Protein AF-A0A136MQI7-F1 (afdb_monomer_lite)

Secondary structure (DSSP, 8-state):
--SHHHHHHHHHHHTT--------------------EEEESSTTS-EEEEEETTEEEEEEE--SS-S--EEEEEEEEE--SEEEEEEEEES-----STT-EEEEEEEEEETTEEEEEEEEEESS--TT-----S-STT-SS-SEEEEE---TTEEEEEEHHHHPPTT--SEEEEEEEEESS-TT-EEEEEESS------SS--TTS--S-TTT---EEEEGGGEEEEE-S--HHHHHHHHHHHHTS-HHHHTS----EEEEE--GGG--SS-HHHHHHHHHHH--TTTTTTS--EEEEEEGGGTEEEEE-SSHHHHHHHHHHHHHTEEESSSEEEEESSSEEEE--SSS--EEEEEEETT-TT-SS-TTT--HHHHHHHHHHHHHTT--EEEEEEEETTEEEE-

Sequence (404 aa):
MNYINKYQAFILHLCLLFLFDCANSCADVVAHQFKYATYPQNPANIAKDKQVDDKLHLFAGMGDQDDWGYGIAGAFLTVSNQIIIDVTTQGAFKTVDNNSFAGFMVDFKTPSGYLKRVAYDLKGLSDKRTDFIPSWGKGVQPDHVVQTDAETGRSLTIDLSREAPIGWNGQIWLSAMVENSGKGSSLEIRLSDITFQPATDTPADIAPFSSEGIKWKQIPIHKMNIIASNMTSPQRMALDHLSMAIPATLAASSTPQATLIIARFDHLSELTDSQRSEIHSLLSDPTGWKEQQGYVIRHYPDRKQIIATSLGDKGLVNAIAHLQRSLILLPEVAIALEKDVTVEKPETEERGIYINIGYGLSSGPITPDNWNEQEWESFIDQLVLARVTFWSFFSVDRNRAYLS

pLDDT: mean 75.56, std 21.52, range [22.02, 97.38]

Foldseek 3Di:
DPPVVVVVCVVVVLVPDDDDDDYDDDDDDDDDDWPKDWDWQFPQWDWDWDCDPNKTKTKTDDGADWLFTKTKIKTKAQADQKWKKQKAKDDAFDQPDQQFFFFKKKFFDALVFGDFIETAGEPPNHPRRQDQPPCPRVSGPHPYYHYDPDDHRDIDMDRNVVVHDPRRPRMIMMMGMGGSTGGPIMMMMMTDDGPPDPCPPPRCVVPPPPPVPFDWDWAFPLLEDEAEPPADDLLVLLVVLLVVVAPPVSNPDHNRPAYEYQDALVGPPPDDPVRNVVLCVLQVPPPPNQPAQKWKWAQDVVRRYIYIYGNDNSVSLQSSLQQSVQFDPDVGTTRIDRDRMDIDTDPDRAAEEEEEEEEPPPTGPDHPVPDDPVNVVVVVSVCSSVSHPYYWYWYDDVVDTDGD

Radius of gyration: 24.99 Å; chains: 1; bounding box: 58×63×67 Å

Structure (mmCIF, N/CA/C/O backbone):
data_AF-A0A136MQI7-F1
#
_entry.id   AF-A0A136MQI7-F1
#
loop_
_atom_site.group_PDB
_atom_site.id
_atom_site.type_symbol
_atom_site.label_atom_id
_atom_site.label_alt_id
_atom_site.label_comp_id
_atom_site.label_asym_id
_atom_site.label_entity_id
_atom_site.label_seq_id
_atom_site.pdbx_PDB_ins_code
_atom_site.Cartn_x
_atom_site.Cartn_y
_atom_site.Cartn_z
_atom_site.occupancy
_atom_site.B_iso_or_equiv
_atom_site.auth_seq_id
_atom_site.auth_comp_id
_atom_site.auth_asym_id
_atom_site.auth_atom_id
_atom_site.pdbx_PDB_model_num
ATOM 1 N N . MET A 1 1 ? 29.372 35.299 -0.372 1.00 35.97 1 MET A N 1
ATOM 2 C CA . MET A 1 1 ? 29.209 34.786 1.009 1.00 35.97 1 MET A CA 1
ATOM 3 C C . MET A 1 1 ? 27.899 35.275 1.656 1.00 35.97 1 MET A C 1
ATOM 5 O O . MET A 1 1 ? 27.893 35.603 2.828 1.00 35.97 1 MET A O 1
ATOM 9 N N . ASN A 1 2 ? 26.781 35.325 0.911 1.00 32.62 2 ASN A N 1
ATOM 10 C CA . ASN A 1 2 ? 25.488 35.818 1.430 1.00 32.62 2 ASN A CA 1
ATOM 11 C C . ASN A 1 2 ? 24.257 35.094 0.836 1.00 32.62 2 ASN A C 1
ATOM 13 O O . ASN A 1 2 ? 23.144 35.597 0.907 1.00 32.62 2 ASN A O 1
ATOM 17 N N . TYR A 1 3 ? 24.452 33.907 0.250 1.00 27.39 3 TYR A N 1
ATOM 18 C CA . TYR A 1 3 ? 23.365 33.084 -0.309 1.00 27.39 3 TYR A CA 1
ATOM 19 C C . TYR A 1 3 ? 22.968 31.901 0.595 1.00 27.39 3 TYR A C 1
ATOM 21 O O . TYR A 1 3 ? 21.897 31.339 0.418 1.00 27.39 3 TYR A O 1
ATOM 29 N N . ILE A 1 4 ? 23.777 31.570 1.609 1.00 34.47 4 ILE A N 1
ATOM 30 C CA . ILE A 1 4 ? 23.544 30.432 2.521 1.00 34.47 4 ILE A CA 1
ATOM 31 C C . ILE A 1 4 ? 22.516 30.779 3.618 1.00 34.47 4 ILE A C 1
ATOM 33 O O . ILE A 1 4 ? 21.720 29.932 4.010 1.00 34.47 4 ILE A O 1
ATOM 37 N N . ASN A 1 5 ? 22.428 32.052 4.024 1.00 36.94 5 ASN A N 1
ATOM 38 C CA . ASN A 1 5 ? 21.497 32.487 5.072 1.00 36.94 5 ASN A CA 1
ATOM 39 C C . ASN A 1 5 ? 20.025 32.544 4.636 1.00 36.94 5 ASN A C 1
ATOM 41 O O . ASN A 1 5 ? 19.159 32.544 5.500 1.00 36.94 5 ASN A O 1
ATOM 45 N N . LYS A 1 6 ? 19.707 32.564 3.333 1.00 37.28 6 LYS A N 1
ATOM 46 C CA . LYS A 1 6 ? 18.305 32.528 2.872 1.00 37.28 6 LYS A CA 1
ATOM 47 C C . LYS A 1 6 ? 17.720 31.115 2.837 1.00 37.28 6 LYS A C 1
ATOM 49 O O . LYS A 1 6 ? 16.536 30.971 3.097 1.00 37.28 6 LYS A O 1
ATOM 54 N N . TYR A 1 7 ? 18.532 30.088 2.580 1.00 44.84 7 TYR A N 1
ATOM 55 C CA . TYR A 1 7 ? 18.056 28.703 2.449 1.00 44.84 7 TYR A CA 1
ATOM 56 C C . TYR A 1 7 ? 18.005 27.952 3.781 1.00 44.84 7 TYR A C 1
ATOM 58 O O . TYR A 1 7 ? 17.049 27.226 4.027 1.00 44.84 7 TYR A O 1
ATOM 66 N N . GLN A 1 8 ? 18.956 28.195 4.691 1.00 41.84 8 GLN A N 1
ATOM 67 C CA . GLN A 1 8 ? 18.803 27.740 6.078 1.00 41.84 8 GLN A CA 1
ATOM 68 C C . GLN A 1 8 ? 17.654 28.468 6.773 1.00 41.84 8 GLN A C 1
ATOM 70 O O . GLN A 1 8 ? 16.933 27.842 7.539 1.00 41.84 8 GLN A O 1
ATOM 75 N N . ALA A 1 9 ? 17.429 29.750 6.453 1.00 40.41 9 ALA A N 1
ATOM 76 C CA . ALA A 1 9 ? 16.220 30.438 6.874 1.00 40.41 9 ALA A CA 1
ATOM 77 C C . ALA A 1 9 ? 14.982 29.801 6.243 1.00 40.41 9 ALA A C 1
ATOM 79 O O . ALA A 1 9 ? 14.076 29.535 6.993 1.00 40.41 9 ALA A O 1
ATOM 80 N N . PHE A 1 10 ? 14.943 29.465 4.950 1.00 44.34 10 PHE A N 1
ATOM 81 C CA . PHE A 1 10 ? 13.785 28.811 4.317 1.00 44.34 10 PHE A CA 1
ATOM 82 C C . PHE A 1 10 ? 13.433 27.456 4.956 1.00 44.34 10 PHE A C 1
ATOM 84 O O . PHE A 1 10 ? 12.275 27.227 5.277 1.00 44.34 10 PHE A O 1
ATOM 91 N N . ILE A 1 11 ? 14.426 26.611 5.259 1.00 45.66 11 ILE A N 1
ATOM 92 C CA . ILE A 1 11 ? 14.214 25.326 5.953 1.00 45.66 11 ILE A CA 1
ATOM 93 C C . ILE A 1 11 ? 13.828 25.536 7.432 1.00 45.66 11 ILE A C 1
ATOM 95 O O . ILE A 1 11 ? 12.961 24.834 7.941 1.00 45.66 11 ILE A O 1
ATOM 99 N N . LEU A 1 12 ? 14.391 26.538 8.126 1.00 37.66 12 LEU A N 1
ATOM 100 C CA . LEU A 1 12 ? 13.923 26.921 9.469 1.00 37.66 12 LEU A CA 1
ATOM 101 C C . LEU A 1 12 ? 12.568 27.654 9.460 1.00 37.66 12 LEU A C 1
ATOM 103 O O . LEU A 1 12 ? 11.881 27.643 10.474 1.00 37.66 12 LEU A O 1
ATOM 107 N N . HIS A 1 13 ? 12.182 28.288 8.354 1.00 36.66 13 HIS A N 1
ATOM 108 C CA . HIS A 1 13 ? 10.947 29.058 8.183 1.00 36.66 13 HIS A CA 1
ATOM 109 C C . HIS A 1 13 ? 9.785 28.139 7.802 1.00 36.66 13 HIS A C 1
ATOM 111 O O . HIS A 1 13 ? 8.694 28.334 8.323 1.00 36.66 13 HIS A O 1
ATOM 117 N N . LEU A 1 14 ? 10.055 27.068 7.048 1.00 37.50 14 LEU A N 1
ATOM 118 C CA . LEU A 1 14 ? 9.171 25.908 6.879 1.00 37.50 14 LEU A CA 1
ATOM 119 C C . LEU A 1 14 ? 8.868 25.211 8.218 1.00 37.50 14 LEU A C 1
ATOM 121 O O . LEU A 1 14 ? 7.777 24.693 8.416 1.00 37.50 14 LEU A O 1
ATOM 125 N N . CYS A 1 15 ? 9.784 25.270 9.191 1.00 35.69 15 CYS A N 1
ATOM 126 C CA . CYS A 1 15 ? 9.515 24.814 10.560 1.00 35.69 15 CYS A CA 1
ATOM 127 C C . CYS A 1 15 ? 8.745 25.836 11.427 1.00 35.69 15 CYS A C 1
ATOM 129 O O . CYS A 1 15 ? 8.363 25.497 12.547 1.00 35.69 15 CYS A O 1
ATOM 131 N N . LEU A 1 16 ? 8.542 27.081 10.970 1.00 28.78 16 LEU A N 1
ATOM 132 C CA . LEU A 1 16 ? 8.049 28.197 11.798 1.00 28.78 16 LEU A CA 1
ATOM 133 C C . LEU A 1 16 ? 6.815 28.937 11.260 1.00 28.78 16 LEU A C 1
ATOM 135 O O . LEU A 1 16 ? 6.234 29.714 12.017 1.00 28.78 16 LEU A O 1
ATOM 139 N N . LEU A 1 17 ? 6.367 28.705 10.026 1.00 28.58 17 LEU A N 1
ATOM 140 C CA . LEU A 1 17 ? 5.167 29.348 9.487 1.00 28.58 17 LEU A CA 1
ATOM 141 C C . LEU A 1 17 ? 3.977 28.393 9.398 1.00 28.58 17 LEU A C 1
ATOM 143 O O . LEU A 1 17 ? 3.671 27.797 8.379 1.00 28.58 17 LEU A O 1
ATOM 147 N N . PHE A 1 18 ? 3.247 28.356 10.509 1.00 37.38 18 PHE A N 1
ATOM 148 C CA . PHE A 1 18 ? 1.791 28.305 10.482 1.00 37.38 18 PHE A CA 1
ATOM 149 C C . PHE A 1 18 ? 1.248 29.589 9.847 1.00 37.38 18 PHE A C 1
ATOM 151 O O . PHE A 1 18 ? 1.650 30.654 10.316 1.00 37.38 18 PHE A O 1
ATOM 158 N N . LEU A 1 19 ? 0.323 29.485 8.871 1.00 28.48 19 LEU A N 1
ATOM 159 C CA . LEU A 1 19 ? -0.936 30.260 8.718 1.00 28.48 19 LEU A CA 1
ATOM 160 C C . LEU A 1 19 ? -1.425 30.408 7.241 1.00 28.48 19 LEU A C 1
ATOM 162 O O . LEU A 1 19 ? -0.763 31.051 6.438 1.00 28.48 19 LEU A O 1
ATOM 166 N N . PHE A 1 20 ? -2.676 29.966 7.006 1.00 27.17 20 PHE A N 1
ATOM 167 C CA . PHE A 1 20 ? -3.702 30.398 6.017 1.00 27.17 20 PHE A CA 1
ATOM 168 C C . PHE A 1 20 ? -3.794 29.869 4.551 1.00 27.17 20 PHE A C 1
ATOM 170 O O . PHE A 1 20 ? -3.036 30.254 3.673 1.00 27.17 20 PHE A O 1
ATOM 177 N N . ASP A 1 21 ? -4.924 29.159 4.341 1.00 24.95 21 ASP A N 1
ATOM 178 C CA . ASP A 1 21 ? -5.981 29.211 3.292 1.00 24.95 21 ASP A CA 1
ATOM 179 C C . ASP A 1 21 ? -5.879 28.537 1.893 1.00 24.95 21 ASP A C 1
ATOM 181 O O . ASP A 1 21 ? -5.436 29.110 0.905 1.00 24.95 21 ASP A O 1
ATOM 185 N N . CYS A 1 22 ? -6.487 27.338 1.838 1.00 25.78 22 CYS A N 1
ATOM 186 C CA . CYS A 1 22 ? -7.604 26.850 0.999 1.00 25.78 22 CYS A CA 1
ATOM 187 C C . CYS A 1 22 ? -7.680 27.004 -0.547 1.00 25.78 22 CYS A C 1
ATOM 189 O O . CYS A 1 22 ? -7.998 28.060 -1.087 1.00 25.78 22 CYS A O 1
ATOM 191 N N . ALA A 1 23 ? -7.748 25.809 -1.168 1.00 27.41 23 ALA A N 1
ATOM 192 C CA . ALA A 1 23 ? -8.850 25.264 -1.998 1.00 27.41 23 ALA A CA 1
ATOM 193 C C . ALA A 1 23 ? -8.804 25.367 -3.545 1.00 27.41 23 ALA A C 1
ATOM 195 O O . ALA A 1 23 ? -8.979 26.440 -4.114 1.00 27.41 23 ALA A O 1
ATOM 196 N N . ASN A 1 24 ? -8.755 24.199 -4.225 1.00 25.39 24 ASN A N 1
ATOM 197 C CA . ASN A 1 24 ? -9.854 23.587 -5.024 1.00 25.39 24 ASN A CA 1
ATOM 198 C C . ASN A 1 24 ? -9.386 22.663 -6.182 1.00 25.39 24 ASN A C 1
ATOM 200 O O . ASN A 1 24 ? -8.676 23.099 -7.082 1.00 25.39 24 ASN A O 1
ATOM 204 N N . SER A 1 25 ? -9.957 21.445 -6.238 1.00 24.81 25 SER A N 1
ATOM 205 C CA . SER A 1 25 ? -10.841 20.912 -7.315 1.00 24.81 25 SER A CA 1
ATOM 206 C C . SER A 1 25 ? -10.591 19.453 -7.788 1.00 24.81 25 SER A C 1
ATOM 208 O O . SER A 1 25 ? -9.520 19.138 -8.283 1.00 24.81 25 SER A O 1
ATOM 210 N N . CYS A 1 26 ? -11.655 18.628 -7.637 1.00 22.02 26 CYS A N 1
ATOM 211 C CA . CYS A 1 26 ? -12.323 17.673 -8.572 1.00 22.02 26 CYS A CA 1
ATOM 212 C C . CYS A 1 26 ? -11.522 16.584 -9.339 1.00 22.02 26 CYS A C 1
ATOM 214 O O . CYS A 1 26 ? -10.407 16.827 -9.763 1.00 22.02 26 CYS A O 1
ATOM 216 N N . ALA A 1 27 ? -12.047 15.410 -9.732 1.00 23.88 27 ALA A N 1
ATOM 217 C CA . ALA A 1 27 ? -13.245 14.600 -9.443 1.00 23.88 27 ALA A CA 1
ATOM 218 C C . ALA A 1 27 ? -13.093 13.204 -10.127 1.00 23.88 27 ALA A C 1
ATOM 220 O O . ALA A 1 27 ? -12.405 13.096 -11.138 1.00 23.88 27 ALA A O 1
ATOM 221 N N . ASP A 1 28 ? -13.768 12.192 -9.560 1.00 22.64 28 ASP A N 1
ATOM 222 C CA . ASP A 1 28 ? -14.352 10.939 -10.101 1.00 22.64 28 ASP A CA 1
ATOM 223 C C . ASP A 1 28 ? -13.641 10.027 -11.128 1.00 22.64 28 ASP A C 1
ATOM 225 O O . ASP A 1 28 ? -13.536 10.370 -12.300 1.00 22.64 28 ASP A O 1
ATOM 229 N N . VAL A 1 29 ? -13.427 8.753 -10.730 1.00 23.73 29 VAL A N 1
ATOM 230 C CA . VAL A 1 29 ? -13.786 7.537 -11.509 1.00 23.73 29 VAL A CA 1
ATOM 231 C C . VAL A 1 29 ? -14.152 6.391 -10.544 1.00 23.73 29 VAL A C 1
ATOM 233 O O . VAL A 1 29 ? -13.339 5.960 -9.730 1.00 23.73 29 VAL A O 1
ATOM 236 N N . VAL A 1 30 ? -15.373 5.858 -10.664 1.00 24.92 30 VAL A N 1
ATOM 237 C CA . VAL A 1 30 ? -15.804 4.589 -10.051 1.00 24.92 30 VAL A CA 1
ATOM 238 C C . VAL A 1 30 ? -15.342 3.442 -10.953 1.00 24.92 30 VAL A C 1
ATOM 240 O O . VAL A 1 30 ? -15.856 3.286 -12.058 1.00 24.92 30 VAL A O 1
ATOM 243 N N . ALA A 1 31 ? -14.398 2.624 -10.489 1.00 24.52 31 ALA A N 1
ATOM 244 C CA . ALA A 1 31 ? -14.016 1.372 -11.139 1.00 24.52 31 ALA A CA 1
ATOM 245 C C . ALA A 1 31 ? -13.904 0.258 -10.092 1.00 24.52 31 ALA A C 1
ATOM 247 O O . ALA A 1 31 ? -13.504 0.492 -8.952 1.00 24.52 31 ALA A O 1
ATOM 248 N N . HIS A 1 32 ? -14.325 -0.946 -10.473 1.00 25.97 32 HIS A N 1
ATOM 249 C CA . HIS A 1 32 ? -14.276 -2.145 -9.642 1.00 25.97 32 HIS A CA 1
ATOM 250 C C . HIS A 1 32 ? -12.872 -2.325 -9.039 1.00 25.97 32 HIS A C 1
ATOM 252 O O . HIS A 1 32 ? -11.874 -2.198 -9.744 1.00 25.97 32 HIS A O 1
ATOM 258 N N . GLN A 1 33 ? -12.801 -2.552 -7.723 1.00 28.22 33 GLN A N 1
ATOM 259 C CA . GLN A 1 33 ? -11.549 -2.565 -6.963 1.00 28.22 33 GLN A CA 1
ATOM 260 C C . GLN A 1 33 ? -10.652 -3.736 -7.371 1.00 28.22 33 GLN A C 1
ATOM 262 O O . GLN A 1 33 ? -10.756 -4.845 -6.854 1.00 28.22 33 GLN A O 1
ATOM 267 N N . PHE A 1 34 ? -9.705 -3.445 -8.245 1.00 35.66 34 PHE A N 1
ATOM 268 C CA . PHE A 1 34 ? -8.470 -4.194 -8.382 1.00 35.66 34 PHE A CA 1
ATOM 269 C C . PHE A 1 34 ? -7.376 -3.417 -7.634 1.00 35.66 34 PHE A C 1
ATOM 271 O O . PHE A 1 34 ? -7.281 -2.193 -7.748 1.00 35.66 34 PHE A O 1
ATOM 278 N N . LYS A 1 35 ? -6.547 -4.102 -6.838 1.00 34.59 35 LYS A N 1
ATOM 279 C CA . LYS A 1 35 ? -5.347 -3.490 -6.246 1.00 34.59 35 LYS A CA 1
ATOM 280 C C . LYS A 1 35 ? -4.254 -3.427 -7.311 1.00 34.59 35 LYS A C 1
ATOM 282 O O . LYS A 1 35 ? -3.411 -4.316 -7.377 1.00 34.59 35 LYS A O 1
ATOM 287 N N . TYR A 1 36 ? -4.291 -2.401 -8.150 1.00 42.62 36 TYR A N 1
ATOM 288 C CA . TYR A 1 36 ? -3.206 -2.104 -9.079 1.00 42.62 36 TYR A CA 1
ATOM 289 C C . TYR A 1 36 ? -2.119 -1.313 -8.355 1.00 42.62 36 TYR A C 1
ATOM 291 O O . TYR A 1 36 ? -2.403 -0.342 -7.656 1.00 42.62 36 TYR A O 1
ATOM 299 N N . ALA A 1 37 ? -0.870 -1.733 -8.514 1.00 41.84 37 ALA A N 1
ATOM 300 C CA . ALA A 1 37 ? 0.284 -0.951 -8.109 1.00 41.84 37 ALA A CA 1
ATOM 301 C C . ALA A 1 37 ? 1.081 -0.640 -9.378 1.00 41.84 37 ALA A C 1
ATOM 303 O O . ALA A 1 37 ? 1.693 -1.522 -9.978 1.00 41.84 37 ALA A O 1
ATOM 304 N N . THR A 1 38 ? 1.003 0.605 -9.836 1.00 39.88 38 THR A N 1
ATOM 305 C CA . THR A 1 38 ? 1.806 1.125 -10.945 1.00 39.88 38 THR A CA 1
ATOM 306 C C . THR A 1 38 ? 2.972 1.899 -10.355 1.00 39.88 38 THR A C 1
ATOM 308 O O . THR A 1 38 ? 2.754 2.853 -9.609 1.00 39.88 38 THR A O 1
ATOM 311 N N . TYR A 1 39 ? 4.200 1.494 -10.669 1.00 41.53 39 TYR A N 1
ATOM 312 C CA . TYR A 1 39 ? 5.400 2.161 -10.166 1.00 41.53 39 TYR A CA 1
ATOM 313 C C . TYR A 1 39 ? 6.393 2.368 -11.308 1.00 41.53 39 TYR A C 1
ATOM 315 O O . TYR A 1 39 ? 7.004 1.408 -11.782 1.00 41.53 39 TYR A O 1
ATOM 323 N N . PRO A 1 40 ? 6.556 3.611 -11.769 1.00 42.97 40 PRO A N 1
ATOM 324 C CA . PRO A 1 40 ? 7.770 4.009 -12.447 1.00 42.97 40 PRO A CA 1
ATOM 325 C C . PRO A 1 40 ? 8.684 4.849 -11.539 1.00 42.97 40 PRO A C 1
ATOM 327 O O . PRO A 1 40 ? 8.240 5.795 -10.896 1.00 42.97 40 PRO A O 1
ATOM 330 N N . GLN A 1 41 ? 9.990 4.549 -11.536 1.00 45.22 41 GLN A N 1
ATOM 331 C CA . GLN A 1 41 ? 11.024 5.402 -10.915 1.00 45.22 41 GLN A CA 1
ATOM 332 C C . GLN A 1 41 ? 11.256 6.715 -11.701 1.00 45.22 41 GLN A C 1
ATOM 334 O O . GLN A 1 41 ? 11.799 7.677 -11.161 1.00 45.22 41 GLN A O 1
ATOM 339 N N . ASN A 1 42 ? 10.835 6.763 -12.972 1.00 43.28 42 ASN A N 1
ATOM 340 C CA . ASN A 1 42 ? 10.957 7.904 -13.881 1.00 43.28 42 ASN A CA 1
ATOM 341 C C . ASN A 1 42 ? 9.599 8.154 -14.573 1.00 43.28 42 ASN A C 1
ATOM 343 O O . ASN A 1 42 ? 9.054 7.199 -15.117 1.00 43.28 42 ASN A O 1
ATOM 347 N N . PRO A 1 43 ? 9.050 9.382 -14.629 1.00 40.25 43 PRO A N 1
ATOM 348 C CA . PRO A 1 43 ? 7.781 9.687 -15.310 1.00 40.25 43 PRO A CA 1
ATOM 349 C C . PRO A 1 43 ? 7.722 9.305 -16.803 1.00 40.25 43 PRO A C 1
ATOM 351 O O . PRO A 1 43 ? 6.639 9.311 -17.384 1.00 40.25 43 PRO A O 1
ATOM 354 N N . ALA A 1 44 ? 8.849 8.950 -17.433 1.00 34.62 44 ALA A N 1
ATOM 355 C CA . ALA A 1 44 ? 8.888 8.364 -18.774 1.00 34.62 44 ALA A CA 1
ATOM 356 C C . ALA A 1 44 ? 8.508 6.867 -18.824 1.00 34.62 44 ALA A C 1
ATOM 358 O O . ALA A 1 44 ? 8.145 6.372 -19.891 1.00 34.62 44 ALA A O 1
ATOM 359 N N . ASN A 1 45 ? 8.574 6.141 -17.704 1.00 42.78 45 ASN A N 1
ATOM 360 C CA . ASN A 1 45 ? 8.217 4.726 -17.639 1.00 42.78 45 ASN A CA 1
ATOM 361 C C . ASN A 1 45 ? 6.695 4.607 -17.525 1.00 42.78 45 ASN A C 1
ATOM 363 O O . ASN A 1 45 ? 6.059 5.197 -16.652 1.00 42.78 45 ASN A O 1
ATOM 367 N N . ILE A 1 46 ? 6.096 3.848 -18.436 1.00 49.38 46 ILE A N 1
ATOM 368 C CA . ILE A 1 46 ? 4.644 3.726 -18.538 1.00 49.38 46 ILE A CA 1
ATOM 369 C C . ILE A 1 46 ? 4.248 2.384 -17.931 1.00 49.38 46 ILE A C 1
ATOM 371 O O . ILE A 1 46 ? 4.682 1.333 -18.402 1.00 49.38 46 ILE A O 1
ATOM 375 N N . ALA A 1 47 ? 3.400 2.435 -16.908 1.00 41.56 47 ALA A N 1
ATOM 376 C CA . ALA A 1 47 ? 2.634 1.297 -16.432 1.00 41.56 47 ALA A CA 1
ATOM 377 C C . ALA A 1 47 ? 1.159 1.589 -16.713 1.00 41.56 47 ALA A C 1
ATOM 379 O O . ALA A 1 47 ? 0.638 2.617 -16.280 1.00 41.56 47 ALA A O 1
ATOM 380 N N . LYS A 1 48 ? 0.509 0.736 -17.505 1.00 57.47 48 LYS A N 1
ATOM 381 C CA . LYS A 1 48 ? -0.928 0.838 -17.781 1.00 57.47 48 LYS A CA 1
ATOM 382 C C . LYS A 1 48 ? -1.558 -0.521 -17.570 1.00 57.47 48 LYS A C 1
ATOM 384 O O . LYS A 1 48 ? -1.116 -1.507 -18.157 1.00 57.47 48 LYS A O 1
ATOM 389 N N . ASP A 1 49 ? -2.613 -0.536 -16.784 1.00 52.06 49 ASP A N 1
ATOM 390 C CA . ASP A 1 49 ? -3.596 -1.596 -16.757 1.00 52.06 49 ASP A CA 1
ATOM 391 C C . ASP A 1 49 ? -4.859 -1.101 -17.470 1.00 52.06 49 ASP A C 1
ATOM 393 O O . ASP A 1 49 ? -5.285 0.049 -17.337 1.00 52.06 49 ASP A O 1
ATOM 397 N N . LYS A 1 50 ? -5.427 -1.945 -18.327 1.00 56.44 50 LYS A N 1
ATOM 398 C CA . LYS A 1 50 ? -6.733 -1.679 -18.927 1.00 56.44 50 LYS A CA 1
ATOM 399 C C . LYS A 1 50 ? -7.441 -3.003 -19.132 1.00 56.44 50 LYS A C 1
ATOM 401 O O . LYS A 1 50 ? -6.906 -3.895 -19.784 1.00 56.44 50 LYS A O 1
ATOM 406 N N . GLN A 1 51 ? -8.655 -3.117 -18.612 1.00 53.94 51 GLN A N 1
ATOM 407 C CA . GLN A 1 51 ? -9.561 -4.164 -19.057 1.00 53.94 51 GLN A CA 1
ATOM 408 C C . GLN A 1 51 ? -10.160 -3.718 -20.395 1.00 53.94 51 GLN A C 1
ATOM 410 O O . GLN A 1 51 ? -10.821 -2.679 -20.477 1.00 53.94 51 GLN A O 1
ATOM 415 N N . VAL A 1 52 ? -9.869 -4.459 -21.461 1.00 57.91 52 VAL A N 1
ATOM 416 C CA . VAL A 1 52 ? -10.448 -4.251 -22.795 1.00 57.91 52 VAL A CA 1
ATOM 417 C C . VAL A 1 52 ? -10.992 -5.596 -23.242 1.00 57.91 52 VAL A C 1
ATOM 419 O O . VAL A 1 52 ? -10.251 -6.572 -23.241 1.00 57.91 52 VAL A O 1
ATOM 422 N N . ASP A 1 53 ? -12.277 -5.658 -23.587 1.00 61.78 53 ASP A N 1
ATOM 423 C CA . ASP A 1 53 ? -12.915 -6.859 -24.146 1.00 61.78 53 ASP A CA 1
ATOM 424 C C . ASP A 1 53 ? -12.704 -8.137 -23.300 1.00 61.78 53 ASP A C 1
ATOM 426 O O . ASP A 1 53 ? -12.292 -9.170 -23.823 1.00 61.78 53 ASP A O 1
ATOM 430 N N . ASP A 1 54 ? -12.935 -8.058 -21.981 1.00 67.38 54 ASP A N 1
ATOM 431 C CA . ASP A 1 54 ? -12.741 -9.160 -21.015 1.00 67.38 54 ASP A CA 1
ATOM 432 C C . ASP A 1 54 ? -11.311 -9.719 -20.927 1.00 67.38 54 ASP A C 1
ATOM 434 O O . ASP A 1 54 ? -11.086 -10.804 -20.394 1.00 67.38 54 ASP A O 1
ATOM 438 N N . LYS A 1 55 ? -10.315 -8.961 -21.389 1.00 77.75 55 LYS A N 1
ATOM 439 C CA . LYS A 1 55 ? -8.900 -9.312 -21.249 1.00 77.75 55 LYS A CA 1
ATOM 440 C C . LYS A 1 55 ? -8.216 -8.392 -20.257 1.00 77.75 55 LYS A C 1
ATOM 442 O O . LYS A 1 55 ? -8.462 -7.185 -20.231 1.00 77.75 55 LYS A O 1
ATOM 447 N N . LEU A 1 56 ? -7.320 -8.963 -19.454 1.00 84.50 56 LEU A N 1
ATOM 448 C CA . LEU A 1 56 ? -6.382 -8.187 -18.650 1.00 84.50 56 LEU A CA 1
ATOM 449 C C . LEU A 1 56 ? -5.192 -7.793 -19.525 1.00 84.50 56 LEU A C 1
ATOM 451 O O . LEU A 1 56 ? -4.551 -8.668 -20.105 1.00 84.50 56 LEU A O 1
ATOM 455 N N . HIS A 1 57 ? -4.887 -6.498 -19.576 1.00 89.75 57 HIS A N 1
ATOM 456 C CA . HIS A 1 57 ? -3.686 -5.965 -20.212 1.00 89.75 57 HIS A CA 1
ATOM 457 C C . HIS A 1 57 ? -2.757 -5.414 -19.136 1.00 89.75 57 HIS A C 1
ATOM 459 O O . HIS A 1 57 ? -3.168 -4.537 -18.378 1.00 89.75 57 HIS A O 1
ATOM 465 N N . LEU A 1 58 ? -1.514 -5.893 -19.097 1.00 89.12 58 LEU A N 1
ATOM 466 C CA . LEU A 1 58 ? -0.452 -5.318 -18.273 1.00 89.12 58 LEU A CA 1
ATOM 467 C C . LEU A 1 58 ? 0.644 -4.787 -19.194 1.00 89.12 58 LEU A C 1
ATOM 469 O O . LEU A 1 58 ? 1.244 -5.547 -19.954 1.00 89.12 58 LEU A O 1
ATOM 473 N N . PHE A 1 59 ? 0.894 -3.484 -19.126 1.00 91.38 59 PHE A N 1
ATOM 474 C CA . PHE A 1 59 ? 1.923 -2.807 -19.906 1.00 91.38 59 PHE A CA 1
ATOM 475 C C . PHE A 1 59 ? 3.038 -2.295 -18.993 1.00 91.38 59 PHE A C 1
ATOM 477 O O . PHE A 1 59 ? 2.754 -1.653 -17.984 1.00 91.38 59 PHE A O 1
ATOM 484 N N . ALA A 1 60 ? 4.288 -2.512 -19.391 1.00 91.44 60 ALA A N 1
ATOM 485 C CA . ALA A 1 60 ? 5.494 -2.010 -18.746 1.00 91.44 60 ALA A CA 1
ATOM 486 C C . ALA A 1 60 ? 6.486 -1.492 -19.800 1.00 91.44 60 ALA A C 1
ATOM 488 O O . ALA A 1 60 ? 6.664 -2.117 -20.842 1.00 91.44 60 ALA A O 1
ATOM 489 N N . GLY A 1 61 ? 7.182 -0.381 -19.544 1.00 92.38 61 GLY A N 1
ATOM 490 C CA . GLY A 1 61 ? 8.223 0.105 -20.457 1.00 92.38 61 GLY A CA 1
ATOM 491 C C . GLY A 1 61 ? 9.235 1.057 -19.823 1.00 92.38 61 GLY A C 1
ATOM 492 O O . GLY A 1 61 ? 8.952 1.668 -18.796 1.00 92.38 61 GLY A O 1
ATOM 493 N N . MET A 1 62 ? 10.394 1.183 -20.479 1.00 89.00 62 MET A N 1
ATOM 494 C CA . MET A 1 62 ? 11.560 1.990 -20.066 1.00 89.00 62 MET A CA 1
ATOM 495 C C . MET A 1 62 ? 11.474 3.478 -20.446 1.00 89.00 62 MET A C 1
ATOM 497 O O . MET A 1 62 ? 12.374 4.257 -20.134 1.00 89.00 62 MET A O 1
ATOM 501 N N . GLY A 1 63 ? 10.437 3.877 -21.187 1.00 86.62 63 GLY A N 1
ATOM 502 C CA . GLY A 1 63 ? 10.319 5.241 -21.701 1.00 86.62 63 GLY A CA 1
ATOM 503 C C . GLY A 1 63 ? 11.437 5.639 -22.671 1.00 86.62 63 GLY A C 1
ATOM 504 O O . GLY A 1 63 ? 12.206 4.807 -23.145 1.00 86.62 63 GLY A O 1
ATOM 505 N N . ASP A 1 64 ? 11.532 6.937 -22.967 1.00 84.44 64 ASP A N 1
ATOM 506 C CA . ASP A 1 64 ? 12.417 7.477 -24.011 1.00 84.44 64 ASP A CA 1
ATOM 507 C C . ASP A 1 64 ? 13.643 8.232 -23.469 1.00 84.44 64 ASP A C 1
ATOM 509 O O . ASP A 1 64 ? 14.295 8.962 -24.215 1.00 84.44 64 ASP A O 1
ATOM 513 N N . GLN A 1 65 ? 13.970 8.128 -22.183 1.00 69.31 65 GLN A N 1
ATOM 514 C CA . GLN A 1 65 ? 15.024 8.958 -21.579 1.00 69.31 65 GLN A CA 1
ATOM 515 C C . GLN A 1 65 ? 16.357 8.205 -21.509 1.00 69.31 65 GLN A C 1
ATOM 517 O O . GLN A 1 65 ? 17.282 8.566 -22.235 1.00 69.31 65 GLN A O 1
ATOM 522 N N . ASP A 1 66 ? 16.414 7.116 -20.741 1.00 79.75 66 ASP A N 1
ATOM 523 C CA . ASP A 1 66 ? 17.650 6.405 -20.411 1.00 79.75 66 ASP A CA 1
ATOM 524 C C . ASP A 1 66 ? 17.503 4.885 -20.552 1.00 79.75 66 ASP A C 1
ATOM 526 O O . ASP A 1 66 ? 16.406 4.343 -20.672 1.00 79.75 66 ASP A O 1
ATOM 530 N N . ASP A 1 67 ? 18.636 4.184 -20.522 1.00 85.50 67 ASP A N 1
ATOM 531 C CA . ASP A 1 67 ? 18.675 2.719 -20.460 1.00 85.50 67 ASP A CA 1
ATOM 532 C C . ASP A 1 67 ? 18.465 2.167 -19.036 1.00 85.50 67 ASP A C 1
ATOM 534 O O . ASP A 1 67 ? 18.446 0.951 -18.864 1.00 85.50 67 ASP A O 1
ATOM 538 N N . TRP A 1 68 ? 18.314 3.046 -18.037 1.00 82.50 68 TRP A N 1
ATOM 539 C CA . TRP A 1 68 ? 18.213 2.726 -16.610 1.00 82.50 68 TRP A CA 1
ATOM 540 C C . TRP A 1 68 ? 16.829 3.051 -16.045 1.00 82.50 68 TRP A C 1
ATOM 542 O O . TRP A 1 68 ? 16.210 4.048 -16.417 1.00 82.50 68 TRP A O 1
ATOM 552 N N . GLY A 1 69 ? 16.376 2.234 -15.097 1.00 85.81 69 GLY A N 1
ATOM 553 C CA . GLY A 1 69 ? 15.082 2.351 -14.431 1.00 85.81 69 GLY A CA 1
ATOM 554 C C . GLY A 1 69 ? 14.205 1.131 -14.684 1.00 85.81 69 GLY A C 1
ATOM 555 O O . GLY A 1 69 ? 14.651 0.136 -15.249 1.00 85.81 69 GLY A O 1
ATOM 556 N N . TYR A 1 70 ? 12.944 1.207 -14.265 1.00 87.25 70 TYR A N 1
ATOM 557 C CA . TYR A 1 70 ? 11.986 0.123 -14.456 1.00 87.25 70 TYR A CA 1
ATOM 558 C C . TYR A 1 70 ? 10.556 0.626 -14.653 1.00 87.25 70 TYR A C 1
ATOM 560 O O . TYR A 1 70 ? 10.158 1.665 -14.114 1.00 87.25 70 TYR A O 1
ATOM 568 N N . GLY A 1 71 ? 9.774 -0.142 -15.403 1.00 87.69 71 GLY A N 1
ATOM 569 C CA . GLY A 1 71 ? 8.323 -0.048 -15.478 1.00 87.69 71 GLY A CA 1
ATOM 570 C C . GLY A 1 71 ? 7.711 -1.376 -15.052 1.00 87.69 71 GLY A C 1
ATOM 571 O O . GLY A 1 71 ? 8.185 -2.435 -15.467 1.00 87.69 71 GLY A O 1
ATOM 572 N N . ILE A 1 72 ? 6.685 -1.329 -14.200 1.00 87.69 72 ILE A N 1
ATOM 573 C CA . ILE A 1 72 ? 6.021 -2.529 -13.678 1.00 87.69 72 ILE A CA 1
ATOM 574 C C . ILE A 1 72 ? 4.520 -2.296 -13.601 1.00 87.69 72 ILE A C 1
ATOM 576 O O . ILE A 1 72 ? 4.071 -1.285 -13.058 1.00 87.69 72 ILE A O 1
ATOM 580 N N . ALA A 1 73 ? 3.760 -3.272 -14.087 1.00 84.19 73 ALA A N 1
ATOM 581 C CA . ALA A 1 73 ? 2.320 -3.366 -13.899 1.00 84.19 73 ALA A CA 1
ATOM 582 C C . ALA A 1 73 ? 1.976 -4.748 -13.342 1.00 84.19 73 ALA A C 1
ATOM 584 O O . ALA A 1 73 ? 2.453 -5.756 -13.862 1.00 84.19 73 ALA A O 1
ATOM 585 N N . GLY A 1 74 ? 1.158 -4.808 -12.291 1.00 85.94 74 GLY A N 1
ATOM 586 C CA . GLY A 1 74 ? 0.795 -6.066 -11.643 1.00 85.94 74 GLY A CA 1
ATOM 587 C C . GLY A 1 74 ? -0.693 -6.206 -11.352 1.00 85.94 74 GLY A C 1
ATOM 588 O O . GLY A 1 74 ? -1.385 -5.212 -11.142 1.00 85.94 74 GLY A O 1
ATOM 589 N N . ALA A 1 75 ? -1.165 -7.452 -11.314 1.00 84.38 75 ALA A N 1
ATOM 590 C CA . ALA A 1 75 ? -2.531 -7.813 -10.962 1.00 84.38 75 ALA A CA 1
ATOM 591 C C . ALA A 1 75 ? -2.571 -9.068 -10.081 1.00 84.38 75 ALA A C 1
ATOM 593 O O . ALA A 1 75 ? -1.821 -10.024 -10.288 1.00 84.38 75 ALA A O 1
ATOM 594 N N . PHE A 1 76 ? -3.498 -9.076 -9.124 1.00 84.88 76 PHE A N 1
ATOM 595 C CA . PHE A 1 76 ? -3.852 -10.265 -8.355 1.00 84.88 76 PHE A CA 1
ATOM 596 C C . PHE A 1 76 ? -4.937 -11.056 -9.080 1.00 84.88 76 PHE A C 1
ATOM 598 O O . PHE A 1 76 ? -5.961 -10.482 -9.450 1.00 84.88 76 PHE A O 1
ATOM 605 N N . LEU A 1 77 ? -4.724 -12.357 -9.268 1.00 85.44 77 LEU A N 1
ATOM 606 C CA . LEU A 1 77 ? -5.578 -13.210 -10.089 1.00 85.44 77 LEU A CA 1
ATOM 607 C C . LEU A 1 77 ? -5.875 -14.532 -9.386 1.00 85.44 77 LEU A C 1
ATOM 609 O O . LEU A 1 77 ? -4.981 -15.136 -8.799 1.00 85.44 77 LEU A O 1
ATOM 613 N N . THR A 1 78 ? -7.105 -15.019 -9.538 1.00 86.75 78 THR A N 1
ATOM 614 C CA . THR A 1 78 ? -7.431 -16.440 -9.367 1.00 86.75 78 THR A CA 1
ATOM 615 C C . THR A 1 78 ? -7.399 -17.084 -10.745 1.00 86.75 78 THR A C 1
ATOM 617 O O . THR A 1 78 ? -8.060 -16.609 -11.667 1.00 86.75 78 THR A O 1
ATOM 620 N N . VAL A 1 79 ? -6.611 -18.141 -10.904 1.00 88.69 79 VAL A N 1
ATOM 621 C CA . VAL A 1 79 ? -6.343 -18.775 -12.196 1.00 88.69 79 VAL A CA 1
ATOM 622 C C . VAL A 1 79 ? -6.464 -20.290 -12.095 1.00 88.69 79 VAL A C 1
ATOM 624 O O . VAL A 1 79 ? -6.416 -20.878 -11.015 1.00 88.69 79 VAL A O 1
ATOM 627 N N . SER A 1 80 ? -6.630 -20.932 -13.250 1.00 89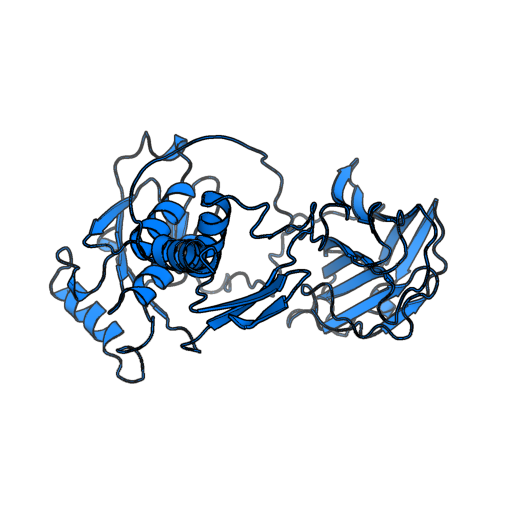.94 80 SER A N 1
ATOM 628 C CA . SER A 1 80 ? -6.502 -22.383 -13.353 1.00 89.94 80 SER A CA 1
ATOM 629 C C . SER A 1 80 ? -5.026 -22.807 -13.277 1.00 89.94 80 SER A C 1
ATOM 631 O O . SER A 1 80 ? -4.129 -21.975 -13.148 1.00 89.94 80 SER A O 1
ATOM 633 N N . ASN A 1 81 ? -4.745 -24.103 -13.429 1.00 93.50 81 ASN A N 1
ATOM 634 C CA . ASN A 1 81 ? -3.373 -24.617 -13.518 1.00 93.50 81 ASN A CA 1
ATOM 635 C C . ASN A 1 81 ? -2.581 -24.058 -14.708 1.00 93.50 81 ASN A C 1
ATOM 637 O O . ASN A 1 81 ? -1.364 -24.216 -14.745 1.00 93.50 81 ASN A O 1
ATOM 641 N N . GLN A 1 82 ? -3.254 -23.445 -15.682 1.00 93.94 82 GLN A N 1
ATOM 642 C CA . GLN A 1 82 ? -2.628 -22.863 -16.858 1.00 93.94 82 GLN A CA 1
ATOM 643 C C . GLN A 1 82 ? -3.117 -21.438 -17.104 1.00 93.94 82 GLN A C 1
ATOM 645 O O . GLN A 1 82 ? -4.272 -21.103 -16.830 1.00 93.94 82 GLN A O 1
ATOM 650 N N . ILE A 1 83 ? -2.224 -20.618 -17.655 1.00 93.25 83 ILE A N 1
ATOM 651 C CA . ILE A 1 83 ? -2.553 -19.309 -18.220 1.00 93.25 83 ILE A CA 1
ATOM 652 C C . ILE A 1 83 ? -1.987 -19.202 -19.632 1.00 93.25 83 ILE A C 1
ATOM 654 O O . ILE A 1 83 ? -0.901 -19.712 -19.916 1.00 93.25 83 ILE A O 1
ATOM 658 N N . ILE A 1 84 ? -2.730 -18.528 -20.506 1.00 93.38 84 ILE A N 1
ATOM 659 C CA . ILE A 1 84 ? -2.289 -18.174 -21.853 1.00 93.38 84 ILE A CA 1
ATOM 660 C C . ILE A 1 84 ? -2.005 -16.677 -21.867 1.00 93.38 84 ILE A C 1
ATOM 662 O O . ILE A 1 84 ? -2.867 -15.871 -21.510 1.00 93.38 84 ILE A O 1
ATOM 666 N N . ILE A 1 85 ? -0.777 -16.329 -22.240 1.00 93.88 85 ILE A N 1
ATOM 667 C CA . ILE A 1 85 ? -0.286 -14.958 -22.271 1.00 93.88 85 ILE A CA 1
ATOM 668 C C . ILE A 1 85 ? 0.095 -14.594 -23.701 1.00 93.88 85 ILE A C 1
ATOM 670 O O . ILE A 1 85 ? 1.054 -15.130 -24.248 1.00 93.88 85 ILE A O 1
ATOM 674 N N . ASP A 1 86 ? -0.616 -13.643 -24.289 1.00 94.31 86 ASP A N 1
ATOM 675 C CA . ASP A 1 86 ? -0.215 -13.002 -25.535 1.00 94.31 86 ASP A CA 1
ATOM 676 C C . ASP A 1 86 ? 0.840 -11.938 -25.229 1.00 94.31 86 ASP A C 1
ATOM 678 O O . ASP A 1 86 ? 0.577 -10.986 -24.489 1.00 94.31 86 ASP A O 1
ATOM 682 N N . VAL A 1 87 ? 2.035 -12.090 -25.799 1.00 94.12 87 VAL A N 1
ATOM 683 C CA . VAL A 1 87 ? 3.159 -11.178 -25.561 1.00 94.12 87 VAL A CA 1
ATOM 684 C C . VAL A 1 87 ? 3.318 -10.227 -26.741 1.00 94.12 87 VAL A C 1
ATOM 686 O O . VAL A 1 87 ? 3.401 -10.642 -27.898 1.00 94.12 87 VAL A O 1
ATOM 689 N N . THR A 1 88 ? 3.399 -8.931 -26.458 1.00 95.19 88 THR A N 1
ATOM 690 C CA . THR A 1 88 ? 3.790 -7.902 -27.426 1.00 95.19 88 THR A CA 1
ATOM 691 C C . THR A 1 88 ? 4.969 -7.131 -26.869 1.00 95.19 88 THR A C 1
ATOM 693 O O . THR A 1 88 ? 4.917 -6.638 -25.749 1.00 95.19 88 THR A O 1
ATOM 696 N N . THR A 1 89 ? 6.044 -7.022 -27.642 1.00 94.44 89 THR A N 1
ATOM 697 C CA . THR A 1 89 ? 7.220 -6.253 -27.236 1.00 94.44 89 THR A CA 1
ATOM 698 C C . THR A 1 89 ? 7.539 -5.190 -28.272 1.00 94.44 89 THR A C 1
ATOM 700 O O . THR A 1 89 ? 7.324 -5.397 -29.466 1.00 94.44 89 THR A O 1
ATOM 703 N N . GLN A 1 90 ? 8.087 -4.068 -27.828 1.00 94.62 90 GLN A N 1
ATOM 704 C CA . GLN A 1 90 ? 8.570 -2.995 -28.693 1.00 94.62 90 GLN A CA 1
ATOM 705 C C . GLN A 1 90 ? 9.983 -2.600 -28.266 1.00 94.62 90 GLN A C 1
ATOM 707 O O . GLN A 1 90 ? 10.324 -2.707 -27.092 1.00 94.62 90 GLN A O 1
ATOM 712 N N . GLY A 1 91 ? 10.786 -2.119 -29.218 1.00 92.38 91 GLY A N 1
ATOM 713 C CA . GLY A 1 91 ? 12.164 -1.697 -28.972 1.00 92.38 91 GLY A CA 1
ATOM 714 C C . GLY A 1 91 ? 13.158 -2.860 -28.962 1.00 92.38 91 GLY A C 1
ATOM 715 O O . GLY A 1 91 ? 12.805 -4.013 -29.206 1.00 92.38 91 GLY A O 1
ATOM 716 N N . ALA A 1 92 ? 14.430 -2.537 -28.730 1.00 91.12 92 ALA A N 1
ATOM 717 C CA . ALA A 1 92 ? 15.499 -3.523 -28.629 1.00 91.12 92 ALA A CA 1
ATOM 718 C C . ALA A 1 92 ? 15.844 -3.745 -27.156 1.00 91.12 92 ALA A C 1
ATOM 720 O O . ALA A 1 92 ? 16.422 -2.860 -26.525 1.00 91.12 92 ALA A O 1
ATOM 721 N N . PHE A 1 93 ? 15.506 -4.924 -26.629 1.00 92.31 93 PHE A N 1
ATOM 722 C CA . PHE A 1 93 ? 15.954 -5.306 -25.297 1.00 92.31 93 PHE A CA 1
ATOM 723 C C . PHE A 1 93 ? 17.457 -5.578 -25.287 1.00 92.31 93 PHE A C 1
ATOM 725 O O . PHE A 1 93 ? 17.981 -6.235 -26.191 1.00 92.31 93 PHE A O 1
ATOM 732 N N . LYS A 1 94 ? 18.149 -5.091 -24.259 1.00 91.19 94 LYS A N 1
ATOM 733 C CA . LYS A 1 94 ? 19.582 -5.324 -24.059 1.00 91.19 94 LYS A CA 1
ATOM 734 C C . LYS A 1 94 ? 19.908 -5.480 -22.580 1.00 91.19 94 LYS A C 1
ATOM 736 O O . LYS A 1 94 ? 19.277 -4.845 -21.747 1.00 91.19 94 LYS A O 1
ATOM 741 N N . THR A 1 95 ? 20.929 -6.270 -22.274 1.00 92.81 95 THR A N 1
ATOM 742 C CA . THR A 1 95 ? 21.485 -6.366 -20.921 1.00 92.81 95 THR A CA 1
ATOM 743 C C . THR A 1 95 ? 22.346 -5.136 -20.644 1.00 92.81 95 THR A C 1
ATOM 745 O O . THR A 1 95 ? 23.379 -4.945 -21.289 1.00 92.81 95 THR A O 1
ATOM 748 N N . VAL A 1 96 ? 21.917 -4.291 -19.711 1.00 90.50 96 VAL A N 1
ATOM 749 C CA . VAL A 1 96 ? 22.667 -3.115 -19.241 1.00 90.50 96 VAL A CA 1
ATOM 750 C C . VAL A 1 96 ? 23.481 -3.458 -17.992 1.00 90.50 96 VAL A C 1
ATOM 752 O O . VAL A 1 96 ? 24.615 -3.005 -17.848 1.00 90.50 96 VAL A O 1
ATOM 755 N N . ASP A 1 97 ? 22.930 -4.293 -17.113 1.00 90.81 97 ASP A N 1
ATOM 756 C CA . ASP A 1 97 ? 23.519 -4.724 -15.847 1.00 90.81 97 ASP A CA 1
ATOM 757 C C . ASP A 1 97 ? 22.997 -6.108 -15.407 1.00 90.81 97 ASP A C 1
ATOM 759 O O . ASP A 1 97 ? 22.237 -6.764 -16.118 1.00 90.81 97 ASP A O 1
ATOM 763 N N . ASN A 1 98 ? 23.400 -6.565 -14.215 1.00 89.88 98 ASN A N 1
ATOM 764 C CA . ASN A 1 98 ? 22.961 -7.858 -13.678 1.00 89.88 98 ASN A CA 1
ATOM 765 C C . ASN A 1 98 ? 21.455 -7.914 -13.362 1.00 89.88 98 ASN A C 1
ATOM 767 O O . ASN A 1 98 ? 20.933 -9.012 -13.199 1.00 89.88 98 ASN A O 1
ATOM 771 N N . ASN A 1 99 ? 20.770 -6.772 -13.246 1.00 90.62 99 ASN A N 1
ATOM 772 C CA . ASN A 1 99 ? 19.343 -6.701 -12.930 1.00 90.62 99 ASN A CA 1
ATOM 773 C C . ASN A 1 99 ? 18.475 -6.439 -14.165 1.00 90.62 99 ASN A C 1
ATOM 775 O O . ASN A 1 99 ? 17.257 -6.350 -14.038 1.00 90.62 99 ASN A O 1
ATOM 779 N N . SER A 1 100 ? 19.067 -6.375 -15.358 1.00 93.69 100 SER A N 1
ATOM 780 C CA . SER A 1 100 ? 18.321 -6.209 -16.600 1.00 93.69 100 SER A CA 1
ATOM 781 C C . SER A 1 100 ? 17.298 -7.332 -16.754 1.00 93.69 100 SER A C 1
ATOM 783 O O . SER A 1 100 ? 17.624 -8.514 -16.656 1.00 93.69 100 SER A O 1
ATOM 785 N N . PHE A 1 101 ? 16.036 -6.960 -16.936 1.00 94.94 101 PHE A N 1
ATOM 786 C CA . PHE A 1 101 ? 14.925 -7.897 -16.995 1.00 94.94 101 PHE A CA 1
ATOM 787 C C . PHE A 1 101 ? 13.841 -7.374 -17.924 1.00 94.94 101 PHE A C 1
ATOM 789 O O . PHE A 1 101 ? 13.377 -6.248 -17.771 1.00 94.94 101 PHE A O 1
ATOM 796 N N . ALA A 1 102 ? 13.374 -8.217 -18.833 1.00 94.81 102 ALA A N 1
ATOM 797 C CA . ALA A 1 102 ? 12.168 -7.976 -19.603 1.00 94.81 102 ALA A CA 1
ATOM 798 C C . ALA A 1 102 ? 11.350 -9.254 -19.539 1.00 94.81 102 ALA A C 1
ATOM 800 O O . ALA A 1 102 ? 11.821 -10.308 -19.942 1.00 94.81 102 ALA A O 1
ATOM 801 N N . GLY A 1 103 ? 10.143 -9.191 -19.002 1.00 95.44 103 GLY A N 1
ATOM 802 C CA . GLY A 1 103 ? 9.354 -10.395 -18.810 1.00 95.44 103 GLY A CA 1
ATOM 803 C C . GLY A 1 103 ? 8.251 -10.197 -17.803 1.00 95.44 103 GLY A C 1
ATOM 804 O O . GLY A 1 103 ? 7.786 -9.085 -17.557 1.00 95.44 103 GLY A O 1
ATOM 805 N N . PHE A 1 104 ? 7.817 -11.290 -17.201 1.00 95.56 104 PHE A N 1
ATOM 806 C CA . PHE A 1 104 ? 6.800 -11.221 -16.167 1.00 95.56 104 PHE A CA 1
ATOM 807 C C . PHE A 1 104 ? 7.132 -12.141 -15.002 1.00 95.56 104 PHE A C 1
ATOM 809 O O . PHE A 1 104 ? 7.827 -13.144 -15.142 1.00 95.56 104 PHE A O 1
ATOM 816 N N . MET A 1 105 ? 6.647 -11.776 -13.824 1.00 96.38 105 MET A N 1
ATOM 817 C CA . MET A 1 105 ? 6.830 -12.526 -12.592 1.00 96.38 105 MET A CA 1
ATOM 818 C C . MET A 1 105 ? 5.497 -13.080 -12.113 1.00 96.38 105 MET A C 1
ATOM 82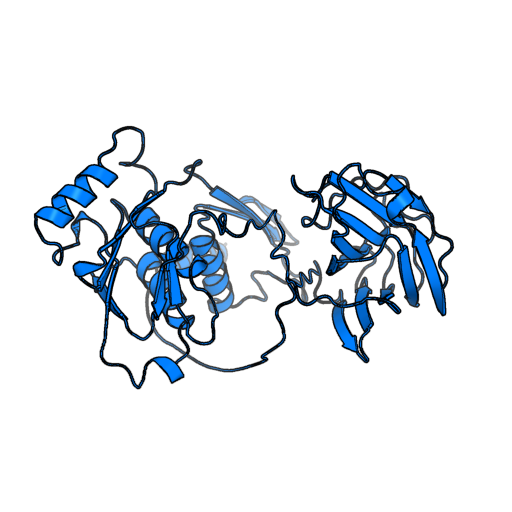0 O O . MET A 1 105 ? 4.471 -12.405 -12.199 1.00 96.38 105 MET A O 1
ATOM 824 N N . VAL A 1 106 ? 5.539 -14.298 -11.582 1.00 97.12 106 VAL A N 1
ATOM 825 C CA . VAL A 1 106 ? 4.413 -14.968 -10.936 1.00 97.12 106 VAL A CA 1
ATOM 826 C C . VAL A 1 106 ? 4.775 -15.232 -9.480 1.00 97.12 106 VAL A C 1
ATOM 828 O O . VAL A 1 106 ? 5.652 -16.048 -9.190 1.00 97.12 106 VAL A O 1
ATOM 831 N N . ASP A 1 107 ? 4.091 -14.553 -8.565 1.00 97.25 107 ASP A N 1
ATOM 832 C CA . ASP A 1 107 ? 4.133 -14.848 -7.136 1.00 97.25 107 ASP A CA 1
ATOM 833 C C . ASP A 1 107 ? 2.973 -15.776 -6.766 1.00 97.25 107 ASP A C 1
ATOM 835 O O . ASP A 1 107 ? 1.805 -15.406 -6.880 1.00 97.25 107 ASP A O 1
ATOM 839 N N . PHE A 1 108 ? 3.287 -16.978 -6.294 1.00 97.31 108 PHE A N 1
ATOM 840 C CA . PHE A 1 108 ? 2.308 -18.001 -5.940 1.00 97.31 108 PHE A CA 1
ATOM 841 C C . PHE A 1 108 ? 1.808 -17.820 -4.512 1.00 97.31 108 PHE A C 1
ATOM 843 O O . PHE A 1 108 ? 2.591 -17.872 -3.554 1.00 97.31 108 PHE A O 1
ATOM 850 N N . LYS A 1 109 ? 0.493 -17.651 -4.372 1.00 94.50 109 LYS A N 1
ATOM 851 C CA . LYS A 1 109 ? -0.179 -17.488 -3.088 1.00 94.50 109 LYS A CA 1
ATOM 852 C C . LYS A 1 109 ? -0.530 -18.839 -2.466 1.00 94.50 109 LYS A C 1
ATOM 854 O O . LYS A 1 109 ? -1.031 -19.740 -3.131 1.00 94.50 109 LYS A O 1
ATOM 859 N N . THR A 1 110 ? -0.280 -18.985 -1.177 1.00 94.12 110 THR A N 1
ATOM 860 C CA . THR A 1 110 ? -0.765 -20.101 -0.359 1.00 94.12 110 THR A CA 1
ATOM 861 C C . THR A 1 110 ? -1.549 -19.531 0.825 1.00 94.12 110 THR A C 1
ATOM 863 O O . THR A 1 110 ? -1.550 -18.317 1.011 1.00 94.12 110 THR A O 1
ATOM 866 N N . PRO A 1 111 ? -2.193 -20.358 1.665 1.00 89.94 111 PRO A N 1
ATOM 867 C CA . PRO A 1 111 ? -2.824 -19.887 2.902 1.00 89.94 111 PRO A CA 1
ATOM 868 C C . PRO A 1 111 ? -1.869 -19.294 3.956 1.00 89.94 111 PRO A C 1
ATOM 870 O O . PRO A 1 111 ? -2.315 -18.960 5.046 1.00 89.94 111 PRO A O 1
ATOM 873 N N . SER A 1 112 ? -0.555 -19.276 3.710 1.00 85.88 112 SER A N 1
ATOM 874 C CA . SER A 1 112 ? 0.459 -18.785 4.657 1.00 85.88 112 SER A CA 1
ATOM 875 C C . SER A 1 112 ? 1.275 -17.617 4.104 1.00 85.88 112 SER A C 1
ATOM 877 O O . SER A 1 112 ? 2.317 -17.281 4.663 1.00 85.88 112 SER A O 1
ATOM 879 N N . GLY A 1 113 ? 0.864 -17.027 2.983 1.00 90.56 113 GLY A N 1
ATOM 880 C CA . GLY A 1 113 ? 1.608 -15.979 2.294 1.00 90.56 113 GLY A CA 1
ATOM 881 C C . GLY A 1 113 ? 1.967 -16.329 0.852 1.00 90.56 113 GLY A C 1
ATOM 882 O O . GLY A 1 113 ? 1.497 -17.297 0.260 1.00 90.56 113 GLY A O 1
ATOM 883 N N . TYR A 1 114 ? 2.823 -15.502 0.257 1.00 93.50 114 TYR A N 1
ATOM 884 C CA . TYR A 1 114 ? 3.448 -15.816 -1.026 1.00 93.50 114 TYR A CA 1
ATOM 885 C C . TYR A 1 114 ? 4.711 -16.635 -0.764 1.00 93.50 114 TYR A C 1
ATOM 887 O O . TYR A 1 114 ? 5.626 -16.148 -0.106 1.00 93.50 114 TYR A O 1
ATOM 895 N N . LEU A 1 115 ? 4.761 -17.881 -1.241 1.00 95.19 115 LEU A N 1
ATOM 896 C CA . LEU A 1 115 ? 5.869 -18.794 -0.911 1.00 95.19 115 LEU A CA 1
ATOM 897 C C . LEU A 1 115 ? 6.891 -18.952 -2.032 1.00 95.19 115 LEU A C 1
ATOM 899 O O . LEU A 1 115 ? 8.051 -19.264 -1.756 1.00 95.19 115 LEU A O 1
ATOM 903 N N . LYS A 1 116 ? 6.491 -18.728 -3.285 1.00 97.38 116 LYS A N 1
ATOM 904 C CA . LYS A 1 116 ? 7.379 -18.868 -4.439 1.00 97.38 116 LYS A CA 1
ATOM 905 C C . LYS A 1 116 ? 7.156 -17.742 -5.438 1.00 97.38 116 LYS A C 1
ATOM 907 O O . LYS A 1 116 ? 6.013 -17.394 -5.717 1.00 97.38 116 LYS A O 1
ATOM 912 N N . ARG A 1 117 ? 8.247 -17.215 -5.981 1.00 97.31 117 ARG A N 1
ATOM 913 C CA . ARG A 1 117 ? 8.293 -16.263 -7.087 1.00 97.31 117 ARG A CA 1
ATOM 914 C C . ARG A 1 117 ? 9.023 -16.903 -8.256 1.00 97.31 117 ARG A C 1
ATOM 916 O O . ARG A 1 117 ? 10.146 -17.377 -8.096 1.00 97.31 117 ARG A O 1
ATOM 923 N N . VAL A 1 118 ? 8.405 -16.882 -9.429 1.00 96.88 118 VAL A N 1
ATOM 924 C CA . VAL A 1 118 ? 9.026 -17.335 -10.678 1.00 96.88 118 VAL A CA 1
ATOM 925 C C . VAL A 1 118 ? 9.078 -16.178 -11.655 1.00 96.88 118 VAL A C 1
ATOM 927 O O . VAL A 1 118 ? 8.052 -15.559 -11.928 1.00 96.88 118 VAL A O 1
ATOM 930 N N . ALA A 1 119 ? 10.268 -15.882 -12.164 1.00 95.81 119 ALA A N 1
ATOM 931 C CA . ALA A 1 119 ? 10.465 -14.894 -13.212 1.00 95.81 119 ALA A CA 1
ATOM 932 C C . ALA A 1 119 ? 10.545 -15.598 -14.566 1.00 95.81 119 ALA A C 1
ATOM 934 O O . ALA A 1 119 ? 11.361 -16.494 -14.756 1.00 95.81 119 ALA A O 1
ATOM 935 N N . TYR A 1 120 ? 9.697 -15.192 -15.498 1.00 95.50 120 TYR A N 1
ATOM 936 C CA . TYR A 1 120 ? 9.706 -15.649 -16.879 1.00 95.50 120 TYR A CA 1
ATOM 937 C C . TYR A 1 120 ? 10.424 -14.593 -17.709 1.00 95.50 120 TYR A C 1
ATOM 939 O O . TYR A 1 120 ? 9.852 -13.556 -18.044 1.00 95.50 120 TYR A O 1
ATOM 947 N N . ASP A 1 121 ? 11.703 -14.847 -17.958 1.00 94.00 121 ASP A N 1
ATOM 948 C CA . ASP A 1 121 ? 12.613 -13.937 -18.642 1.00 94.00 121 ASP A CA 1
ATOM 949 C C . ASP A 1 121 ? 12.423 -14.056 -20.160 1.00 94.00 121 ASP A C 1
ATOM 951 O O . ASP A 1 121 ? 12.426 -15.153 -20.738 1.00 94.00 121 ASP A O 1
ATOM 955 N N . LEU A 1 122 ? 12.217 -12.913 -20.807 1.00 88.69 122 LEU A N 1
ATOM 956 C CA . LEU A 1 122 ? 12.206 -12.774 -22.252 1.00 88.69 122 LEU A CA 1
ATOM 957 C C . LEU A 1 122 ? 13.625 -12.412 -22.679 1.00 88.69 122 LEU A C 1
ATOM 959 O O . LEU A 1 122 ? 14.133 -11.345 -22.350 1.00 88.69 122 LEU A O 1
ATOM 963 N N . LYS A 1 123 ? 14.224 -13.260 -23.520 1.00 78.88 123 LYS A N 1
ATOM 964 C CA . LYS A 1 123 ? 15.537 -13.022 -24.154 1.00 78.88 123 LYS A CA 1
ATOM 965 C C . LYS A 1 123 ? 16.766 -13.179 -23.245 1.00 78.88 123 LYS A C 1
ATOM 967 O O . LYS A 1 123 ? 17.849 -12.790 -23.675 1.00 78.88 123 LYS A O 1
ATOM 972 N N . GLY A 1 124 ? 16.651 -13.813 -22.078 1.00 76.31 124 GLY A N 1
ATOM 973 C CA . GLY A 1 124 ? 17.827 -14.223 -21.298 1.00 76.31 124 GLY A CA 1
ATOM 974 C C . GLY A 1 124 ? 18.607 -13.075 -20.686 1.00 76.31 124 GLY A C 1
ATOM 975 O O . GLY A 1 124 ? 19.835 -13.129 -20.642 1.00 76.31 124 GLY A O 1
ATOM 976 N N . LEU A 1 125 ? 17.912 -12.028 -20.247 1.00 76.25 125 LEU A N 1
ATOM 977 C CA . LEU A 1 125 ? 18.541 -10.836 -19.696 1.00 76.25 125 LEU A CA 1
ATOM 978 C C . LEU A 1 125 ? 18.995 -11.026 -18.242 1.00 76.25 125 LEU A C 1
ATOM 980 O O . LEU A 1 125 ? 19.871 -10.286 -17.798 1.00 76.25 125 LEU A O 1
ATOM 984 N N . SER A 1 126 ? 18.437 -12.005 -17.515 1.00 69.88 126 SER A N 1
ATOM 985 C CA . SER A 1 126 ? 18.391 -11.966 -16.049 1.00 69.88 126 SER A CA 1
ATOM 986 C C . SER A 1 126 ? 18.970 -13.186 -15.318 1.00 69.88 126 SER A C 1
ATOM 988 O O . SER A 1 126 ? 18.570 -13.459 -14.182 1.00 69.88 126 SER A O 1
ATOM 990 N N . ASP A 1 127 ? 19.906 -13.936 -15.909 1.00 74.00 127 ASP A N 1
ATOM 991 C CA . ASP A 1 127 ? 20.482 -15.141 -15.274 1.00 74.00 127 ASP A CA 1
ATOM 992 C C . ASP A 1 127 ? 21.196 -14.861 -13.932 1.00 74.00 127 ASP A C 1
ATOM 994 O O . ASP A 1 127 ? 21.401 -15.770 -13.126 1.00 74.00 127 ASP A O 1
ATOM 998 N N . LYS A 1 128 ? 21.529 -13.590 -13.669 1.00 78.38 128 LYS A N 1
ATOM 999 C CA . LYS A 1 128 ? 22.212 -13.100 -12.462 1.00 78.38 128 LYS A CA 1
ATOM 1000 C C . LYS A 1 128 ? 21.428 -12.039 -11.686 1.00 78.38 128 LYS A C 1
ATOM 1002 O O . LYS A 1 128 ? 22.019 -11.370 -10.837 1.00 78.38 128 LYS A O 1
ATOM 1007 N N . ARG A 1 129 ? 20.125 -11.875 -11.947 1.00 85.62 129 ARG A N 1
ATOM 1008 C CA . ARG A 1 129 ? 19.298 -10.876 -11.250 1.00 85.62 129 ARG A CA 1
ATOM 1009 C C . ARG A 1 129 ? 19.278 -11.147 -9.754 1.00 85.62 129 ARG A C 1
ATOM 1011 O O . ARG A 1 129 ? 18.832 -12.211 -9.337 1.00 85.62 129 ARG A O 1
ATOM 1018 N N . THR A 1 130 ? 19.697 -10.162 -8.962 1.00 85.38 130 THR A N 1
ATOM 1019 C CA . THR A 1 130 ? 19.647 -10.202 -7.488 1.00 85.38 130 THR A CA 1
ATOM 1020 C C . THR A 1 130 ? 18.581 -9.284 -6.904 1.00 85.38 130 THR A C 1
ATOM 1022 O O . THR A 1 130 ? 18.370 -9.283 -5.694 1.00 85.38 130 THR A O 1
ATOM 1025 N N . ASP A 1 131 ? 17.940 -8.471 -7.739 1.00 84.25 131 ASP A N 1
ATOM 1026 C CA . ASP A 1 131 ? 16.948 -7.508 -7.288 1.00 84.25 131 ASP A CA 1
ATOM 1027 C C . ASP A 1 131 ? 15.614 -8.164 -6.879 1.00 84.25 131 ASP A C 1
ATOM 1029 O O . ASP A 1 131 ? 15.186 -9.183 -7.433 1.00 84.25 131 ASP A O 1
ATOM 1033 N N . PHE A 1 132 ? 14.966 -7.564 -5.880 1.00 84.38 132 PHE A N 1
ATOM 1034 C CA . PHE A 1 132 ? 13.718 -8.016 -5.265 1.00 84.38 132 PHE A CA 1
ATOM 1035 C C . PHE A 1 132 ? 12.481 -7.293 -5.803 1.00 84.38 132 PHE A C 1
ATOM 1037 O O . PHE A 1 132 ? 11.363 -7.616 -5.398 1.00 84.38 132 PHE A O 1
ATOM 1044 N N . ILE A 1 133 ? 12.654 -6.318 -6.697 1.00 81.88 133 ILE A N 1
ATOM 1045 C CA . ILE A 1 133 ? 11.545 -5.602 -7.323 1.00 81.88 133 ILE A CA 1
ATOM 1046 C C . ILE A 1 133 ? 10.711 -6.571 -8.201 1.00 81.88 133 ILE A C 1
ATOM 1048 O O . ILE A 1 133 ? 11.306 -7.359 -8.944 1.00 81.88 133 ILE A O 1
ATOM 1052 N N . PRO A 1 134 ? 9.357 -6.515 -8.139 1.00 85.81 134 PRO A N 1
ATOM 1053 C CA . PRO A 1 134 ? 8.557 -5.620 -7.297 1.00 85.81 134 PRO A CA 1
ATOM 1054 C C . PRO A 1 134 ? 8.469 -6.075 -5.833 1.00 85.81 134 PRO A C 1
ATOM 1056 O O . PRO A 1 134 ? 8.480 -7.269 -5.529 1.00 85.81 134 PRO A O 1
ATOM 1059 N N . SER A 1 135 ? 8.303 -5.106 -4.926 1.00 85.62 135 SER A N 1
ATOM 1060 C CA . SER A 1 135 ? 8.241 -5.320 -3.470 1.00 85.62 135 SER A CA 1
ATOM 1061 C C . SER A 1 135 ? 6.919 -5.915 -2.960 1.00 85.62 135 SER A C 1
ATOM 1063 O O . SER A 1 135 ? 6.810 -6.228 -1.776 1.00 85.62 135 SER A O 1
ATOM 1065 N N . TRP A 1 136 ? 5.915 -6.091 -3.825 1.00 82.81 136 TRP A N 1
ATOM 1066 C CA . TRP A 1 136 ? 4.688 -6.835 -3.514 1.00 82.81 136 TRP A CA 1
ATOM 1067 C C . TRP A 1 136 ? 4.838 -8.333 -3.811 1.00 82.81 136 TRP A C 1
ATOM 1069 O O . TRP A 1 136 ? 5.894 -8.782 -4.248 1.00 82.81 136 TRP A O 1
ATOM 1079 N N . GLY A 1 137 ? 3.784 -9.124 -3.588 1.00 91.19 137 GLY A N 1
ATOM 1080 C CA . GLY A 1 137 ? 3.847 -10.578 -3.757 1.00 91.19 137 GLY A CA 1
ATOM 1081 C C . GLY A 1 137 ? 4.762 -11.200 -2.702 1.00 91.19 137 GLY A C 1
ATOM 1082 O O . GLY A 1 137 ? 4.589 -10.937 -1.511 1.00 91.19 137 GLY A O 1
ATOM 1083 N N . LYS A 1 138 ? 5.743 -12.008 -3.122 1.00 93.31 138 LYS A N 1
ATOM 1084 C CA . LYS A 1 138 ? 6.783 -12.529 -2.224 1.00 93.31 138 LYS A CA 1
ATOM 1085 C C . LYS A 1 138 ? 7.788 -11.448 -1.803 1.00 93.31 138 LYS A C 1
ATOM 1087 O O . LYS A 1 138 ? 8.380 -11.570 -0.738 1.00 93.31 138 LYS A O 1
ATOM 1092 N N . GLY A 1 139 ? 7.978 -10.403 -2.618 1.00 88.00 139 GLY A N 1
ATOM 1093 C CA . GLY A 1 139 ? 8.822 -9.247 -2.284 1.00 88.00 139 GLY A CA 1
ATOM 1094 C C . GLY A 1 139 ? 10.313 -9.561 -2.098 1.00 88.00 139 GLY A C 1
ATOM 1095 O O . GLY A 1 139 ? 10.997 -8.860 -1.360 1.00 88.00 139 GLY A O 1
ATOM 1096 N N . VAL A 1 140 ? 10.814 -10.626 -2.733 1.00 91.12 140 VAL A N 1
ATOM 1097 C CA . VAL A 1 140 ? 12.227 -11.053 -2.705 1.00 91.12 140 VAL A CA 1
ATOM 1098 C C . VAL A 1 140 ? 12.702 -11.428 -4.116 1.00 91.12 140 VAL A C 1
ATOM 1100 O O . VAL A 1 140 ? 11.914 -11.400 -5.065 1.00 91.12 140 VAL A O 1
ATOM 1103 N N . GLN A 1 141 ? 13.982 -11.778 -4.272 1.00 93.31 141 GLN A N 1
ATOM 1104 C CA . GLN A 1 141 ? 14.525 -12.306 -5.531 1.00 93.31 141 GLN A CA 1
ATOM 1105 C C . GLN A 1 141 ? 13.704 -13.521 -6.024 1.00 93.31 141 GLN A C 1
ATOM 1107 O O . GLN A 1 141 ? 13.240 -14.311 -5.196 1.00 93.31 141 GLN A O 1
ATOM 1112 N N . PRO A 1 142 ? 13.520 -13.708 -7.346 1.00 94.50 142 PRO A N 1
ATOM 1113 C CA . PRO A 1 142 ? 12.886 -14.911 -7.876 1.00 94.50 142 PRO A CA 1
ATOM 1114 C C . PRO A 1 142 ? 13.562 -16.195 -7.381 1.00 94.50 142 PRO A C 1
ATOM 1116 O O . PRO A 1 142 ? 14.782 -16.320 -7.428 1.00 94.50 142 PRO A O 1
ATOM 1119 N N . ASP A 1 143 ? 12.761 -17.171 -6.956 1.00 95.00 143 ASP A N 1
ATOM 1120 C CA . ASP A 1 143 ? 13.252 -18.503 -6.578 1.00 95.00 143 ASP A CA 1
ATOM 1121 C C . ASP A 1 143 ? 13.690 -19.313 -7.798 1.00 95.00 143 ASP A C 1
ATOM 1123 O O . ASP A 1 143 ? 14.489 -20.241 -7.696 1.00 95.00 143 ASP A O 1
ATOM 1127 N N . HIS A 1 144 ? 13.106 -18.991 -8.951 1.00 94.50 144 HIS A N 1
ATOM 1128 C CA . HIS A 1 144 ? 1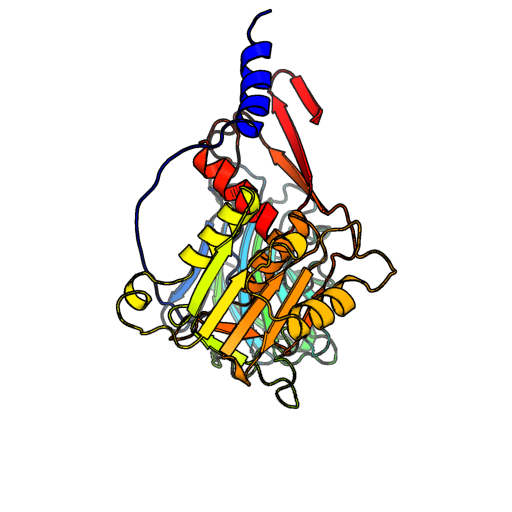3.369 -19.648 -10.216 1.00 94.50 144 HIS A CA 1
ATOM 1129 C C . HIS A 1 144 ? 13.233 -18.637 -11.355 1.00 94.50 144 HIS A C 1
ATOM 1131 O O . HIS A 1 144 ? 12.309 -17.818 -11.364 1.00 94.50 144 HIS A O 1
ATOM 1137 N N . VAL A 1 145 ? 14.151 -18.710 -12.316 1.00 92.94 145 VAL A N 1
ATOM 1138 C CA . VAL A 1 145 ? 14.099 -17.947 -13.563 1.00 92.94 145 VAL A CA 1
ATOM 1139 C C . VAL A 1 145 ? 13.893 -18.934 -14.704 1.00 92.94 145 VAL A C 1
ATOM 1141 O O . VAL A 1 145 ? 14.746 -19.783 -14.959 1.00 92.94 145 VAL A O 1
ATOM 1144 N N . VAL A 1 146 ? 12.757 -18.823 -15.381 1.00 93.19 146 VAL A N 1
ATOM 1145 C CA . VAL A 1 146 ? 12.410 -19.623 -16.552 1.00 93.19 146 VAL A CA 1
ATOM 1146 C C . VAL A 1 146 ? 12.704 -18.795 -17.790 1.00 93.19 146 VAL A C 1
ATOM 1148 O O . VAL A 1 146 ? 12.136 -17.722 -17.984 1.00 93.19 146 VAL A O 1
ATOM 1151 N N . GLN A 1 147 ? 13.580 -19.312 -18.642 1.00 92.88 147 GLN A N 1
ATOM 1152 C CA . GLN A 1 147 ? 13.829 -18.719 -19.948 1.00 92.88 147 GLN A CA 1
ATOM 1153 C C . GLN A 1 147 ? 12.675 -19.055 -20.883 1.00 92.88 147 GLN A C 1
ATOM 1155 O O . GLN A 1 147 ? 12.333 -20.227 -21.053 1.00 92.88 147 GLN A O 1
ATOM 1160 N N . THR A 1 148 ? 12.077 -18.029 -21.479 1.00 89.06 148 THR A N 1
ATOM 1161 C CA . THR A 1 148 ? 10.971 -18.198 -22.423 1.00 89.06 148 THR A CA 1
ATOM 1162 C C . THR A 1 148 ? 11.406 -17.827 -23.835 1.00 89.06 148 THR A C 1
ATOM 1164 O O . THR A 1 148 ? 12.180 -16.895 -24.057 1.00 89.06 148 THR A O 1
ATOM 1167 N N . ASP A 1 149 ? 10.885 -18.557 -24.814 1.00 82.56 149 ASP A N 1
ATOM 1168 C CA . ASP A 1 149 ? 11.040 -18.279 -26.242 1.00 82.56 149 ASP A CA 1
ATOM 1169 C C . ASP A 1 149 ? 9.920 -17.372 -26.775 1.00 82.56 149 ASP A C 1
ATOM 1171 O O . ASP A 1 149 ? 9.693 -17.301 -27.982 1.00 82.56 149 ASP A O 1
ATOM 1175 N N . ALA A 1 150 ? 9.218 -16.664 -25.885 1.00 84.12 150 ALA A N 1
ATOM 1176 C CA . ALA A 1 150 ? 8.116 -15.803 -26.272 1.00 84.12 150 ALA A CA 1
ATOM 1177 C C . ALA A 1 150 ? 8.585 -14.712 -27.253 1.00 84.12 150 ALA A C 1
ATOM 1179 O O . ALA A 1 150 ? 9.586 -14.007 -27.070 1.00 84.12 150 ALA A O 1
ATOM 1180 N N . GLU A 1 151 ? 7.831 -14.600 -28.340 1.00 83.94 151 GLU A N 1
ATOM 1181 C CA . GLU A 1 151 ? 8.027 -13.638 -29.415 1.00 83.94 151 GLU A CA 1
ATOM 1182 C C . GLU A 1 151 ? 6.793 -12.747 -29.510 1.00 83.94 151 GLU A C 1
ATOM 1184 O O . GLU A 1 151 ? 5.679 -13.165 -29.193 1.00 83.94 151 GLU A O 1
ATOM 1189 N N . THR A 1 152 ? 6.987 -11.514 -29.981 1.00 87.75 152 THR A N 1
ATOM 1190 C CA . THR A 1 152 ? 5.868 -10.598 -30.227 1.00 87.75 152 THR A CA 1
ATOM 1191 C C . THR A 1 152 ? 4.835 -11.243 -31.144 1.00 87.75 152 THR A C 1
ATOM 1193 O O . THR A 1 152 ? 5.177 -11.743 -32.215 1.00 87.75 152 THR A O 1
ATOM 1196 N N . GLY A 1 153 ? 3.568 -11.197 -30.734 1.00 85.94 153 GLY A N 1
ATOM 1197 C CA . GLY A 1 153 ? 2.451 -11.747 -31.499 1.00 85.94 153 GLY A CA 1
ATOM 1198 C C . GLY A 1 153 ? 2.269 -13.258 -31.352 1.00 85.94 153 GLY A C 1
ATOM 1199 O O . GLY A 1 153 ? 1.459 -13.830 -32.081 1.00 85.94 153 GLY A O 1
ATOM 1200 N N . ARG A 1 154 ? 2.990 -13.912 -30.430 1.00 87.56 154 ARG A N 1
ATOM 1201 C CA . ARG A 1 154 ? 2.749 -15.309 -30.050 1.00 87.56 154 ARG A CA 1
ATOM 1202 C C . ARG A 1 154 ? 2.162 -15.408 -28.647 1.00 87.56 154 ARG A C 1
ATOM 1204 O O . ARG A 1 154 ? 2.543 -14.665 -27.742 1.00 87.56 154 ARG A O 1
ATOM 1211 N N . SER A 1 155 ? 1.262 -16.369 -28.487 1.00 91.69 155 SER A N 1
ATOM 1212 C CA . SER A 1 155 ? 0.718 -16.769 -27.196 1.00 91.69 155 SER A CA 1
ATOM 1213 C C . SER A 1 155 ? 1.655 -17.776 -26.531 1.00 91.69 155 SER A C 1
ATOM 1215 O O . SER A 1 155 ? 2.062 -18.760 -27.149 1.00 91.69 155 SER A O 1
ATOM 1217 N N . LEU A 1 156 ? 1.975 -17.548 -25.263 1.00 93.00 156 LEU A N 1
ATOM 1218 C CA . LEU A 1 156 ? 2.711 -18.463 -24.403 1.00 93.00 156 LEU A CA 1
ATOM 1219 C C . LEU A 1 156 ? 1.724 -19.163 -23.469 1.00 93.00 156 LEU A C 1
ATOM 1221 O O . LEU A 1 156 ? 0.995 -18.506 -22.730 1.00 93.00 156 LEU A O 1
ATOM 1225 N N . THR A 1 157 ? 1.714 -20.495 -23.479 1.00 93.81 157 THR A N 1
ATOM 1226 C CA . THR A 1 157 ? 0.972 -21.284 -22.484 1.00 93.81 157 THR A CA 1
ATOM 1227 C C . THR A 1 157 ? 1.899 -21.635 -21.332 1.00 93.81 157 THR A C 1
ATOM 1229 O O . THR A 1 157 ? 2.935 -22.267 -21.536 1.00 93.81 157 THR A O 1
ATOM 1232 N N . ILE A 1 158 ? 1.516 -21.245 -20.121 1.00 94.12 158 ILE A N 1
ATOM 1233 C CA . ILE A 1 158 ? 2.292 -21.486 -18.907 1.00 94.12 158 ILE A CA 1
ATOM 1234 C C . ILE A 1 158 ? 1.547 -22.484 -18.047 1.00 94.12 158 ILE A C 1
ATOM 1236 O O . ILE A 1 158 ? 0.430 -22.217 -17.609 1.00 94.12 158 ILE A O 1
ATOM 1240 N N . ASP A 1 159 ? 2.191 -23.614 -17.775 1.00 95.31 159 ASP A N 1
ATOM 1241 C CA . ASP A 1 159 ? 1.713 -24.584 -16.798 1.00 95.31 159 ASP A CA 1
ATOM 1242 C C . ASP A 1 159 ? 2.187 -24.196 -15.397 1.00 95.31 159 ASP A C 1
ATOM 1244 O O . ASP A 1 159 ? 3.277 -24.559 -14.951 1.00 95.31 159 ASP A O 1
ATOM 1248 N N . LEU A 1 160 ? 1.341 -23.430 -14.711 1.00 95.88 160 LEU A N 1
ATOM 1249 C CA . LEU A 1 160 ? 1.576 -22.938 -13.361 1.00 95.88 160 LEU A CA 1
ATOM 1250 C C . LEU A 1 160 ? 1.720 -24.081 -12.359 1.00 95.88 160 LEU A C 1
ATOM 1252 O O . LEU A 1 160 ? 2.481 -23.943 -11.407 1.00 95.88 160 LEU A O 1
ATOM 1256 N N . SER A 1 161 ? 1.059 -25.221 -12.579 1.00 95.25 161 SER A N 1
ATOM 1257 C CA . SER A 1 161 ? 1.122 -26.362 -11.658 1.00 95.25 161 SER A CA 1
ATOM 1258 C C . SER A 1 161 ? 2.516 -26.990 -11.567 1.00 95.25 161 SER A C 1
ATOM 1260 O O . SER A 1 161 ? 2.867 -27.555 -10.534 1.00 95.25 161 SER A O 1
ATOM 1262 N N . ARG A 1 162 ? 3.340 -26.844 -12.615 1.00 96.50 162 ARG A N 1
ATOM 1263 C CA . ARG A 1 162 ? 4.736 -27.313 -12.618 1.00 96.50 162 ARG A CA 1
ATOM 1264 C C . ARG A 1 162 ? 5.637 -26.474 -11.727 1.00 96.50 162 ARG A C 1
ATOM 1266 O O . ARG A 1 162 ? 6.626 -26.979 -11.204 1.00 96.50 162 ARG A O 1
ATOM 1273 N N . GLU A 1 163 ? 5.301 -25.199 -11.583 1.00 96.75 163 GLU A N 1
ATOM 1274 C CA . GLU A 1 163 ? 6.085 -24.239 -10.821 1.00 96.75 163 GLU A CA 1
ATOM 1275 C C . GLU A 1 163 ? 5.488 -23.936 -9.449 1.00 96.75 163 GLU A C 1
ATOM 1277 O O . GLU A 1 163 ? 6.213 -23.483 -8.568 1.00 96.75 163 GLU A O 1
ATOM 1282 N N . ALA A 1 164 ? 4.203 -24.193 -9.237 1.00 97.12 164 ALA A N 1
ATOM 1283 C CA . ALA A 1 164 ? 3.515 -23.879 -8.001 1.00 97.12 164 ALA A CA 1
ATOM 1284 C C . ALA A 1 164 ? 4.138 -24.603 -6.789 1.00 97.12 164 ALA A C 1
ATOM 1286 O O . ALA A 1 164 ? 4.462 -25.791 -6.862 1.00 97.12 164 ALA A O 1
ATOM 1287 N N . PRO A 1 165 ? 4.302 -23.917 -5.644 1.00 97.00 165 PRO A N 1
ATOM 1288 C CA . PRO A 1 165 ? 4.696 -24.571 -4.406 1.00 97.00 165 PRO A CA 1
ATOM 1289 C C . PRO A 1 165 ? 3.565 -25.470 -3.884 1.00 97.00 165 PRO A C 1
ATOM 1291 O O . PRO A 1 165 ? 2.388 -25.290 -4.210 1.00 97.00 165 PRO A O 1
ATOM 1294 N N . ILE A 1 166 ? 3.914 -26.410 -3.001 1.00 95.00 166 ILE A N 1
ATOM 1295 C CA . ILE A 1 166 ? 2.922 -27.192 -2.251 1.00 95.00 166 ILE A CA 1
ATOM 1296 C C . ILE A 1 166 ? 1.998 -26.226 -1.494 1.00 95.00 166 ILE A C 1
ATOM 1298 O O . ILE A 1 166 ? 2.466 -25.306 -0.825 1.00 95.00 166 ILE A O 1
ATOM 1302 N N . GLY A 1 167 ? 0.686 -26.448 -1.598 1.00 92.62 167 GLY A N 1
ATOM 1303 C CA . GLY A 1 167 ? -0.322 -25.605 -0.950 1.00 92.62 167 GLY A CA 1
ATOM 1304 C C . GLY A 1 167 ? -0.705 -24.344 -1.731 1.00 92.62 167 GLY A C 1
ATOM 1305 O O . GLY A 1 167 ? -1.405 -23.499 -1.176 1.00 92.62 167 GLY A O 1
ATOM 1306 N N . TRP A 1 168 ? -0.277 -24.200 -2.993 1.00 96.88 168 TRP A N 1
ATOM 1307 C CA . TRP A 1 168 ? -0.821 -23.176 -3.889 1.00 96.88 168 TRP A CA 1
ATOM 1308 C C . TRP A 1 168 ? -2.342 -23.302 -4.000 1.00 96.88 168 TRP A C 1
ATOM 1310 O O . TRP A 1 168 ? -2.873 -24.387 -4.232 1.00 96.88 168 TRP A O 1
ATOM 1320 N N . ASN A 1 169 ? -3.039 -22.182 -3.823 1.00 93.62 169 ASN A N 1
ATOM 1321 C CA . ASN A 1 169 ? -4.499 -22.128 -3.748 1.00 93.62 169 ASN A CA 1
ATOM 1322 C C . ASN A 1 169 ? -5.160 -21.635 -5.051 1.00 93.62 169 ASN A C 1
ATOM 1324 O O . ASN A 1 169 ? -6.306 -21.197 -5.025 1.00 93.62 169 ASN A O 1
ATOM 1328 N N . GLY A 1 170 ? -4.437 -21.650 -6.175 1.00 92.75 170 GLY A N 1
ATOM 1329 C CA . GLY A 1 170 ? -4.924 -21.119 -7.453 1.00 92.75 170 GLY A CA 1
ATOM 1330 C C . GLY A 1 170 ? -4.815 -19.597 -7.585 1.00 92.75 170 GLY A C 1
ATOM 1331 O O . GLY A 1 170 ? -5.152 -19.058 -8.635 1.00 92.75 170 GLY A O 1
ATOM 1332 N N . GLN A 1 171 ? -4.330 -18.883 -6.563 1.00 92.81 171 GLN A N 1
ATOM 1333 C CA . GLN A 1 171 ? -4.149 -17.432 -6.623 1.00 92.81 171 GLN A CA 1
ATOM 1334 C C . GLN A 1 171 ? -2.694 -17.060 -6.926 1.00 92.81 171 GLN A C 1
ATOM 1336 O O . GLN A 1 171 ? -1.749 -17.684 -6.430 1.00 92.81 171 GLN A O 1
ATOM 1341 N N . ILE A 1 172 ? -2.505 -16.029 -7.746 1.00 93.94 172 ILE A N 1
ATOM 1342 C CA . ILE A 1 172 ? -1.192 -15.501 -8.115 1.00 93.94 172 ILE A CA 1
ATOM 1343 C C . ILE A 1 172 ? -1.180 -13.973 -8.089 1.00 93.94 172 ILE A C 1
ATOM 1345 O O . ILE A 1 172 ? -2.203 -13.326 -8.306 1.00 93.94 172 ILE A O 1
ATOM 1349 N N . TRP A 1 173 ? 0.002 -13.395 -7.888 1.00 93.25 173 TRP A N 1
ATOM 1350 C CA . TRP A 1 173 ? 0.292 -12.047 -8.365 1.00 93.25 173 TRP A CA 1
ATOM 1351 C C . TRP A 1 173 ? 1.068 -12.154 -9.676 1.00 93.25 173 TRP A C 1
ATOM 1353 O O . TRP A 1 173 ? 2.152 -12.736 -9.701 1.00 93.25 173 TRP A O 1
ATOM 1363 N N . LEU A 1 174 ? 0.518 -11.612 -10.760 1.00 94.25 174 LEU A N 1
ATOM 1364 C CA . LEU A 1 174 ? 1.169 -11.556 -12.065 1.00 94.25 174 LEU A CA 1
ATOM 1365 C C . LEU A 1 174 ? 1.678 -10.135 -12.301 1.00 94.25 174 LEU A C 1
ATOM 1367 O O . LEU A 1 174 ? 0.880 -9.203 -12.282 1.00 94.25 174 LEU A O 1
ATOM 1371 N N . SER A 1 175 ? 2.981 -9.967 -12.529 1.00 94.44 175 SER A N 1
ATOM 1372 C CA . SER A 1 175 ? 3.595 -8.655 -12.790 1.00 94.44 175 SER A CA 1
ATOM 1373 C C . SER A 1 175 ? 4.311 -8.648 -14.133 1.00 94.44 175 SER A C 1
ATOM 1375 O O . SER A 1 175 ? 5.263 -9.400 -14.291 1.00 94.44 175 SER A O 1
ATOM 1377 N N . ALA A 1 176 ? 3.911 -7.795 -15.073 1.00 95.00 176 ALA A N 1
ATOM 1378 C CA . ALA A 1 176 ? 4.713 -7.470 -16.250 1.00 95.00 176 ALA A CA 1
ATOM 1379 C C . ALA A 1 176 ? 5.773 -6.437 -15.869 1.00 95.00 176 ALA A C 1
ATOM 1381 O O . ALA A 1 176 ? 5.460 -5.460 -15.185 1.00 95.00 176 ALA A O 1
ATOM 1382 N N . MET A 1 177 ? 7.014 -6.649 -16.294 1.00 94.19 177 MET A N 1
ATOM 1383 C CA . MET A 1 177 ? 8.139 -5.830 -15.869 1.00 94.19 177 MET A CA 1
ATOM 1384 C C . MET A 1 177 ? 9.176 -5.670 -16.973 1.00 94.19 177 MET A C 1
ATOM 1386 O O . MET A 1 177 ? 9.547 -6.624 -17.657 1.00 94.19 177 MET A O 1
ATOM 1390 N N . VAL A 1 178 ? 9.668 -4.441 -17.094 1.00 93.81 178 VAL A N 1
ATOM 1391 C CA . VAL A 1 178 ? 10.874 -4.111 -17.846 1.00 93.81 178 VAL A CA 1
ATOM 1392 C C . VAL A 1 178 ? 11.775 -3.295 -16.927 1.00 93.81 178 VAL A C 1
ATOM 1394 O O . VAL A 1 178 ? 11.322 -2.305 -16.363 1.00 93.81 178 VAL A O 1
ATOM 1397 N N . GLU A 1 179 ? 13.024 -3.706 -16.761 1.00 93.25 179 GLU A N 1
ATOM 1398 C CA . GLU A 1 179 ? 14.042 -3.033 -15.957 1.00 93.25 179 GLU A CA 1
ATOM 1399 C C . GLU A 1 179 ? 15.374 -3.053 -16.687 1.00 93.25 179 GLU A C 1
ATOM 1401 O O . GLU A 1 179 ? 15.768 -4.089 -17.222 1.00 93.25 179 GLU A O 1
ATOM 1406 N N . ASN A 1 180 ? 16.060 -1.911 -16.711 1.00 92.94 180 ASN A N 1
ATOM 1407 C CA . ASN A 1 180 ? 17.394 -1.732 -17.286 1.00 92.94 180 ASN A CA 1
ATOM 1408 C C . ASN A 1 180 ? 17.561 -2.409 -18.659 1.00 92.94 180 ASN A C 1
ATOM 1410 O O . ASN A 1 180 ? 18.620 -2.931 -18.984 1.00 92.94 180 ASN A O 1
ATOM 1414 N N . SER A 1 181 ? 16.496 -2.458 -19.465 1.00 92.38 181 SER A N 1
ATOM 1415 C CA . SER A 1 181 ? 16.466 -3.279 -20.684 1.00 92.38 181 SER A CA 1
ATOM 1416 C C . SER A 1 181 ? 16.581 -2.459 -21.965 1.00 92.38 181 SER A C 1
ATOM 1418 O O . SER A 1 181 ? 16.320 -2.959 -23.054 1.00 92.38 181 SER A O 1
ATOM 1420 N N . GLY A 1 182 ? 16.999 -1.200 -21.850 1.00 91.25 182 GLY A N 1
ATOM 1421 C CA . GLY A 1 182 ? 17.220 -0.297 -22.973 1.00 91.25 182 GLY A CA 1
ATOM 1422 C C . GLY A 1 182 ? 16.072 0.674 -23.239 1.00 91.25 182 GLY A C 1
ATOM 1423 O O . GLY A 1 182 ? 14.892 0.335 -23.129 1.00 91.25 182 GLY A O 1
ATOM 1424 N N . LYS A 1 183 ? 16.437 1.898 -23.620 1.00 92.19 183 LYS A N 1
ATOM 1425 C CA . LYS A 1 183 ? 15.511 2.978 -23.965 1.00 92.19 183 LYS A CA 1
ATOM 1426 C C . LYS A 1 183 ? 14.519 2.566 -25.059 1.00 92.19 183 LYS A C 1
ATOM 1428 O O . LYS A 1 183 ? 14.883 1.933 -26.050 1.00 92.19 183 LYS A O 1
ATOM 1433 N N . GLY A 1 184 ? 13.267 2.983 -24.895 1.00 91.19 184 GLY A N 1
ATOM 1434 C CA . GLY A 1 184 ? 12.161 2.734 -25.818 1.00 91.19 184 GLY A CA 1
ATOM 1435 C C . GLY A 1 184 ? 11.667 1.288 -25.809 1.00 91.19 184 GLY A C 1
ATOM 1436 O O . GLY A 1 184 ? 10.782 0.943 -26.596 1.00 91.19 184 GLY A O 1
ATOM 1437 N N . SER A 1 185 ? 12.235 0.431 -24.951 1.00 93.81 185 SER A N 1
ATOM 1438 C CA . SER A 1 185 ? 11.763 -0.938 -24.806 1.00 93.81 185 SER A CA 1
ATOM 1439 C C . SER A 1 185 ? 10.479 -0.991 -23.981 1.00 93.81 185 SER A C 1
ATOM 1441 O O . SER A 1 185 ? 10.309 -0.265 -22.996 1.00 93.81 185 SER A O 1
ATOM 1443 N N . SER A 1 186 ? 9.545 -1.837 -24.404 1.00 94.75 186 SER A N 1
ATOM 1444 C CA . SER A 1 186 ? 8.324 -2.105 -23.651 1.00 94.75 186 SER A CA 1
ATOM 1445 C C . SER A 1 186 ? 7.819 -3.521 -23.863 1.00 94.75 186 SER A C 1
ATOM 1447 O O . SER A 1 186 ? 8.135 -4.187 -24.854 1.00 94.75 186 SER A O 1
ATOM 1449 N N . LEU A 1 187 ? 7.031 -3.958 -22.894 1.00 94.56 187 LEU A N 1
ATOM 1450 C CA . LEU A 1 187 ? 6.361 -5.234 -22.821 1.00 94.56 187 LEU A CA 1
ATOM 1451 C C . LEU A 1 187 ? 4.887 -4.984 -22.510 1.00 94.56 187 LEU A C 1
ATOM 1453 O O . LEU A 1 187 ? 4.543 -4.366 -21.506 1.00 94.56 187 LEU A O 1
ATOM 1457 N N . GLU A 1 188 ? 4.019 -5.526 -23.346 1.00 94.69 188 GLU A N 1
ATOM 1458 C CA . GLU A 1 188 ? 2.607 -5.704 -23.057 1.00 94.69 188 GLU A CA 1
ATOM 1459 C C . GLU A 1 188 ? 2.327 -7.203 -22.975 1.00 94.69 188 GLU A C 1
ATOM 1461 O O . GLU A 1 188 ? 2.680 -7.960 -23.883 1.00 94.69 188 GLU A O 1
ATOM 1466 N N . ILE A 1 189 ? 1.669 -7.624 -21.900 1.00 94.06 189 ILE A N 1
ATOM 1467 C CA . ILE A 1 189 ? 1.089 -8.959 -21.811 1.00 94.06 189 ILE A CA 1
ATOM 1468 C C . ILE A 1 189 ? -0.429 -8.857 -21.747 1.00 94.06 189 ILE A C 1
ATOM 1470 O O . ILE A 1 189 ? -0.980 -8.013 -21.035 1.00 94.06 189 ILE A O 1
ATOM 1474 N N . ARG A 1 190 ? -1.105 -9.724 -22.500 1.00 93.62 190 ARG A N 1
ATOM 1475 C CA . ARG A 1 190 ? -2.562 -9.862 -22.470 1.00 93.62 190 ARG A CA 1
ATOM 1476 C C . ARG A 1 190 ? -2.923 -11.279 -22.101 1.00 93.62 190 ARG A C 1
ATOM 1478 O O . ARG A 1 190 ? -2.310 -12.217 -22.597 1.00 93.62 190 ARG A O 1
ATOM 1485 N N . LEU A 1 191 ? -3.924 -11.432 -21.252 1.00 90.94 191 LEU A N 1
ATOM 1486 C CA . LEU A 1 191 ? -4.403 -12.749 -20.868 1.00 90.94 191 LEU A CA 1
ATOM 1487 C C . LEU A 1 191 ? -5.732 -13.026 -21.560 1.00 90.94 191 LEU A C 1
ATOM 1489 O O . LEU A 1 191 ? -6.676 -12.245 -21.438 1.00 90.94 191 LEU A O 1
ATOM 1493 N N . SER A 1 192 ? -5.764 -14.117 -22.322 1.00 79.12 192 SER A N 1
ATOM 1494 C CA . SER A 1 192 ? -6.850 -14.445 -23.251 1.00 79.12 192 SER A CA 1
ATOM 1495 C C . SER A 1 192 ? -7.967 -15.268 -22.594 1.00 79.12 192 SER A C 1
ATOM 1497 O O . SER A 1 192 ? -9.112 -15.140 -23.010 1.00 79.12 192 SER A O 1
ATOM 1499 N N . ASP A 1 193 ? -7.636 -16.042 -21.551 1.00 71.12 193 ASP A N 1
ATOM 1500 C CA . ASP A 1 193 ? -8.515 -17.034 -20.908 1.00 71.12 193 ASP A CA 1
ATOM 1501 C C . ASP A 1 193 ? -8.558 -16.869 -19.375 1.00 71.12 193 ASP A C 1
ATOM 1503 O O . ASP A 1 193 ? -8.345 -17.818 -18.615 1.00 71.12 193 ASP A O 1
ATOM 1507 N N . ILE A 1 194 ? -8.806 -15.652 -18.879 1.00 67.81 194 ILE A N 1
ATOM 1508 C CA . ILE A 1 194 ? -9.072 -15.461 -17.446 1.00 67.81 194 ILE A CA 1
ATOM 1509 C C . ILE A 1 194 ? -10.577 -15.492 -17.224 1.00 67.81 194 ILE A C 1
ATOM 1511 O O . ILE A 1 194 ? -11.310 -14.618 -17.679 1.00 67.81 194 ILE A O 1
ATOM 1515 N N . THR A 1 195 ? -11.040 -16.458 -16.434 1.00 57.75 195 THR A N 1
ATOM 1516 C CA . THR A 1 195 ? -12.313 -16.273 -15.739 1.00 57.75 195 THR A CA 1
ATOM 1517 C C . THR A 1 195 ? -12.052 -15.333 -14.576 1.00 57.75 195 THR A C 1
ATOM 1519 O O . THR A 1 195 ? -11.467 -15.741 -13.573 1.00 57.75 195 THR A O 1
ATOM 1522 N N . PHE A 1 196 ? -12.460 -14.071 -14.708 1.00 55.66 196 PHE A N 1
ATOM 1523 C CA . PHE A 1 196 ? -12.506 -13.172 -13.564 1.00 55.66 196 PHE A CA 1
ATOM 1524 C C . PHE A 1 196 ? -13.564 -13.713 -12.616 1.00 55.66 196 PHE A C 1
ATOM 1526 O O . PHE A 1 196 ? -14.756 -13.452 -12.773 1.00 55.66 196 PHE A O 1
ATOM 1533 N N . GLN A 1 197 ? -13.144 -14.507 -11.636 1.00 44.84 197 GLN A N 1
ATOM 1534 C CA . GLN A 1 197 ? -13.994 -14.673 -10.480 1.00 44.84 197 GLN A CA 1
ATOM 1535 C C . GLN A 1 197 ? -14.007 -13.312 -9.779 1.00 44.84 197 GLN A C 1
ATOM 1537 O O . GLN A 1 197 ? -12.927 -12.822 -9.429 1.00 44.84 197 GLN A O 1
ATOM 1542 N N . PRO A 1 198 ? -15.178 -12.659 -9.598 1.00 42.41 198 PRO A N 1
ATOM 1543 C CA . PRO A 1 198 ? -15.257 -11.584 -8.617 1.00 42.41 198 PRO A CA 1
ATOM 1544 C C . PRO A 1 198 ? -14.654 -12.161 -7.345 1.00 42.41 198 PRO A C 1
ATOM 1546 O O . PRO A 1 198 ? -14.915 -13.327 -7.064 1.00 42.41 198 PRO A O 1
ATOM 1549 N N . ALA A 1 199 ? -13.792 -11.420 -6.651 1.00 43.44 199 ALA A N 1
ATOM 1550 C CA . ALA A 1 199 ? -13.136 -11.918 -5.450 1.00 43.44 199 ALA A CA 1
ATOM 1551 C C . ALA A 1 199 ? -14.203 -12.369 -4.431 1.00 43.44 199 ALA A C 1
ATOM 1553 O O . ALA A 1 199 ? -14.687 -11.577 -3.631 1.00 43.44 199 ALA A O 1
ATOM 1554 N N . THR A 1 200 ? -14.632 -13.628 -4.512 1.00 36.44 200 THR A N 1
ATOM 1555 C CA . THR A 1 200 ? -15.515 -14.282 -3.547 1.00 36.44 200 THR A CA 1
ATOM 1556 C C . THR A 1 200 ? -14.699 -14.699 -2.339 1.00 36.44 200 THR A C 1
ATOM 1558 O O . THR A 1 200 ? -15.221 -14.744 -1.231 1.00 36.44 200 THR A O 1
ATOM 1561 N N . ASP A 1 201 ? -13.398 -14.886 -2.562 1.00 37.47 201 ASP A N 1
ATOM 1562 C CA . ASP A 1 201 ? -12.379 -15.023 -1.547 1.00 37.47 201 ASP A CA 1
ATOM 1563 C C . ASP A 1 201 ? -11.589 -13.716 -1.472 1.00 37.47 201 ASP A C 1
ATOM 1565 O O . ASP A 1 201 ? -10.650 -13.467 -2.235 1.00 37.47 201 ASP A O 1
ATOM 1569 N N . TH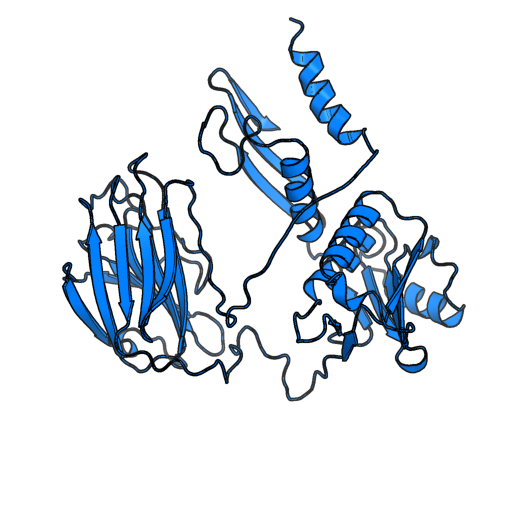R A 1 202 ? -11.969 -12.862 -0.522 1.00 34.78 202 THR A N 1
ATOM 1570 C CA . THR A 1 202 ? -11.037 -11.906 0.079 1.00 34.78 202 THR A CA 1
ATOM 1571 C C . THR A 1 202 ? -9.759 -12.695 0.414 1.00 34.78 202 THR A C 1
ATOM 1573 O O . THR A 1 202 ? -9.876 -13.707 1.108 1.00 34.78 202 THR A O 1
ATOM 1576 N N . PRO A 1 203 ? -8.573 -12.330 -0.114 1.00 37.00 203 PRO A N 1
ATOM 1577 C CA . PRO A 1 203 ? -7.367 -13.150 -0.001 1.00 37.00 203 PRO A CA 1
ATOM 1578 C C . PRO A 1 203 ? -7.166 -13.606 1.446 1.00 37.00 203 PRO A C 1
ATOM 1580 O O . PRO A 1 203 ? -7.136 -12.752 2.310 1.00 37.00 203 PRO A O 1
ATOM 1583 N N . ALA A 1 204 ? -6.982 -14.893 1.746 1.00 38.19 204 ALA A N 1
ATOM 1584 C CA . ALA A 1 204 ? -6.830 -15.357 3.137 1.00 38.19 204 ALA A CA 1
ATOM 1585 C C . ALA A 1 204 ? -5.630 -14.729 3.893 1.00 38.19 204 ALA A C 1
ATOM 1587 O O . ALA A 1 204 ? -5.573 -14.790 5.115 1.00 38.19 204 ALA A O 1
ATOM 1588 N N . ASP A 1 205 ? -4.727 -14.044 3.185 1.00 36.16 205 ASP A N 1
ATOM 1589 C CA . ASP A 1 205 ? -3.605 -13.288 3.762 1.00 36.16 205 ASP A CA 1
ATOM 1590 C C . ASP A 1 205 ? -3.734 -11.757 3.621 1.00 36.16 205 ASP A C 1
ATOM 1592 O O . ASP A 1 205 ? -2.816 -11.009 3.947 1.00 36.16 205 ASP A O 1
ATOM 1596 N N . ILE A 1 206 ? -4.870 -11.267 3.132 1.00 38.34 206 ILE A N 1
ATOM 1597 C CA . ILE A 1 206 ? -5.548 -10.180 3.832 1.00 38.34 206 ILE A CA 1
ATOM 1598 C C . ILE A 1 206 ? -6.699 -10.893 4.509 1.00 38.34 206 ILE A C 1
ATOM 1600 O O . ILE A 1 206 ? -7.813 -10.809 3.996 1.00 38.34 206 ILE A O 1
ATOM 1604 N N . ALA A 1 207 ? -6.421 -11.679 5.556 1.00 26.45 207 ALA A N 1
ATOM 1605 C CA . ALA A 1 207 ? -7.468 -12.397 6.267 1.00 26.45 207 ALA A CA 1
ATOM 1606 C C . ALA A 1 207 ? -8.721 -11.509 6.285 1.00 26.45 207 ALA A C 1
ATOM 1608 O O . ALA A 1 207 ? -8.627 -10.371 6.770 1.00 26.45 207 ALA A O 1
ATOM 1609 N N . PRO A 1 208 ? -9.888 -11.924 5.742 1.00 32.69 208 PRO A N 1
ATOM 1610 C CA . PRO A 1 208 ? -11.082 -11.437 6.383 1.00 32.69 208 PRO A CA 1
ATOM 1611 C C . PRO A 1 208 ? -10.828 -11.843 7.825 1.00 32.69 208 PRO A C 1
ATOM 1613 O O . PRO A 1 208 ? -10.670 -13.033 8.108 1.00 32.69 208 PRO A O 1
ATOM 1616 N N . PHE A 1 209 ? -10.623 -10.853 8.696 1.00 33.12 209 PHE A N 1
ATOM 1617 C CA . PHE A 1 209 ? -10.794 -11.028 10.127 1.00 33.12 209 PHE A CA 1
ATOM 1618 C C . PHE A 1 209 ? -11.860 -12.089 10.292 1.00 33.12 209 PHE A C 1
ATOM 1620 O O . PHE A 1 209 ? -12.950 -11.891 9.748 1.00 33.12 209 PHE A O 1
ATOM 1627 N N . SER A 1 210 ? -11.472 -13.243 10.839 1.00 31.22 210 SER A N 1
ATOM 1628 C CA . SER A 1 210 ? -12.232 -14.481 10.715 1.00 31.22 210 SER A CA 1
ATOM 1629 C C . SER A 1 210 ? -13.727 -14.177 10.800 1.00 31.22 210 SER A C 1
ATOM 1631 O O . SER A 1 210 ? -14.212 -13.607 11.783 1.00 31.22 210 SER A O 1
ATOM 1633 N N . SER A 1 211 ? -14.469 -14.486 9.733 1.00 32.41 211 SER A N 1
ATOM 1634 C CA . SER A 1 211 ? -15.929 -14.332 9.729 1.00 32.41 211 SER A CA 1
ATOM 1635 C C . SER A 1 211 ? -16.587 -15.279 10.739 1.00 32.41 211 SER A C 1
ATOM 1637 O O . SER A 1 211 ? -17.741 -15.090 11.119 1.00 32.41 211 SER A O 1
ATOM 1639 N N . GLU A 1 212 ? -15.808 -16.205 11.296 1.00 37.28 212 GLU A N 1
ATOM 1640 C CA . GLU A 1 212 ? -15.992 -16.727 12.642 1.00 37.28 212 GLU A CA 1
ATOM 1641 C C . GLU A 1 212 ? -15.297 -15.812 13.672 1.00 37.28 212 GLU A C 1
ATOM 1643 O O . GLU A 1 212 ? -14.175 -16.066 14.106 1.00 37.28 212 GLU A O 1
ATOM 1648 N N . GLY A 1 213 ? -15.955 -14.714 14.064 1.00 35.53 213 GLY A N 1
ATOM 1649 C CA . GLY A 1 213 ? -15.692 -14.069 15.359 1.00 35.53 213 GLY A CA 1
ATOM 1650 C C . GLY A 1 213 ? -15.552 -12.545 15.408 1.00 35.53 213 GLY A C 1
ATOM 1651 O O . GLY A 1 213 ? -15.905 -11.975 16.440 1.00 35.53 213 GLY A O 1
ATOM 1652 N N . ILE A 1 214 ? -15.109 -11.856 14.348 1.00 39.34 214 ILE A N 1
ATOM 1653 C CA . ILE A 1 214 ? -14.835 -10.404 14.431 1.00 39.34 214 ILE A CA 1
ATOM 1654 C C . ILE A 1 214 ? -15.903 -9.605 13.679 1.00 39.34 214 ILE A C 1
ATOM 1656 O O . ILE A 1 214 ? -15.860 -9.394 12.468 1.00 39.34 214 ILE A O 1
ATOM 1660 N N . LYS A 1 215 ? -16.911 -9.154 14.431 1.00 50.59 215 LYS A N 1
ATOM 1661 C CA . LYS A 1 215 ? -17.965 -8.265 13.932 1.00 50.59 215 LYS A CA 1
ATOM 1662 C C . LYS A 1 215 ? -17.428 -6.839 13.838 1.00 50.59 215 LYS A C 1
ATOM 1664 O O . LYS A 1 215 ? -17.483 -6.101 14.821 1.00 50.59 215 LYS A O 1
ATOM 1669 N N . TRP A 1 216 ? -16.956 -6.453 12.654 1.00 50.44 216 TRP A N 1
ATOM 1670 C CA . TRP A 1 216 ? -16.619 -5.062 12.352 1.00 50.44 216 TRP A CA 1
ATOM 1671 C C . TRP A 1 216 ? -17.812 -4.157 12.618 1.00 50.44 216 TRP A C 1
ATOM 1673 O O . TRP A 1 216 ? -18.894 -4.342 12.055 1.00 50.44 216 TRP A O 1
ATOM 1683 N N . LYS A 1 217 ? -17.614 -3.163 13.479 1.00 73.56 217 LYS A N 1
ATOM 1684 C CA . LYS A 1 217 ? -18.629 -2.145 13.739 1.00 73.56 217 LYS A CA 1
ATOM 1685 C C . LYS A 1 217 ? -18.425 -1.026 12.735 1.00 73.56 217 LYS A C 1
ATOM 1687 O O . LYS A 1 217 ? -17.437 -0.307 12.824 1.00 73.56 217 LYS A O 1
ATOM 1692 N N . GLN A 1 218 ? -19.338 -0.919 11.776 1.00 76.19 218 GLN A N 1
ATOM 1693 C CA . GLN A 1 218 ? -19.352 0.159 10.792 1.00 76.19 218 GLN A CA 1
ATOM 1694 C C . GLN A 1 218 ? -20.189 1.313 11.326 1.00 76.19 218 GLN A C 1
ATOM 1696 O O . GLN A 1 218 ? -21.364 1.133 11.652 1.00 76.19 218 GLN A O 1
ATOM 1701 N N . ILE A 1 219 ? -19.587 2.494 11.429 1.00 75.19 219 ILE A N 1
ATOM 1702 C CA . ILE A 1 219 ? -20.275 3.689 11.910 1.00 75.19 219 ILE A CA 1
ATOM 1703 C C . ILE A 1 219 ? -20.082 4.794 10.864 1.00 75.19 219 ILE A C 1
ATOM 1705 O O . ILE A 1 219 ? -18.945 5.233 10.664 1.00 75.19 219 ILE A O 1
ATOM 1709 N N . PRO A 1 220 ? -21.148 5.230 10.162 1.00 78.88 220 PRO A N 1
ATOM 1710 C CA . PRO A 1 220 ? -21.036 6.236 9.110 1.00 78.88 220 PRO A CA 1
ATOM 1711 C C . PRO A 1 220 ? -20.488 7.554 9.657 1.00 78.88 220 PRO A C 1
ATOM 1713 O O . PRO A 1 220 ? -21.085 8.156 10.551 1.00 78.88 220 PRO A O 1
ATOM 1716 N N . ILE A 1 221 ? -19.359 8.013 9.118 1.00 77.69 221 ILE A N 1
ATOM 1717 C CA . ILE A 1 221 ? -18.631 9.162 9.677 1.00 77.69 221 ILE A CA 1
ATOM 1718 C C . ILE A 1 221 ? -19.373 10.486 9.455 1.00 77.69 221 ILE A C 1
ATOM 1720 O O . ILE A 1 221 ? -19.386 11.341 10.332 1.00 77.69 221 ILE A O 1
ATOM 1724 N N . HIS A 1 222 ? -20.096 10.624 8.340 1.00 74.19 222 HIS A N 1
ATOM 1725 C CA . HIS A 1 222 ? -20.932 11.799 8.053 1.00 74.19 222 HIS A CA 1
ATOM 1726 C C . HIS A 1 222 ? -22.121 11.949 9.023 1.00 74.19 222 HIS A C 1
ATOM 1728 O O . HIS A 1 222 ? -22.697 13.026 9.142 1.00 74.19 222 HIS A O 1
ATOM 1734 N N . LYS A 1 223 ? -22.472 10.880 9.755 1.00 79.50 223 LYS A N 1
ATOM 1735 C CA . LYS A 1 223 ? -23.485 10.892 10.822 1.00 79.50 223 LYS A CA 1
ATOM 1736 C C . LYS A 1 223 ? -22.863 11.139 12.203 1.00 79.50 223 LYS A C 1
ATOM 1738 O O . LYS A 1 223 ? -23.570 11.018 13.205 1.00 79.50 223 LYS A O 1
ATOM 1743 N N . MET A 1 224 ? -21.569 11.449 12.291 1.00 82.94 224 MET A N 1
ATOM 1744 C CA . MET A 1 224 ? -20.895 11.747 13.554 1.00 82.94 224 MET A CA 1
ATOM 1745 C C . MET A 1 224 ? -20.780 13.250 13.796 1.00 82.94 224 MET A C 1
ATOM 1747 O O . MET A 1 224 ? -20.417 14.011 12.907 1.00 82.94 224 MET A O 1
ATOM 1751 N N . ASN A 1 225 ? -21.010 13.667 15.038 1.00 86.06 225 ASN A N 1
ATOM 1752 C CA . ASN A 1 225 ? -20.535 14.951 15.532 1.00 86.06 225 ASN A CA 1
ATOM 1753 C C . ASN A 1 225 ? -19.062 14.807 15.938 1.00 86.06 225 ASN A C 1
ATOM 1755 O O . ASN A 1 225 ? -18.761 14.058 16.872 1.00 86.06 225 ASN A O 1
ATOM 1759 N N . ILE A 1 226 ? -18.154 15.486 15.238 1.00 88.31 226 ILE A N 1
ATOM 1760 C CA . ILE A 1 226 ? -16.720 15.437 15.535 1.00 88.31 226 ILE A CA 1
ATOM 1761 C C . ILE A 1 226 ? -16.386 16.539 16.542 1.00 88.31 226 ILE A C 1
ATOM 1763 O O . ILE A 1 226 ? -16.526 17.724 16.253 1.00 88.31 226 ILE A O 1
ATOM 1767 N N . ILE A 1 227 ? -15.930 16.141 17.727 1.00 90.25 227 ILE A N 1
ATOM 1768 C CA . ILE A 1 227 ? -15.462 17.046 18.775 1.00 90.25 227 ILE A CA 1
ATOM 1769 C C . ILE A 1 227 ? -13.942 16.942 18.837 1.00 90.25 227 ILE A C 1
ATOM 1771 O O . ILE A 1 227 ? -13.390 15.913 19.229 1.00 90.25 227 ILE A O 1
ATOM 1775 N N . ALA A 1 228 ? -13.283 18.027 18.450 1.00 89.25 228 ALA A N 1
ATOM 1776 C CA . ALA A 1 228 ? -11.839 18.174 18.438 1.00 89.25 228 ALA A CA 1
ATOM 1777 C C . ALA A 1 228 ? -11.460 19.431 19.226 1.00 89.25 228 ALA A C 1
ATOM 1779 O O . ALA A 1 228 ? -11.914 20.528 18.898 1.00 89.25 228 ALA A O 1
ATOM 1780 N N . SER A 1 229 ? -10.645 19.290 20.271 1.00 84.31 229 SER A N 1
ATOM 1781 C CA . SER A 1 229 ? -10.278 20.402 21.154 1.00 84.31 229 SER A CA 1
ATOM 1782 C C . SER A 1 229 ? -8.772 20.448 21.406 1.00 84.31 229 SER A C 1
ATOM 1784 O O . SER A 1 229 ? -8.097 19.421 21.431 1.00 84.31 229 SER A O 1
ATOM 1786 N N . ASN A 1 230 ? -8.244 21.670 21.562 1.00 83.62 230 ASN A N 1
ATOM 1787 C CA . ASN A 1 230 ? -6.846 21.952 21.920 1.00 83.62 230 ASN A CA 1
ATOM 1788 C C . ASN A 1 230 ? -5.803 21.228 21.050 1.00 83.62 230 ASN A C 1
ATOM 1790 O O . ASN A 1 230 ? -4.777 20.767 21.547 1.00 83.62 230 ASN A O 1
ATOM 1794 N N . MET A 1 231 ? -6.078 21.128 19.747 1.00 86.44 231 MET A N 1
ATOM 1795 C CA . MET A 1 231 ? -5.193 20.446 18.810 1.00 86.44 231 MET A CA 1
ATOM 1796 C C . MET A 1 231 ? -3.975 21.293 18.449 1.00 86.44 231 MET A C 1
ATOM 1798 O O . MET A 1 231 ? -4.113 22.451 18.041 1.00 86.44 231 MET A O 1
ATOM 1802 N N . THR A 1 232 ? -2.795 20.681 18.532 1.00 86.06 232 THR A N 1
ATOM 1803 C CA . THR A 1 232 ? -1.586 21.175 17.873 1.00 86.06 232 THR A CA 1
ATOM 1804 C C . THR A 1 232 ? -1.738 21.055 16.366 1.00 86.06 232 THR A C 1
ATOM 1806 O O . THR A 1 232 ? -2.645 20.402 15.840 1.00 86.06 232 THR A O 1
ATOM 1809 N N . SER A 1 233 ? -0.837 21.681 15.632 1.00 85.06 233 SER A N 1
ATOM 1810 C CA . SER A 1 233 ? -1.014 21.732 14.201 1.00 85.06 233 SER A CA 1
ATOM 1811 C C . SER A 1 233 ? -0.890 20.408 13.449 1.00 85.06 233 SER A C 1
ATOM 1813 O O . SER A 1 233 ? -1.736 20.171 12.591 1.00 85.06 233 SER A O 1
ATOM 1815 N N . PRO A 1 234 ? 0.054 19.500 13.777 1.00 81.50 234 PRO A N 1
ATOM 1816 C CA . PRO A 1 234 ? 0.065 18.176 13.157 1.00 81.50 234 PRO A CA 1
ATOM 1817 C C . PRO A 1 234 ? -1.226 17.387 13.418 1.00 81.50 234 PRO A C 1
ATOM 1819 O O . PRO A 1 234 ? -1.646 16.582 12.595 1.00 81.50 234 PRO A O 1
ATOM 1822 N N . GLN A 1 235 ? -1.887 17.622 14.556 1.00 88.12 235 GLN A N 1
ATOM 1823 C CA . GLN A 1 235 ? -3.165 16.979 14.876 1.00 88.12 235 GLN A CA 1
ATOM 1824 C C . GLN A 1 235 ? -4.305 17.549 14.037 1.00 88.12 235 GLN A C 1
ATOM 1826 O O . GLN A 1 235 ? -5.144 16.787 13.565 1.00 88.12 235 GLN A O 1
ATOM 1831 N N . ARG A 1 236 ? -4.321 18.872 13.835 1.00 88.25 236 ARG A N 1
ATOM 1832 C CA . ARG A 1 236 ? -5.302 19.538 12.974 1.00 88.25 236 ARG A CA 1
ATOM 1833 C C . ARG A 1 236 ? -5.165 19.079 11.528 1.00 88.25 236 ARG A C 1
ATOM 1835 O O . ARG A 1 236 ? -6.154 18.649 10.960 1.00 88.25 236 ARG A O 1
ATOM 1842 N N . MET A 1 237 ? -3.942 19.054 11.002 1.00 89.81 237 MET A N 1
ATOM 1843 C CA . MET A 1 237 ? -3.662 18.513 9.672 1.00 89.81 237 MET A CA 1
ATOM 1844 C C . MET A 1 237 ? -4.168 17.070 9.536 1.00 89.81 237 MET A C 1
ATOM 1846 O O . MET A 1 237 ? -4.934 16.769 8.625 1.00 89.81 237 MET A O 1
ATOM 1850 N N . ALA A 1 238 ? -3.845 16.185 10.486 1.00 81.50 238 ALA A N 1
ATOM 1851 C CA . ALA A 1 238 ? -4.318 14.803 10.426 1.00 81.50 238 ALA A CA 1
ATOM 1852 C C . ALA A 1 238 ? -5.858 14.714 10.464 1.00 81.50 238 ALA A C 1
ATOM 1854 O O . ALA A 1 238 ? -6.455 13.877 9.783 1.00 81.50 238 ALA A O 1
ATOM 1855 N N . LEU A 1 239 ? -6.513 15.574 11.254 1.00 86.88 239 LEU A N 1
ATOM 1856 C CA . LEU A 1 239 ? -7.973 15.658 11.320 1.00 86.88 239 LEU A CA 1
ATOM 1857 C C . LEU A 1 239 ? -8.586 16.175 10.010 1.00 86.88 239 LEU A C 1
ATOM 1859 O O . LEU A 1 239 ? -9.634 15.678 9.590 1.00 86.88 239 LEU A O 1
ATOM 1863 N N . ASP A 1 240 ? -7.948 17.145 9.363 1.00 86.25 240 ASP A N 1
ATOM 1864 C CA . ASP A 1 240 ? -8.390 17.685 8.080 1.00 86.25 240 ASP A CA 1
ATOM 1865 C C . ASP A 1 240 ? -8.330 16.590 7.004 1.00 86.25 240 ASP A C 1
ATOM 1867 O O . ASP A 1 240 ? -9.314 16.378 6.298 1.00 86.25 240 ASP A O 1
ATOM 1871 N N . HIS A 1 241 ? -7.263 15.781 6.973 1.00 82.12 241 HIS A N 1
ATOM 1872 C CA . HIS A 1 241 ? -7.160 14.599 6.100 1.00 82.12 241 HIS A CA 1
ATOM 1873 C C . HIS A 1 241 ? -8.243 13.547 6.373 1.00 82.12 241 HIS A C 1
ATOM 1875 O O . HIS A 1 241 ? -8.816 12.984 5.437 1.00 82.12 241 HIS A O 1
ATOM 1881 N N . LEU A 1 242 ? -8.573 13.294 7.646 1.00 82.75 242 LEU A N 1
ATOM 1882 C CA . LEU A 1 242 ? -9.696 12.421 8.007 1.00 82.75 242 LEU A CA 1
ATOM 1883 C C . LEU A 1 242 ? -11.029 12.980 7.478 1.00 82.75 242 LEU A C 1
ATOM 1885 O O . LEU A 1 242 ? -11.880 12.220 7.018 1.00 82.75 242 LEU A O 1
ATOM 1889 N N . SER A 1 243 ? -11.198 14.301 7.527 1.00 81.75 243 SER A N 1
ATOM 1890 C CA . SER A 1 243 ? -12.416 14.992 7.093 1.00 81.75 243 SER A CA 1
ATOM 1891 C C . SER A 1 243 ? -12.538 15.058 5.568 1.00 81.75 243 SER A C 1
ATOM 1893 O O . SER A 1 243 ? -13.634 14.896 5.038 1.00 81.75 243 SER A O 1
ATOM 1895 N N . MET A 1 244 ? -11.426 15.225 4.845 1.00 78.56 244 MET A N 1
ATOM 1896 C CA . MET A 1 244 ? -11.383 15.215 3.375 1.00 78.56 244 MET A CA 1
ATOM 1897 C C . MET A 1 244 ? -11.790 13.866 2.778 1.00 78.56 244 MET A C 1
ATOM 1899 O O . MET A 1 244 ? -12.306 13.815 1.663 1.00 78.56 244 MET A O 1
ATOM 1903 N N . ALA A 1 245 ? -11.608 12.773 3.521 1.00 67.88 245 ALA A N 1
ATOM 1904 C CA . ALA A 1 245 ? -12.076 11.453 3.112 1.00 67.88 245 ALA A CA 1
ATOM 1905 C C . ALA A 1 245 ? -13.614 11.309 3.154 1.00 67.88 245 ALA A C 1
ATOM 1907 O O . ALA A 1 245 ? -14.144 10.280 2.732 1.00 67.88 245 ALA A O 1
ATOM 1908 N N . ILE A 1 246 ? -14.342 12.317 3.652 1.00 68.38 246 ILE A N 1
ATOM 1909 C CA . ILE A 1 246 ? -15.804 12.353 3.702 1.00 68.38 246 ILE A CA 1
ATOM 1910 C C . ILE A 1 246 ? -16.324 13.143 2.487 1.00 68.38 246 ILE A C 1
ATOM 1912 O O . ILE A 1 246 ? -16.132 14.357 2.423 1.00 68.38 246 ILE A O 1
ATOM 1916 N N . PRO A 1 247 ? -17.028 12.508 1.530 1.00 68.06 247 PRO A N 1
ATOM 1917 C CA . PRO A 1 247 ? -17.646 13.212 0.413 1.00 68.06 247 PRO A CA 1
ATOM 1918 C C . PRO A 1 247 ? -18.548 14.356 0.892 1.00 68.06 247 PRO A C 1
ATOM 1920 O O . PRO A 1 247 ? -19.453 14.143 1.702 1.00 68.06 247 PRO A O 1
ATOM 1923 N N . ALA A 1 248 ? -18.354 15.560 0.344 1.00 61.28 248 ALA A N 1
ATOM 1924 C CA . ALA A 1 248 ? -19.134 16.750 0.705 1.00 61.28 248 ALA A CA 1
ATOM 1925 C C . ALA A 1 248 ? -20.655 16.552 0.530 1.00 61.28 248 ALA A C 1
ATOM 1927 O O . ALA A 1 248 ? -21.455 17.126 1.268 1.00 61.28 248 ALA A O 1
ATOM 1928 N N . THR A 1 249 ? -21.060 15.688 -0.406 1.00 52.59 249 THR A N 1
ATOM 1929 C CA . THR A 1 249 ? -22.459 15.317 -0.667 1.00 52.59 249 THR A CA 1
ATOM 1930 C C . THR A 1 249 ? -23.125 14.583 0.500 1.00 52.59 249 THR A C 1
ATOM 1932 O O . THR A 1 249 ? -24.341 14.676 0.656 1.00 52.59 249 THR A O 1
ATOM 1935 N N . LEU A 1 250 ? -22.355 13.899 1.354 1.00 57.62 250 LEU A N 1
ATOM 1936 C CA . LEU A 1 250 ? -22.869 13.180 2.524 1.00 57.62 250 LEU A CA 1
ATOM 1937 C C . LEU A 1 250 ? -23.010 14.075 3.766 1.00 57.62 250 LEU A C 1
ATOM 1939 O O . LEU A 1 250 ? -23.795 13.757 4.657 1.00 57.62 250 LEU A O 1
ATOM 1943 N N . ALA A 1 251 ? -22.300 15.206 3.828 1.00 59.34 251 ALA A N 1
ATOM 1944 C CA . ALA A 1 251 ? -22.278 16.086 5.001 1.00 59.34 251 ALA A CA 1
ATOM 1945 C C . ALA A 1 251 ? -23.553 16.941 5.170 1.00 59.34 251 ALA A C 1
ATOM 1947 O O . ALA A 1 251 ? -23.834 17.427 6.263 1.00 59.34 251 ALA A O 1
ATOM 1948 N N . ALA A 1 252 ? -24.345 17.129 4.109 1.00 55.69 252 ALA A N 1
ATOM 1949 C CA . ALA A 1 252 ? -25.404 18.140 4.080 1.00 55.69 252 ALA A CA 1
ATOM 1950 C C . ALA A 1 252 ? -26.786 17.692 4.610 1.00 55.69 252 ALA A C 1
ATOM 1952 O O . ALA A 1 252 ? -27.683 18.531 4.674 1.00 55.69 252 ALA A O 1
ATOM 1953 N N . SER A 1 253 ? -27.012 16.415 4.969 1.00 51.84 253 SER A N 1
ATOM 1954 C CA . SER A 1 253 ? -28.391 15.925 5.217 1.00 51.84 253 SER A CA 1
ATOM 1955 C C . SER A 1 253 ? -28.656 15.069 6.463 1.00 51.84 253 SER A C 1
ATOM 1957 O O . SER A 1 253 ? -29.790 14.625 6.646 1.00 51.84 253 SER A O 1
ATOM 1959 N N . SER A 1 254 ? -27.695 14.859 7.367 1.00 57.75 254 SER A N 1
ATOM 1960 C CA . SER A 1 254 ? -27.916 13.979 8.526 1.00 57.75 254 SER A CA 1
ATOM 1961 C C . SER A 1 254 ? -27.874 14.695 9.871 1.00 57.75 254 SER A C 1
ATOM 1963 O O . SER A 1 254 ? -26.883 15.325 10.229 1.00 57.75 254 SER A O 1
ATOM 1965 N N . THR A 1 255 ? -28.925 14.513 10.675 1.00 71.00 255 THR A N 1
ATOM 1966 C CA . THR A 1 255 ? -28.849 14.721 12.127 1.00 71.00 255 THR A CA 1
ATOM 1967 C C . THR A 1 255 ? -27.764 13.797 12.695 1.00 71.00 255 THR A C 1
ATOM 1969 O O . THR A 1 255 ? -27.823 12.594 12.416 1.00 71.00 255 THR A O 1
ATOM 1972 N N . PRO A 1 256 ? -26.794 14.304 13.479 1.00 73.94 256 PRO A N 1
ATOM 1973 C CA . PRO A 1 256 ? -25.758 13.466 14.070 1.00 73.94 256 PRO A CA 1
ATOM 1974 C C . PRO A 1 256 ? -26.371 12.328 14.893 1.00 73.94 256 PRO A C 1
ATOM 1976 O O . PRO A 1 256 ? -27.222 12.552 15.752 1.00 73.94 256 PRO A O 1
ATOM 1979 N N . GLN A 1 257 ? -25.952 11.097 14.615 1.00 84.31 257 GLN A N 1
ATOM 1980 C CA . GLN A 1 257 ? -26.406 9.887 15.304 1.00 84.31 257 GLN A CA 1
ATOM 1981 C C . GLN A 1 257 ? -25.366 9.350 16.287 1.00 84.31 257 GLN A C 1
ATOM 1983 O O . GLN A 1 257 ? -25.712 8.541 17.146 1.00 84.31 257 GLN A O 1
ATOM 1988 N N . ALA A 1 258 ? -24.114 9.784 16.157 1.00 88.44 258 ALA A N 1
ATOM 1989 C CA . ALA A 1 258 ? -22.994 9.377 16.990 1.00 88.44 258 ALA A CA 1
ATOM 1990 C C . ALA A 1 258 ? -22.045 10.560 17.238 1.00 88.44 258 ALA A C 1
ATOM 1992 O O . ALA A 1 258 ? -22.146 11.591 16.576 1.00 88.44 258 ALA A O 1
ATOM 1993 N N . THR A 1 259 ? -21.109 10.407 18.171 1.00 91.19 259 THR A N 1
ATOM 1994 C CA . THR A 1 259 ? -20.086 11.418 18.479 1.00 91.19 259 THR A CA 1
ATOM 1995 C C . THR A 1 259 ? -18.698 10.804 18.365 1.00 91.19 259 THR A C 1
ATOM 1997 O O . THR A 1 259 ? -18.428 9.779 18.988 1.00 91.19 259 THR A O 1
ATOM 2000 N N . LEU A 1 260 ? -17.804 11.447 17.619 1.00 93.38 260 LEU A N 1
ATOM 2001 C CA . LEU A 1 260 ? -16.381 11.118 17.576 1.00 93.38 260 LEU A CA 1
ATOM 2002 C C . LEU A 1 260 ? -15.611 12.194 18.341 1.00 93.38 260 LEU A C 1
ATOM 2004 O O . LEU A 1 260 ? -15.588 13.347 17.927 1.00 93.38 260 LEU A O 1
ATOM 2008 N N . ILE A 1 261 ? -14.996 11.828 19.461 1.00 93.56 261 ILE A N 1
ATOM 2009 C CA . ILE A 1 261 ? -14.165 12.730 20.259 1.00 93.56 261 ILE A CA 1
ATOM 2010 C C . ILE A 1 261 ? -12.699 12.421 19.984 1.00 93.56 261 ILE A C 1
ATOM 2012 O O . ILE A 1 261 ? -12.261 11.285 20.174 1.00 93.56 261 ILE A O 1
ATOM 2016 N N . ILE A 1 262 ? -11.943 13.435 19.574 1.00 94.25 262 ILE A N 1
ATOM 2017 C CA . ILE A 1 262 ? -10.508 13.340 19.319 1.00 94.25 262 ILE A CA 1
ATOM 2018 C C . ILE A 1 262 ? -9.815 14.434 20.125 1.00 94.25 262 ILE A C 1
ATOM 2020 O O . ILE A 1 262 ? -9.888 15.609 19.775 1.00 94.25 262 ILE A O 1
ATOM 2024 N N . ALA A 1 263 ? -9.133 14.064 21.206 1.00 93.25 263 ALA A N 1
ATOM 2025 C CA . ALA A 1 263 ? -8.290 15.001 21.944 1.00 93.25 263 ALA A CA 1
ATOM 2026 C C . ALA A 1 263 ? -7.245 14.265 22.784 1.00 93.25 263 ALA A C 1
ATOM 2028 O O . ALA A 1 263 ? -7.370 13.066 23.059 1.00 93.25 263 ALA A O 1
ATOM 2029 N N . ARG A 1 264 ? -6.222 14.990 23.241 1.00 92.81 264 ARG A N 1
ATOM 2030 C CA . ARG A 1 264 ? -5.293 14.465 24.246 1.00 92.81 264 ARG A CA 1
ATOM 2031 C C . ARG A 1 264 ? -6.000 14.234 25.569 1.00 92.81 264 ARG A C 1
ATOM 2033 O O . ARG A 1 264 ? -6.898 14.984 25.940 1.00 92.81 264 ARG A O 1
ATOM 2040 N N . PHE A 1 265 ? -5.556 13.219 26.296 1.00 91.25 265 PHE A N 1
ATOM 2041 C CA . PHE A 1 265 ? -6.215 12.764 27.510 1.00 91.25 265 PHE A CA 1
ATOM 2042 C C . PHE A 1 265 ? -6.326 13.854 28.591 1.00 91.25 265 PHE A C 1
ATOM 2044 O O . PHE A 1 265 ? -7.360 13.981 29.246 1.00 91.25 265 PHE A O 1
ATOM 2051 N N . ASP A 1 266 ? -5.289 14.678 28.736 1.00 89.12 266 ASP A N 1
ATOM 2052 C CA . ASP A 1 266 ? -5.234 15.823 29.650 1.00 89.12 266 ASP A CA 1
ATOM 2053 C C . ASP A 1 266 ? -6.108 17.014 29.216 1.00 89.12 266 ASP A C 1
ATOM 2055 O O . ASP A 1 266 ? -6.409 17.886 30.029 1.00 89.12 266 ASP A O 1
ATOM 2059 N N . HIS A 1 267 ? -6.572 17.023 27.967 1.00 89.06 267 HIS A N 1
ATOM 2060 C CA . HIS A 1 267 ? -7.441 18.053 27.396 1.00 89.06 267 HIS A CA 1
ATOM 2061 C C . HIS A 1 267 ? -8.885 17.589 27.161 1.00 89.06 267 HIS A C 1
ATOM 2063 O O . HIS A 1 267 ? -9.724 18.396 26.766 1.00 89.06 267 HIS A O 1
ATOM 2069 N N . LEU A 1 268 ? -9.199 16.320 27.436 1.00 87.00 268 LEU A N 1
ATOM 2070 C CA . LEU A 1 268 ? -10.547 15.775 27.311 1.00 87.00 268 LEU A CA 1
ATOM 2071 C C . LEU A 1 268 ? -11.424 16.245 28.474 1.00 87.00 268 LEU A C 1
ATOM 2073 O O . LEU A 1 268 ? -11.392 15.653 29.554 1.00 87.00 268 LEU A O 1
ATOM 2077 N N . SER A 1 269 ? -12.212 17.298 28.271 1.00 90.25 269 SER A N 1
ATOM 2078 C CA . SER A 1 269 ? -13.155 17.829 29.270 1.00 90.25 269 SER A CA 1
ATOM 2079 C C . SER A 1 269 ? -14.537 17.167 29.192 1.00 90.25 269 SER A C 1
ATOM 2081 O O . SER A 1 269 ? -15.297 17.164 30.154 1.00 90.25 269 SER A O 1
ATOM 2083 N N . GLU A 1 270 ? -14.823 16.535 28.058 1.00 89.19 270 GLU A N 1
ATOM 2084 C CA . GLU A 1 270 ? -16.118 15.998 27.651 1.00 89.19 270 GLU A CA 1
ATOM 2085 C C . GLU A 1 270 ? -16.371 14.578 28.189 1.00 89.19 270 GLU A C 1
ATOM 2087 O O . GLU A 1 270 ? -17.464 14.030 28.030 1.00 89.19 270 GLU A O 1
ATOM 2092 N N . LEU A 1 271 ? -15.362 13.960 28.811 1.00 90.19 271 LEU A N 1
ATOM 2093 C CA . LEU A 1 271 ? -15.471 12.631 29.406 1.00 90.19 271 LEU A CA 1
ATOM 2094 C C . LEU A 1 271 ? -16.137 12.678 30.777 1.00 90.19 271 LEU A C 1
ATOM 2096 O O . LEU A 1 271 ? -15.768 13.477 31.637 1.00 90.19 271 LEU A O 1
ATOM 2100 N N . THR A 1 272 ? -17.030 11.720 31.022 1.00 93.50 272 THR A N 1
ATOM 2101 C CA . THR A 1 272 ? -17.484 11.412 32.386 1.00 93.50 272 THR A CA 1
ATOM 2102 C C . THR A 1 272 ? -16.337 10.861 33.242 1.00 93.50 272 THR A C 1
ATOM 2104 O O . THR A 1 272 ? -15.398 10.261 32.712 1.00 93.50 272 THR A O 1
ATOM 2107 N N . ASP A 1 273 ? -16.435 10.973 34.569 1.00 93.81 273 ASP A N 1
ATOM 2108 C CA . ASP A 1 273 ? -15.412 10.462 35.501 1.00 93.81 273 ASP A CA 1
ATOM 2109 C C . ASP A 1 273 ? -15.129 8.964 35.319 1.00 93.81 273 ASP A C 1
ATOM 2111 O O . ASP A 1 273 ? -13.981 8.521 35.409 1.00 93.81 273 ASP A O 1
ATOM 2115 N N . SER A 1 274 ? -16.167 8.188 34.989 1.00 94.75 274 SER A N 1
ATOM 2116 C CA . SER A 1 274 ? -16.039 6.761 34.684 1.00 94.75 274 SER A CA 1
ATOM 2117 C C . SER A 1 274 ? -15.200 6.525 33.426 1.00 94.75 274 SER A C 1
ATOM 2119 O O . SER A 1 274 ? -14.282 5.712 33.455 1.00 94.75 274 SER A O 1
ATOM 2121 N N . GLN A 1 275 ? -15.481 7.247 32.335 1.00 95.25 275 GLN A N 1
ATOM 2122 C CA . GLN A 1 275 ? -14.727 7.116 31.080 1.00 95.25 275 GLN A CA 1
ATOM 2123 C C . GLN A 1 275 ? -13.287 7.593 31.246 1.00 95.25 275 GLN A C 1
ATOM 2125 O O . GLN A 1 275 ? -12.362 6.962 30.739 1.00 95.25 275 GLN A O 1
ATOM 2130 N N . ARG A 1 276 ? -13.091 8.694 31.981 1.00 94.75 276 ARG A N 1
ATOM 2131 C CA . ARG A 1 276 ? -11.765 9.215 32.310 1.00 94.75 276 ARG A CA 1
ATOM 2132 C C . ARG A 1 276 ? -10.953 8.181 33.081 1.00 94.75 276 ARG A C 1
ATOM 2134 O O . ARG A 1 276 ? -9.812 7.937 32.714 1.00 94.75 276 ARG A O 1
ATOM 2141 N N . SER A 1 277 ? -11.537 7.556 34.101 1.00 93.56 277 SER A N 1
ATOM 2142 C CA . SER A 1 277 ? -10.859 6.531 34.904 1.00 93.56 277 SER A CA 1
ATOM 2143 C C . SER A 1 277 ? -10.512 5.284 34.085 1.00 93.56 277 SER A C 1
ATOM 2145 O O . SER A 1 277 ? -9.385 4.798 34.168 1.00 93.56 277 SER A O 1
ATOM 2147 N N . GLU A 1 278 ? -11.438 4.798 33.250 1.00 94.00 278 GLU A N 1
ATOM 2148 C CA . GLU A 1 278 ? -11.206 3.659 32.349 1.00 94.00 278 GLU A CA 1
ATOM 2149 C C . GLU A 1 278 ? -10.067 3.958 31.367 1.00 94.00 278 GLU A C 1
ATOM 2151 O O . GLU A 1 278 ? -9.079 3.228 31.319 1.00 94.00 278 GLU A O 1
ATOM 2156 N N . ILE A 1 279 ? -10.151 5.069 30.632 1.00 92.12 279 ILE A N 1
ATOM 2157 C CA . ILE A 1 279 ? -9.126 5.458 29.656 1.00 92.12 279 ILE A CA 1
ATOM 2158 C C . ILE A 1 279 ? -7.784 5.714 30.346 1.00 92.12 279 ILE A C 1
ATOM 2160 O O . ILE A 1 279 ? -6.755 5.266 29.846 1.00 92.12 279 ILE A O 1
ATOM 2164 N N . HIS A 1 280 ? -7.778 6.370 31.509 1.00 91.38 280 HIS A N 1
ATOM 2165 C CA . HIS A 1 280 ? -6.559 6.551 32.291 1.00 91.38 280 HIS A CA 1
ATOM 2166 C C . HIS A 1 280 ? -5.921 5.207 32.635 1.00 91.38 280 HIS A C 1
ATOM 2168 O O . HIS A 1 280 ? -4.710 5.077 32.506 1.00 91.38 280 HIS A O 1
ATOM 2174 N N . SER A 1 281 ? -6.709 4.202 33.033 1.00 90.56 281 SER A N 1
ATOM 2175 C CA . SER A 1 281 ? -6.186 2.864 33.333 1.00 90.56 281 SER A CA 1
ATOM 2176 C C . SER A 1 281 ? -5.560 2.192 32.106 1.00 90.56 281 SER A C 1
ATOM 2178 O O . SER A 1 281 ? -4.474 1.633 32.223 1.00 90.56 281 SER A O 1
ATOM 2180 N N . LEU A 1 282 ? -6.175 2.338 30.924 1.00 89.31 282 LEU A N 1
ATOM 2181 C CA . LEU A 1 282 ? -5.651 1.809 29.659 1.00 89.31 282 LEU A CA 1
ATOM 2182 C C . LEU A 1 282 ? -4.350 2.508 29.240 1.00 89.31 282 LEU A C 1
ATOM 2184 O O . LEU A 1 282 ? -3.457 1.874 28.692 1.00 89.31 282 LEU A O 1
ATOM 2188 N N . LEU A 1 283 ? -4.238 3.810 29.516 1.00 85.69 283 LEU A N 1
ATOM 2189 C CA . LEU A 1 283 ? -3.042 4.610 29.236 1.00 85.69 283 LEU A CA 1
ATOM 2190 C C . LEU A 1 283 ? -1.944 4.470 30.305 1.00 85.69 283 LEU A C 1
ATOM 2192 O O . LEU A 1 283 ? -0.797 4.829 30.048 1.00 85.69 283 LEU A O 1
ATOM 2196 N N . SER A 1 284 ? -2.285 3.998 31.507 1.00 80.38 284 SER A N 1
ATOM 2197 C CA . SER A 1 284 ? -1.374 3.914 32.659 1.00 80.38 284 SER A CA 1
ATOM 2198 C C . SER A 1 284 ? -0.614 2.592 32.755 1.00 80.38 284 SER A C 1
ATOM 2200 O O . SER A 1 284 ? 0.147 2.427 33.710 1.00 80.38 284 SER A O 1
ATOM 2202 N N . ASP A 1 285 ? -0.796 1.667 31.806 1.00 72.75 285 ASP A N 1
ATOM 2203 C CA . ASP A 1 285 ? -0.057 0.403 31.787 1.00 72.75 285 ASP A CA 1
ATOM 2204 C C . ASP A 1 285 ? 1.472 0.677 31.750 1.00 72.75 285 ASP A C 1
ATOM 2206 O O . ASP A 1 285 ? 1.951 1.363 30.836 1.00 72.75 285 ASP A O 1
ATOM 2210 N N . PRO A 1 286 ? 2.263 0.248 32.759 1.00 53.62 286 PRO A N 1
ATOM 2211 C CA . PRO A 1 286 ? 3.510 0.929 33.124 1.00 53.62 286 PRO A CA 1
ATOM 2212 C C . PRO A 1 286 ? 4.708 0.682 32.202 1.00 53.62 286 PRO A C 1
ATOM 2214 O O . PRO A 1 286 ? 5.729 1.352 32.351 1.00 53.62 286 PRO A O 1
ATOM 2217 N N . THR A 1 287 ? 4.642 -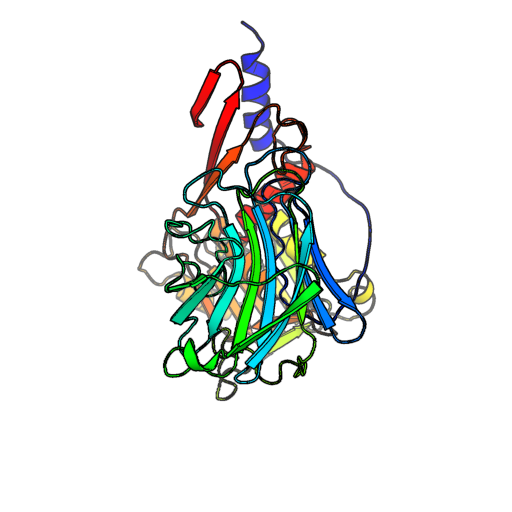0.255 31.256 1.00 54.06 287 THR A N 1
ATOM 2218 C CA . THR A 1 287 ? 5.794 -0.581 30.400 1.00 54.06 287 THR A CA 1
ATOM 2219 C C . THR A 1 287 ? 5.738 0.174 29.068 1.00 54.06 287 THR A C 1
ATOM 2221 O O . THR A 1 287 ? 5.331 -0.364 28.039 1.00 54.06 287 THR A O 1
ATOM 2224 N N . GLY A 1 288 ? 6.164 1.444 29.090 1.00 55.50 288 GLY A N 1
ATOM 2225 C CA . GLY A 1 288 ? 6.563 2.207 27.892 1.00 55.50 288 GLY A CA 1
ATOM 2226 C C . GLY A 1 288 ? 5.525 3.160 27.285 1.00 55.50 288 GLY A C 1
ATOM 2227 O O . GLY A 1 288 ? 5.809 3.800 26.278 1.00 55.50 288 GLY A O 1
ATOM 2228 N N . TRP A 1 289 ? 4.337 3.295 27.881 1.00 62.00 289 TRP A N 1
ATOM 2229 C CA . TRP A 1 289 ? 3.267 4.163 27.361 1.00 62.00 289 TRP A CA 1
ATOM 2230 C C . TRP A 1 289 ? 3.508 5.659 27.562 1.00 62.00 289 TRP A C 1
ATOM 2232 O O . TRP A 1 289 ? 3.158 6.469 26.704 1.00 62.00 289 TRP A O 1
ATOM 2242 N N . LYS A 1 290 ? 4.105 6.028 28.701 1.00 50.44 290 LYS A N 1
ATOM 2243 C CA . LYS A 1 290 ? 4.230 7.426 29.139 1.00 50.44 290 LYS A CA 1
ATOM 2244 C C . LYS A 1 290 ? 5.188 8.277 28.299 1.00 50.44 290 LYS A C 1
ATOM 2246 O O . LYS A 1 290 ? 5.111 9.495 28.404 1.00 50.44 290 LYS A O 1
ATOM 2251 N N . GLU A 1 291 ? 6.027 7.672 27.456 1.00 57.47 291 GLU A N 1
ATOM 2252 C CA . GLU A 1 291 ? 7.042 8.396 26.672 1.00 57.47 291 GLU A CA 1
ATOM 2253 C C . GLU A 1 291 ? 6.792 8.381 25.143 1.00 57.47 291 GLU A C 1
ATOM 2255 O O . GLU A 1 291 ? 7.244 9.289 24.451 1.00 57.47 291 GLU A O 1
ATOM 2260 N N . GLN A 1 292 ? 6.037 7.425 24.573 1.00 65.50 292 GLN A N 1
ATOM 2261 C CA . GLN A 1 292 ? 6.269 7.024 23.170 1.00 65.50 292 GLN A CA 1
ATOM 2262 C C . GLN A 1 292 ? 5.013 6.762 22.316 1.00 65.50 292 GLN A C 1
ATOM 2264 O O . GLN A 1 292 ? 4.726 5.635 21.923 1.00 65.50 292 GLN A O 1
ATOM 2269 N N . GLN A 1 293 ? 4.310 7.824 21.906 1.00 85.38 293 GLN A N 1
ATOM 2270 C CA . GLN A 1 293 ? 3.461 7.807 20.693 1.00 85.38 293 GLN A CA 1
ATOM 2271 C C . GLN A 1 293 ? 2.286 6.793 20.681 1.00 85.38 293 GLN A C 1
ATOM 2273 O O . GLN A 1 293 ? 1.701 6.539 19.623 1.00 85.38 293 GLN A O 1
ATOM 2278 N N . GLY A 1 294 ? 1.935 6.223 21.837 1.00 90.56 294 GLY A N 1
ATOM 2279 C CA . GLY A 1 294 ? 0.804 5.312 22.007 1.00 90.56 294 GLY A CA 1
ATOM 2280 C C . GLY A 1 294 ? -0.541 6.034 22.049 1.00 90.56 294 GLY A C 1
ATOM 2281 O O . GLY A 1 294 ? -0.617 7.233 22.340 1.00 90.56 294 GLY A O 1
ATOM 2282 N N . TYR A 1 295 ? -1.612 5.300 21.759 1.00 93.62 295 TYR A N 1
ATOM 2283 C CA . TYR A 1 295 ? -2.974 5.822 21.753 1.00 93.62 295 TYR A CA 1
ATOM 2284 C C . TYR A 1 295 ? -4.022 4.765 22.101 1.00 93.62 295 TYR A C 1
ATOM 2286 O O . TYR A 1 295 ? -3.781 3.557 22.059 1.00 93.62 295 TYR A O 1
ATOM 2294 N N . VAL A 1 296 ? -5.216 5.257 22.424 1.00 94.38 296 VAL A N 1
ATOM 2295 C CA . VAL A 1 296 ? -6.413 4.472 22.707 1.00 94.38 296 VAL A CA 1
ATOM 2296 C C . VAL A 1 296 ? -7.544 4.939 21.796 1.00 94.38 296 VAL A C 1
ATOM 2298 O O . VAL A 1 296 ? -7.798 6.136 21.684 1.00 94.38 296 VAL A O 1
ATOM 2301 N N . ILE A 1 297 ? -8.248 3.994 21.175 1.00 95.75 297 ILE A N 1
ATOM 2302 C CA . ILE A 1 297 ? -9.536 4.212 20.512 1.00 95.75 297 ILE A CA 1
ATOM 2303 C C . ILE A 1 297 ? -10.571 3.360 21.238 1.00 95.75 297 ILE A C 1
ATOM 2305 O O . ILE A 1 297 ? -10.453 2.138 21.292 1.00 95.75 297 ILE A O 1
ATOM 2309 N N . ARG A 1 298 ? -11.586 3.997 21.814 1.00 95.25 298 ARG A N 1
ATOM 2310 C CA . ARG A 1 298 ? -12.624 3.347 22.612 1.00 95.25 298 ARG A CA 1
ATOM 2311 C C . ARG A 1 298 ? -13.997 3.651 22.039 1.00 95.25 298 ARG A C 1
ATOM 2313 O O . ARG A 1 298 ? -14.382 4.812 21.935 1.00 95.25 298 ARG A O 1
ATOM 2320 N N . HIS A 1 299 ? -14.750 2.610 21.719 1.00 94.38 299 HIS A N 1
ATOM 2321 C CA . HIS A 1 299 ? -16.140 2.711 21.302 1.00 94.38 299 HIS A CA 1
ATOM 2322 C C . HIS A 1 299 ? -17.075 2.383 22.472 1.00 94.38 299 HIS A C 1
ATOM 2324 O O . HIS A 1 299 ? -16.929 1.357 23.136 1.00 94.38 299 HIS A O 1
ATOM 2330 N N . TYR A 1 300 ? -18.043 3.268 22.705 1.00 92.31 300 TYR A N 1
ATOM 2331 C CA . TYR A 1 300 ? -19.114 3.149 23.689 1.00 92.31 300 TYR A CA 1
ATOM 2332 C C . TYR A 1 300 ? -20.457 3.043 22.944 1.00 92.31 300 TYR A C 1
ATOM 2334 O O . TYR A 1 300 ? -21.073 4.078 22.659 1.00 92.31 300 TYR A O 1
ATOM 2342 N N . PRO A 1 301 ? -20.929 1.821 22.625 1.00 87.75 301 PRO A N 1
ATOM 2343 C CA . PRO A 1 301 ? -22.143 1.611 21.832 1.00 87.75 301 PRO A CA 1
ATOM 2344 C C . PRO A 1 301 ? -23.378 2.281 22.444 1.00 87.75 301 PRO A C 1
ATOM 2346 O O . PRO A 1 301 ? -24.126 2.968 21.752 1.00 87.75 301 PRO A O 1
ATOM 2349 N N . ASP A 1 302 ? -23.537 2.156 23.762 1.00 89.62 302 ASP A N 1
ATOM 2350 C CA . ASP A 1 302 ? -24.699 2.652 24.512 1.00 89.62 302 ASP A CA 1
ATOM 2351 C C . ASP A 1 302 ? -24.809 4.182 24.476 1.00 89.62 302 ASP A C 1
ATOM 2353 O O . ASP A 1 302 ? -25.889 4.751 24.623 1.00 89.62 302 ASP A O 1
ATOM 2357 N N . ARG A 1 303 ? -23.674 4.855 24.257 1.00 88.88 303 ARG A N 1
ATOM 2358 C CA . ARG A 1 303 ? -23.562 6.314 24.134 1.00 88.88 303 ARG A CA 1
ATOM 2359 C C . ARG A 1 303 ? -23.421 6.768 22.684 1.00 88.88 303 ARG A C 1
ATOM 2361 O O . ARG A 1 303 ? -23.328 7.969 22.446 1.00 88.88 303 ARG A O 1
ATOM 2368 N N . LYS A 1 304 ? -23.366 5.822 21.736 1.00 91.12 304 LYS A N 1
ATOM 2369 C CA . LYS A 1 304 ? -23.045 6.047 20.320 1.00 91.12 304 LYS A CA 1
ATOM 2370 C C . LYS A 1 304 ? -21.808 6.936 20.163 1.00 91.12 304 LYS A C 1
ATOM 2372 O O . LYS A 1 304 ? -21.823 7.922 19.434 1.00 91.12 304 LYS A O 1
ATOM 2377 N N . GLN A 1 305 ? -20.752 6.624 20.907 1.00 93.38 305 GLN A N 1
ATOM 2378 C CA . GLN A 1 305 ? -19.574 7.479 21.011 1.00 93.38 305 GLN A CA 1
ATOM 2379 C C . GLN A 1 305 ? -18.298 6.703 20.696 1.00 93.38 305 GLN A C 1
ATOM 2381 O O . GLN A 1 305 ? -18.121 5.583 21.166 1.00 93.38 305 GLN A O 1
ATOM 2386 N N . ILE A 1 306 ? -17.390 7.319 19.947 1.00 94.06 306 ILE A N 1
ATOM 2387 C CA . ILE A 1 306 ? -16.013 6.863 19.758 1.00 94.06 306 ILE A CA 1
ATOM 2388 C C . ILE A 1 306 ? -15.097 7.924 20.362 1.00 94.06 306 ILE A C 1
ATOM 2390 O O . ILE A 1 306 ? -15.281 9.112 20.113 1.00 94.06 306 ILE A O 1
ATOM 2394 N N . ILE A 1 307 ? -14.120 7.508 21.157 1.00 95.62 307 ILE A N 1
ATOM 2395 C CA . ILE A 1 307 ? -13.092 8.382 21.724 1.00 95.62 307 ILE A CA 1
ATOM 2396 C C . ILE A 1 307 ? -11.738 7.900 21.224 1.00 95.62 307 ILE A C 1
ATOM 2398 O O . ILE A 1 307 ? -11.371 6.759 21.488 1.00 95.62 307 ILE A O 1
ATOM 2402 N N . ALA A 1 308 ? -10.998 8.759 20.531 1.00 96.00 308 ALA A N 1
ATOM 2403 C CA . ALA A 1 308 ? -9.614 8.534 20.138 1.00 96.00 308 ALA A CA 1
ATOM 2404 C C . ALA A 1 308 ? -8.711 9.510 20.897 1.00 96.00 308 ALA A C 1
ATOM 2406 O O . ALA A 1 308 ? -8.899 10.725 20.840 1.00 96.00 308 ALA A O 1
ATOM 2407 N N . THR A 1 309 ? -7.757 8.984 21.658 1.00 95.25 309 THR A N 1
ATOM 2408 C CA . THR A 1 309 ? -6.966 9.788 22.592 1.00 95.25 309 THR A CA 1
ATOM 2409 C C . THR A 1 309 ? -5.577 9.218 22.838 1.00 95.25 309 THR A C 1
ATOM 2411 O O . THR A 1 309 ? -5.288 8.066 22.523 1.00 95.25 309 THR A O 1
ATOM 2414 N N . SER A 1 310 ? -4.706 10.034 23.414 1.00 93.56 310 SER A N 1
ATOM 2415 C CA . SER A 1 310 ? -3.327 9.706 23.761 1.00 93.56 310 SER A CA 1
ATOM 2416 C C . SER A 1 310 ? -2.853 10.575 24.928 1.00 93.56 310 SER A C 1
ATOM 2418 O O . SER A 1 310 ? -3.474 11.588 25.255 1.00 93.56 310 SER A O 1
ATOM 2420 N N . LEU A 1 311 ? -1.715 10.215 25.530 1.00 90.38 311 LEU A N 1
ATOM 2421 C CA . LEU A 1 311 ? -1.040 11.062 26.523 1.00 90.38 311 LEU A CA 1
ATOM 2422 C C . LEU A 1 311 ? -0.243 12.218 25.895 1.00 90.38 311 LEU A C 1
ATOM 2424 O O . LEU A 1 311 ? 0.005 13.216 26.561 1.00 90.38 311 LEU A O 1
ATOM 2428 N N . GLY A 1 312 ? 0.170 12.094 24.630 1.00 89.38 312 GLY A N 1
ATOM 2429 C CA . GLY A 1 312 ? 1.015 13.082 23.955 1.00 89.38 312 GLY A CA 1
ATOM 2430 C C . GLY A 1 312 ? 0.680 13.262 22.480 1.00 89.38 312 GLY A C 1
ATOM 2431 O O . GLY A 1 312 ? -0.064 12.470 21.891 1.00 89.38 312 GLY A O 1
ATOM 2432 N N . ASP A 1 313 ? 1.253 14.299 21.868 1.00 90.69 313 ASP A N 1
ATOM 2433 C CA . ASP A 1 313 ? 0.781 14.790 20.572 1.00 90.69 313 ASP A CA 1
ATOM 2434 C C . ASP A 1 313 ? 0.932 13.780 19.433 1.00 90.69 313 ASP A C 1
ATOM 2436 O O . ASP A 1 313 ? -0.012 13.558 18.676 1.00 90.69 313 ASP A O 1
ATOM 2440 N N . LYS A 1 314 ? 2.094 13.121 19.360 1.00 90.38 314 LYS A N 1
ATOM 2441 C CA . LYS A 1 314 ? 2.394 12.088 18.355 1.00 90.38 314 LYS A CA 1
ATOM 2442 C C . LYS A 1 314 ? 1.440 10.894 18.450 1.00 90.38 314 LYS A C 1
ATOM 2444 O O . LYS A 1 314 ? 1.059 10.322 17.435 1.00 90.38 314 LYS A O 1
ATOM 2449 N N . GLY A 1 315 ? 1.028 10.536 19.666 1.00 92.31 315 GLY A N 1
ATOM 2450 C CA . GLY A 1 315 ? 0.043 9.477 19.870 1.00 92.31 315 GLY A CA 1
ATOM 2451 C C . GLY A 1 315 ? -1.319 9.850 19.293 1.00 92.31 315 GLY A C 1
ATOM 2452 O O . GLY A 1 315 ? -1.964 9.016 18.666 1.00 92.31 315 GLY A O 1
ATOM 2453 N N . LEU A 1 316 ? -1.731 11.115 19.422 1.00 93.81 316 LEU A N 1
ATOM 2454 C CA . LEU A 1 316 ? -3.032 11.550 18.914 1.00 93.81 316 LEU A CA 1
ATOM 2455 C C . LEU A 1 316 ? -3.053 11.519 17.386 1.00 93.81 316 LEU A C 1
ATOM 2457 O O . LEU A 1 316 ? -4.012 11.034 16.795 1.00 93.81 316 LEU A O 1
ATOM 2461 N N . VAL A 1 317 ? -1.961 11.954 16.756 1.00 92.31 317 VAL A N 1
ATOM 2462 C CA . VAL A 1 317 ? -1.764 11.827 15.307 1.00 92.31 317 VAL A CA 1
ATOM 2463 C C . VAL A 1 317 ? -1.849 10.361 14.868 1.00 92.31 317 VAL A C 1
ATOM 2465 O O . VAL A 1 317 ? -2.585 10.043 13.938 1.00 92.31 317 VAL A O 1
ATOM 2468 N N . ASN A 1 318 ? -1.186 9.442 15.579 1.00 92.44 318 ASN A N 1
ATOM 2469 C CA . ASN A 1 318 ? -1.265 8.007 15.287 1.00 92.44 318 ASN A CA 1
ATOM 2470 C C . ASN A 1 318 ? -2.689 7.441 15.427 1.00 92.44 318 ASN A C 1
ATOM 2472 O O . ASN A 1 318 ? -3.057 6.539 14.664 1.00 92.44 318 ASN A O 1
ATOM 2476 N N . ALA A 1 319 ? -3.473 7.961 16.376 1.00 93.88 319 ALA A N 1
ATOM 2477 C CA . ALA A 1 319 ? -4.876 7.606 16.564 1.00 93.88 319 ALA A CA 1
ATOM 2478 C C . ALA A 1 319 ? -5.732 8.078 15.381 1.00 93.88 319 ALA A C 1
ATOM 2480 O O . ALA A 1 319 ? -6.517 7.300 14.845 1.00 93.88 319 ALA A O 1
ATOM 2481 N N . ILE A 1 320 ? -5.536 9.319 14.924 1.00 93.38 320 ILE A N 1
ATOM 2482 C CA . ILE A 1 320 ? -6.230 9.866 13.750 1.00 93.38 320 ILE A CA 1
ATOM 2483 C C . ILE A 1 320 ? -5.857 9.073 12.492 1.00 93.38 320 ILE A C 1
ATOM 2485 O O . ILE A 1 320 ? -6.740 8.618 11.770 1.00 93.38 320 ILE A O 1
ATOM 2489 N N . ALA A 1 321 ? -4.567 8.797 12.288 1.00 89.88 321 ALA A N 1
ATOM 2490 C CA . ALA A 1 321 ? -4.089 7.953 11.197 1.00 89.88 321 ALA A CA 1
ATOM 2491 C C . ALA A 1 321 ? -4.649 6.518 11.266 1.00 89.88 321 ALA A C 1
ATOM 2493 O O . ALA A 1 321 ? -4.902 5.886 10.240 1.00 89.88 321 ALA A O 1
ATOM 2494 N N . HIS A 1 322 ? -4.870 5.970 12.470 1.00 91.25 322 HIS A N 1
ATOM 2495 C CA . HIS A 1 322 ? -5.560 4.685 12.622 1.00 91.25 322 HIS A CA 1
ATOM 2496 C C . HIS A 1 322 ? -7.001 4.781 12.120 1.00 91.25 322 HIS A C 1
ATOM 2498 O O . HIS A 1 322 ? -7.420 3.942 11.325 1.00 91.25 322 HIS A O 1
ATOM 2504 N N . LEU A 1 323 ? -7.747 5.798 12.563 1.00 90.38 323 LEU A N 1
ATOM 2505 C CA . LEU A 1 323 ? -9.130 6.015 12.139 1.00 90.38 323 LEU A CA 1
ATOM 2506 C C . LEU A 1 323 ? -9.228 6.205 10.624 1.00 90.38 323 LEU A C 1
ATOM 2508 O O . LEU A 1 323 ? -10.092 5.595 10.006 1.00 90.38 323 LEU A O 1
ATOM 2512 N N . GLN A 1 324 ? -8.310 6.968 10.024 1.00 87.06 324 GLN A N 1
ATOM 2513 C CA . GLN A 1 324 ? -8.267 7.196 8.580 1.00 87.06 324 GLN A CA 1
ATOM 2514 C C . GLN A 1 324 ? -8.039 5.895 7.803 1.00 87.06 324 GLN A C 1
ATOM 2516 O O . GLN A 1 324 ? -8.765 5.613 6.857 1.00 87.06 324 GLN A O 1
ATOM 2521 N N . ARG A 1 325 ? -7.087 5.053 8.229 1.00 80.62 325 ARG A N 1
ATOM 2522 C CA . ARG A 1 325 ? -6.865 3.726 7.617 1.00 80.62 325 ARG A CA 1
ATOM 2523 C C . ARG A 1 325 ? -8.033 2.763 7.834 1.00 80.62 325 ARG A C 1
ATOM 2525 O O . ARG A 1 325 ? -8.188 1.815 7.075 1.00 80.62 325 ARG A O 1
ATOM 2532 N N . SER A 1 326 ? -8.834 3.011 8.868 1.00 81.44 326 SER A N 1
ATOM 2533 C CA . SER A 1 326 ? -10.042 2.247 9.192 1.00 81.44 326 SER A CA 1
ATOM 2534 C C . SER A 1 326 ? -11.286 2.755 8.459 1.00 81.44 326 SER A C 1
ATOM 2536 O O . SER A 1 326 ? -12.374 2.206 8.651 1.00 81.44 326 SER A O 1
ATOM 2538 N N . LEU A 1 327 ? -11.157 3.805 7.640 1.00 79.81 327 LEU A N 1
ATOM 2539 C CA . LEU A 1 327 ? -12.225 4.225 6.748 1.00 79.81 327 LEU A CA 1
ATOM 2540 C C . LEU A 1 327 ? -12.390 3.182 5.652 1.00 79.81 327 LEU A C 1
ATOM 2542 O O . LEU A 1 327 ? -11.477 2.923 4.869 1.00 79.81 327 LEU A O 1
ATOM 2546 N N . ILE A 1 328 ? -13.582 2.604 5.579 1.00 63.88 328 ILE A N 1
ATOM 2547 C CA . ILE A 1 328 ? -13.953 1.735 4.471 1.00 63.88 328 ILE A CA 1
ATOM 2548 C C . ILE A 1 328 ? -14.804 2.556 3.507 1.00 63.88 328 ILE A C 1
ATOM 2550 O O . ILE A 1 328 ? -15.826 3.133 3.889 1.00 63.88 328 ILE A O 1
ATOM 2554 N N . LEU A 1 329 ? -14.379 2.586 2.244 1.00 55.25 329 LEU A N 1
ATOM 2555 C CA . LEU A 1 329 ? -15.154 3.125 1.130 1.00 55.25 329 LEU A CA 1
ATOM 2556 C C . LEU A 1 329 ? -16.244 2.114 0.743 1.00 55.25 329 LEU A C 1
ATOM 2558 O O . LEU A 1 329 ? -16.113 1.352 -0.210 1.00 55.25 329 LEU A O 1
ATOM 2562 N N . LEU A 1 330 ? -17.299 2.069 1.550 1.00 57.47 330 LEU A N 1
ATOM 2563 C CA . LEU A 1 330 ? -18.577 1.434 1.227 1.00 57.47 330 LEU A CA 1
ATOM 2564 C C . LEU A 1 330 ? -19.493 2.469 0.549 1.00 57.47 330 LEU A C 1
ATOM 2566 O O . LEU A 1 330 ? -19.125 3.645 0.489 1.00 57.47 330 LEU A O 1
ATOM 2570 N N . PRO A 1 331 ? -20.696 2.097 0.058 1.00 55.66 331 PRO A N 1
ATOM 2571 C CA . PRO A 1 331 ? -21.674 3.086 -0.414 1.00 55.66 331 PRO A CA 1
ATOM 2572 C C . PRO A 1 331 ? -21.940 4.230 0.589 1.00 55.66 331 PRO A C 1
ATOM 2574 O O . PRO A 1 331 ? -22.335 5.315 0.173 1.00 55.66 331 PRO A O 1
ATOM 2577 N N . GLU A 1 332 ? -21.670 4.024 1.885 1.00 67.81 332 GLU A N 1
ATOM 2578 C CA . GLU A 1 332 ? -21.488 5.089 2.877 1.00 67.81 332 GLU A CA 1
ATOM 2579 C C . GLU A 1 332 ? -20.059 5.031 3.453 1.00 67.81 332 GLU A C 1
ATOM 2581 O O . GLU A 1 332 ? -19.610 3.967 3.879 1.00 67.81 332 GLU A O 1
ATOM 2586 N N . VAL A 1 333 ? -19.355 6.168 3.536 1.00 71.81 333 VAL A N 1
ATOM 2587 C CA . VAL A 1 333 ? -18.057 6.233 4.234 1.00 71.81 333 VAL A CA 1
ATOM 2588 C C . VAL A 1 333 ? -18.275 5.969 5.724 1.00 71.81 333 VAL A C 1
ATOM 2590 O O . VAL A 1 333 ? -18.993 6.718 6.400 1.00 71.81 333 VAL A O 1
ATOM 2593 N N . ALA A 1 334 ? -17.659 4.905 6.240 1.00 79.62 334 ALA A N 1
ATOM 2594 C CA . ALA A 1 334 ? -17.803 4.471 7.624 1.00 79.62 334 ALA A CA 1
ATOM 2595 C C . ALA A 1 334 ? -16.447 4.166 8.265 1.00 79.62 334 ALA A C 1
ATOM 2597 O O . ALA A 1 334 ? -15.550 3.623 7.621 1.00 79.62 334 ALA A O 1
ATOM 2598 N N . ILE A 1 335 ? -16.330 4.478 9.557 1.00 81.00 335 ILE A N 1
ATOM 2599 C CA . ILE A 1 335 ? -15.230 3.986 10.389 1.00 81.00 335 ILE A CA 1
ATOM 2600 C C . ILE A 1 335 ? -15.561 2.545 10.755 1.00 81.00 335 ILE A C 1
ATOM 2602 O O . ILE A 1 335 ? -16.624 2.279 11.324 1.00 81.00 335 ILE A O 1
ATOM 2606 N N . ALA A 1 336 ? -14.652 1.631 10.436 1.00 79.19 336 ALA A N 1
ATOM 2607 C CA . ALA A 1 336 ? -14.750 0.238 10.824 1.00 79.19 336 ALA A CA 1
ATOM 2608 C C . ALA A 1 336 ? -13.831 -0.027 12.018 1.00 79.19 336 ALA A C 1
ATOM 2610 O O . ALA A 1 336 ? -12.621 0.147 11.929 1.00 79.19 336 ALA A O 1
ATOM 2611 N N . LEU A 1 337 ? -14.399 -0.445 13.147 1.00 82.25 337 LEU A N 1
ATOM 2612 C CA . LEU A 1 337 ? -13.619 -0.828 14.326 1.00 82.25 337 LEU A CA 1
ATOM 2613 C C . LEU A 1 337 ? -13.657 -2.344 14.520 1.00 82.25 337 LEU A C 1
ATOM 2615 O O . LEU A 1 337 ? -14.737 -2.940 14.533 1.00 82.25 337 LEU A O 1
ATOM 2619 N N . GLU A 1 338 ? -12.479 -2.940 14.711 1.00 79.88 338 GLU A N 1
ATOM 2620 C CA . GLU A 1 338 ? -12.311 -4.380 14.953 1.00 79.88 338 GLU A CA 1
ATOM 2621 C C . GLU A 1 338 ? -12.874 -4.793 16.319 1.00 79.88 338 GLU A C 1
ATOM 2623 O O . GLU A 1 338 ? -13.489 -5.844 16.488 1.00 79.88 338 GLU A O 1
ATOM 2628 N N . LYS A 1 339 ? -12.651 -3.935 17.314 1.00 87.81 339 LYS A N 1
ATOM 2629 C CA . LYS A 1 339 ? -12.939 -4.166 18.727 1.00 87.81 339 LYS A CA 1
ATOM 2630 C C . LYS A 1 339 ? -13.380 -2.870 19.386 1.00 87.81 339 LYS A C 1
ATOM 2632 O O . LYS A 1 339 ? -13.087 -1.778 18.908 1.00 87.81 339 LYS A O 1
ATOM 2637 N N . ASP A 1 340 ? -14.062 -2.992 20.522 1.00 91.44 340 ASP A N 1
ATOM 2638 C CA . ASP A 1 340 ? -14.527 -1.813 21.254 1.00 91.44 340 ASP A CA 1
ATOM 2639 C C . ASP A 1 340 ? -13.402 -1.059 21.966 1.00 91.44 340 ASP A C 1
ATOM 2641 O O . ASP A 1 340 ? -13.618 0.081 22.370 1.00 91.44 340 ASP A O 1
ATOM 2645 N N . VAL A 1 341 ? -12.231 -1.677 22.149 1.00 93.50 341 VAL A N 1
ATOM 2646 C CA . VAL A 1 341 ? -11.035 -1.038 22.713 1.00 93.50 341 VAL A CA 1
ATOM 2647 C C . VAL A 1 341 ? -9.826 -1.365 21.847 1.00 93.50 341 VAL A C 1
ATOM 2649 O O . VAL A 1 341 ? -9.351 -2.500 21.833 1.00 93.50 341 VAL A O 1
ATOM 2652 N N . THR A 1 342 ? -9.264 -0.363 21.194 1.00 92.81 342 THR A N 1
ATOM 2653 C CA . THR A 1 342 ? -7.939 -0.439 20.590 1.00 92.81 342 THR A CA 1
ATOM 2654 C C . THR A 1 342 ? -6.961 0.324 21.451 1.00 92.81 342 THR A C 1
ATOM 2656 O O . THR A 1 342 ? -7.180 1.480 21.782 1.00 92.81 342 THR A O 1
ATOM 2659 N N . VAL A 1 343 ? -5.890 -0.360 21.824 1.00 92.06 343 VAL A N 1
ATOM 2660 C CA . VAL A 1 343 ? -4.786 0.146 22.627 1.00 92.06 343 VAL A CA 1
ATOM 2661 C C . VAL A 1 343 ? -3.553 -0.238 21.829 1.00 92.06 343 VAL A C 1
ATOM 2663 O O . VAL A 1 343 ? -3.305 -1.427 21.632 1.00 92.06 343 VAL A O 1
ATOM 2666 N N . GLU A 1 344 ? -2.861 0.742 21.260 1.00 90.25 344 GLU A N 1
ATOM 2667 C CA . GLU A 1 344 ? -1.739 0.491 20.358 1.00 90.25 344 GLU A CA 1
ATOM 2668 C C . GLU A 1 344 ? -0.596 1.466 20.628 1.00 90.25 344 GLU A C 1
ATOM 2670 O O . GLU A 1 344 ? -0.804 2.641 20.937 1.00 90.25 344 GLU A O 1
ATOM 2675 N N . LYS A 1 345 ? 0.627 0.965 20.472 1.00 88.81 345 LYS A N 1
ATOM 2676 C CA . LYS A 1 345 ? 1.848 1.761 20.444 1.00 88.81 345 LYS A CA 1
ATOM 2677 C C . LYS A 1 345 ? 2.755 1.235 19.333 1.00 88.81 345 LYS A C 1
ATOM 2679 O O . LYS A 1 345 ? 2.735 0.029 19.079 1.00 88.81 345 LYS A O 1
ATOM 2684 N N . PRO A 1 346 ? 3.552 2.093 18.686 1.00 83.81 346 PRO A N 1
ATOM 2685 C CA . PRO A 1 346 ? 4.591 1.616 17.787 1.00 83.81 346 PRO A CA 1
ATOM 2686 C C . PRO A 1 346 ? 5.583 0.700 18.519 1.00 83.81 346 PRO A C 1
ATOM 2688 O O . PRO A 1 346 ? 5.910 0.936 19.684 1.00 83.81 346 PRO A O 1
ATOM 2691 N N . GLU A 1 347 ? 6.071 -0.337 17.838 1.00 83.50 347 GLU A N 1
ATOM 2692 C CA . GLU A 1 347 ? 7.117 -1.215 18.383 1.00 83.50 347 GLU A CA 1
ATOM 2693 C C . GLU A 1 347 ? 8.458 -0.484 18.514 1.00 83.50 347 GLU A C 1
ATOM 2695 O O . GLU A 1 347 ? 9.171 -0.665 19.498 1.00 83.50 347 GLU A O 1
ATOM 2700 N N . THR A 1 348 ? 8.769 0.379 17.545 1.00 82.12 348 THR A N 1
ATOM 2701 C CA . THR A 1 348 ? 9.964 1.225 17.517 1.00 82.12 348 THR A CA 1
ATOM 2702 C C . THR A 1 348 ? 9.578 2.686 17.694 1.00 82.12 348 THR A C 1
ATOM 2704 O O . THR A 1 348 ? 8.646 3.163 17.049 1.00 82.12 348 THR A O 1
ATOM 2707 N N . GLU A 1 349 ? 10.282 3.420 18.558 1.00 82.31 349 GLU A N 1
ATOM 2708 C CA . GLU A 1 349 ? 10.005 4.844 18.796 1.00 82.31 349 GLU A CA 1
ATOM 2709 C C . GLU A 1 349 ? 10.346 5.705 17.574 1.00 82.31 349 GLU A C 1
ATOM 2711 O O . GLU A 1 349 ? 9.562 6.578 17.184 1.00 82.31 349 GLU A O 1
ATOM 2716 N N . GLU A 1 350 ? 11.493 5.426 16.961 1.00 85.44 350 GLU A N 1
ATOM 2717 C CA . GLU A 1 350 ? 11.990 6.116 15.781 1.00 85.44 350 GLU A CA 1
ATOM 2718 C C . GLU A 1 350 ? 11.700 5.289 14.531 1.00 85.44 350 GLU A C 1
ATOM 2720 O O . GLU A 1 350 ? 12.153 4.153 14.378 1.00 85.44 350 GLU A O 1
ATOM 2725 N N . ARG A 1 351 ? 10.914 5.867 13.625 1.00 88.38 351 ARG A N 1
ATOM 2726 C CA . ARG A 1 351 ? 10.541 5.274 12.343 1.00 88.38 351 ARG A CA 1
ATOM 2727 C C . ARG A 1 351 ? 10.900 6.265 11.257 1.00 88.38 351 ARG A C 1
ATOM 2729 O O . ARG A 1 351 ? 10.353 7.366 11.219 1.00 88.38 351 ARG A O 1
ATOM 2736 N N . GLY A 1 352 ? 11.866 5.871 10.442 1.00 86.81 352 GLY A N 1
ATOM 2737 C CA . GLY A 1 352 ? 12.519 6.733 9.477 1.00 86.81 352 GLY A CA 1
ATOM 2738 C C . GLY A 1 352 ? 12.212 6.352 8.051 1.00 86.81 352 GLY A C 1
ATOM 2739 O O . GLY A 1 352 ? 12.048 5.169 7.756 1.00 86.81 352 GLY A O 1
ATOM 2740 N N . ILE A 1 353 ? 12.251 7.335 7.162 1.00 83.00 353 ILE A N 1
ATOM 2741 C CA . ILE A 1 353 ? 12.507 7.071 5.748 1.00 83.00 353 ILE A CA 1
ATOM 2742 C C . ILE A 1 353 ? 13.743 7.839 5.293 1.00 83.00 353 ILE A C 1
ATOM 2744 O O . ILE A 1 353 ? 14.009 8.942 5.768 1.00 83.00 353 ILE A O 1
ATOM 2748 N N . TYR A 1 354 ? 14.490 7.242 4.371 1.00 81.81 354 TYR A N 1
ATOM 2749 C CA . TYR A 1 354 ? 15.578 7.908 3.673 1.00 81.81 354 TYR A CA 1
ATOM 2750 C C . TYR A 1 354 ? 15.148 8.169 2.234 1.00 81.81 354 TYR A C 1
ATOM 2752 O O . TYR A 1 354 ? 14.748 7.241 1.528 1.00 81.81 354 TYR A O 1
ATOM 2760 N N . ILE A 1 355 ? 15.235 9.425 1.805 1.00 75.69 355 ILE A N 1
ATOM 2761 C CA . ILE A 1 355 ? 14.845 9.849 0.463 1.00 75.69 355 ILE A CA 1
ATOM 2762 C C . ILE A 1 355 ? 16.085 10.281 -0.305 1.00 75.69 355 ILE A C 1
ATOM 2764 O O . ILE A 1 355 ? 16.821 11.172 0.111 1.00 75.69 355 ILE A O 1
ATOM 2768 N N . ASN A 1 356 ? 16.309 9.679 -1.466 1.00 70.88 356 ASN A N 1
ATOM 2769 C CA . ASN A 1 356 ? 17.330 10.168 -2.379 1.00 70.88 356 ASN A CA 1
ATOM 2770 C C . ASN A 1 356 ? 16.702 11.202 -3.318 1.00 70.88 356 ASN A C 1
ATOM 2772 O O . ASN A 1 356 ? 15.872 10.853 -4.157 1.00 70.88 356 ASN A O 1
ATOM 2776 N N . ILE A 1 357 ? 17.064 12.470 -3.135 1.00 71.81 357 ILE A N 1
ATOM 2777 C CA . ILE A 1 357 ? 16.489 13.593 -3.864 1.00 71.81 357 ILE A CA 1
ATOM 2778 C C . ILE A 1 357 ? 17.505 14.068 -4.911 1.00 71.81 357 ILE A C 1
ATOM 2780 O O . ILE A 1 357 ? 18.555 14.630 -4.592 1.00 71.81 357 ILE A O 1
ATOM 2784 N N . GLY A 1 358 ? 17.184 13.859 -6.188 1.00 63.06 358 GLY A N 1
ATOM 2785 C CA . GLY A 1 358 ? 18.018 14.322 -7.297 1.00 63.06 358 GLY A CA 1
ATOM 2786 C C . GLY A 1 358 ? 17.805 15.809 -7.596 1.00 63.06 358 GLY A C 1
ATOM 2787 O O . GLY A 1 358 ? 16.708 16.211 -7.974 1.00 63.06 358 GLY A O 1
ATOM 2788 N N . TYR A 1 359 ? 18.855 16.625 -7.482 1.00 61.28 359 TYR A N 1
ATOM 2789 C CA . TYR A 1 359 ? 18.831 18.043 -7.867 1.00 61.28 359 TYR A CA 1
ATOM 2790 C C . TYR A 1 359 ? 19.066 18.225 -9.370 1.00 61.28 359 TYR A C 1
ATOM 2792 O O . TYR A 1 359 ? 19.895 17.541 -9.978 1.00 61.28 359 TYR A O 1
ATOM 2800 N N . GLY A 1 360 ? 18.357 19.174 -9.989 1.00 55.94 360 GLY A N 1
ATOM 2801 C CA . GLY A 1 360 ? 18.513 19.461 -11.418 1.00 55.94 360 GLY A CA 1
ATOM 2802 C C . GLY A 1 360 ? 18.097 18.318 -12.353 1.00 55.94 360 GLY A C 1
ATOM 2803 O O . GLY A 1 360 ? 18.548 18.279 -13.504 1.00 55.94 360 GLY A O 1
ATOM 2804 N N . LEU A 1 361 ? 17.262 17.392 -11.868 1.00 55.41 361 LEU A N 1
ATOM 2805 C CA . LEU A 1 361 ? 16.510 16.467 -12.707 1.00 55.41 361 LEU A CA 1
ATOM 2806 C C . LEU A 1 361 ? 15.227 17.182 -13.136 1.00 55.41 361 LEU A C 1
ATOM 2808 O O . LEU A 1 361 ? 14.293 17.346 -12.354 1.00 55.41 361 LEU A O 1
ATOM 2812 N N . SER A 1 362 ? 15.177 17.611 -14.396 1.00 53.09 362 SER A N 1
ATOM 2813 C CA . SER A 1 362 ? 14.019 18.296 -14.991 1.00 53.09 362 SER A CA 1
ATOM 2814 C C . SER A 1 362 ? 12.758 17.422 -15.083 1.00 53.09 362 SER A C 1
ATOM 2816 O O . SER A 1 362 ? 11.729 17.886 -15.559 1.00 53.09 362 SER A O 1
ATOM 2818 N N . SER A 1 363 ? 12.831 16.158 -14.654 1.00 51.44 363 SER A N 1
ATOM 2819 C CA . SER A 1 363 ? 11.755 15.168 -14.754 1.00 51.44 363 SER A CA 1
ATOM 2820 C C . SER A 1 363 ? 11.768 14.128 -13.617 1.00 51.44 363 SER A C 1
ATOM 2822 O O . SER A 1 363 ? 11.420 12.977 -13.832 1.00 51.44 363 SER A O 1
ATOM 2824 N N . GLY A 1 364 ? 12.172 14.489 -12.393 1.00 57.28 364 GLY A N 1
ATOM 2825 C CA . GLY A 1 364 ? 12.085 13.582 -11.232 1.00 57.28 364 GLY A CA 1
ATOM 2826 C C . GLY A 1 364 ? 10.749 13.688 -10.470 1.00 57.28 364 GLY A C 1
ATOM 2827 O O . GLY A 1 364 ? 10.201 14.787 -10.411 1.00 57.28 364 GLY A O 1
ATOM 2828 N N . PRO A 1 365 ? 10.236 12.597 -9.856 1.00 61.47 365 PRO A N 1
ATOM 2829 C CA . PRO A 1 365 ? 8.960 12.602 -9.130 1.00 61.47 365 PRO A CA 1
ATOM 2830 C C . PRO A 1 365 ? 8.991 13.369 -7.801 1.00 61.47 365 PRO A C 1
ATOM 2832 O O . PRO A 1 365 ? 7.930 13.771 -7.349 1.00 61.47 365 PRO A O 1
ATOM 2835 N N . ILE A 1 366 ? 10.166 13.594 -7.194 1.00 68.62 366 ILE A N 1
ATOM 2836 C CA . ILE A 1 366 ? 10.351 14.421 -5.988 1.00 68.62 366 ILE A CA 1
ATOM 2837 C C . ILE A 1 366 ? 11.686 15.161 -6.120 1.00 68.62 366 ILE A C 1
ATOM 2839 O O . ILE A 1 366 ? 12.748 14.568 -5.919 1.00 68.62 366 ILE A O 1
ATOM 2843 N N . THR A 1 367 ? 11.661 16.443 -6.484 1.00 72.62 367 THR A N 1
ATOM 2844 C CA . THR A 1 367 ? 12.865 17.290 -6.476 1.00 72.62 367 THR A CA 1
ATOM 2845 C C . THR A 1 367 ? 12.546 18.636 -5.826 1.00 72.62 367 THR A C 1
ATOM 2847 O O . THR A 1 367 ? 11.432 19.131 -5.993 1.00 72.62 367 THR A O 1
ATOM 2850 N N . PRO A 1 368 ? 13.484 19.274 -5.101 1.00 73.06 368 PRO A N 1
ATOM 2851 C CA . PRO A 1 368 ? 13.203 20.517 -4.386 1.00 73.06 368 PRO A CA 1
ATOM 2852 C C . PRO A 1 368 ? 12.971 21.679 -5.350 1.00 73.06 368 PRO A C 1
ATOM 2854 O O . PRO A 1 368 ? 12.364 22.671 -4.973 1.00 73.06 368 PRO A O 1
ATOM 2857 N N . ASP A 1 369 ? 13.450 21.538 -6.589 1.00 75.00 369 ASP A N 1
ATOM 2858 C CA . ASP A 1 369 ? 13.314 22.533 -7.648 1.00 75.00 369 ASP A CA 1
ATOM 2859 C C . ASP A 1 369 ? 11.960 22.440 -8.376 1.00 75.00 369 ASP A C 1
ATOM 2861 O O . ASP A 1 369 ? 11.503 23.440 -8.927 1.00 75.00 369 ASP A O 1
ATOM 2865 N N . ASN A 1 370 ? 11.330 21.255 -8.403 1.00 78.62 370 ASN A N 1
ATOM 2866 C CA . ASN A 1 370 ? 10.078 21.030 -9.137 1.00 78.62 370 ASN A CA 1
ATOM 2867 C C . ASN A 1 370 ? 8.853 20.953 -8.230 1.00 78.62 370 ASN A C 1
ATOM 2869 O O . ASN A 1 370 ? 7.741 21.071 -8.735 1.00 78.62 370 ASN A O 1
ATOM 2873 N N . TRP A 1 371 ? 9.049 20.724 -6.932 1.00 82.38 371 TRP A N 1
ATOM 2874 C CA . TRP A 1 371 ? 7.964 20.684 -5.966 1.00 82.38 371 TRP A CA 1
ATOM 2875 C C . TRP A 1 371 ? 7.768 22.041 -5.313 1.00 82.38 371 TRP A C 1
ATOM 2877 O O . TRP A 1 371 ? 8.694 22.611 -4.731 1.00 82.38 371 TRP A O 1
ATOM 2887 N N . ASN A 1 372 ? 6.545 22.546 -5.393 1.00 83.62 372 ASN A N 1
ATOM 2888 C CA . ASN A 1 372 ? 6.131 23.710 -4.633 1.00 83.62 372 ASN A CA 1
ATOM 2889 C C . ASN A 1 372 ? 5.901 23.348 -3.151 1.00 83.62 372 ASN A C 1
ATOM 2891 O O . ASN A 1 372 ? 5.953 22.186 -2.744 1.00 83.62 372 ASN A O 1
ATOM 2895 N N . GLU A 1 373 ? 5.672 24.368 -2.327 1.00 82.88 373 GLU A N 1
ATOM 2896 C CA . GLU A 1 373 ? 5.456 24.219 -0.883 1.00 82.88 373 GLU A CA 1
ATOM 2897 C C . GLU A 1 373 ? 4.293 23.270 -0.559 1.00 82.88 373 GLU A C 1
ATOM 2899 O O . GLU A 1 373 ? 4.455 22.373 0.262 1.00 82.88 373 GLU A O 1
ATOM 2904 N N . GLN A 1 374 ? 3.179 23.374 -1.284 1.00 81.94 374 GLN A N 1
ATOM 2905 C CA . GLN A 1 374 ? 1.997 22.535 -1.084 1.00 81.94 374 GLN A CA 1
ATOM 2906 C C . GLN A 1 374 ? 2.265 21.053 -1.398 1.00 81.94 374 GLN A C 1
ATOM 2908 O O . GLN A 1 374 ? 1.730 20.165 -0.734 1.00 81.94 374 GLN A O 1
ATOM 2913 N N . GLU A 1 375 ? 3.091 20.756 -2.403 1.00 83.00 375 GLU A N 1
ATOM 2914 C CA . GLU A 1 375 ? 3.486 19.379 -2.731 1.00 83.00 375 GLU A CA 1
ATOM 2915 C C . GLU A 1 375 ? 4.363 18.778 -1.624 1.00 83.00 375 GLU A C 1
ATOM 2917 O O . GLU A 1 375 ? 4.142 17.638 -1.203 1.00 83.00 375 GLU A O 1
ATOM 2922 N N . TRP A 1 376 ? 5.301 19.564 -1.086 1.00 84.94 376 TRP A N 1
ATOM 2923 C CA . TRP A 1 376 ? 6.106 19.163 0.069 1.00 84.94 376 TRP A CA 1
ATOM 2924 C C . TRP A 1 376 ? 5.264 18.944 1.322 1.00 84.94 376 TRP A C 1
ATOM 2926 O O . TRP A 1 376 ? 5.442 17.930 1.997 1.00 84.94 376 TRP A O 1
ATOM 2936 N N . GLU A 1 377 ? 4.336 19.853 1.614 1.00 83.75 377 GLU A N 1
ATOM 2937 C CA . GLU A 1 377 ? 3.386 19.716 2.718 1.00 83.75 377 GLU A CA 1
ATOM 2938 C C . GLU A 1 377 ? 2.565 18.437 2.572 1.00 83.75 377 GLU A C 1
ATOM 2940 O O . GLU A 1 377 ? 2.569 17.597 3.469 1.00 83.75 377 GLU A O 1
ATOM 2945 N N . SER A 1 378 ? 1.953 18.219 1.403 1.00 81.69 378 SER A N 1
ATOM 2946 C CA . SER A 1 378 ? 1.156 17.018 1.149 1.00 81.69 378 SER A CA 1
ATOM 2947 C C . SER A 1 378 ? 1.963 15.734 1.333 1.00 81.69 378 SER A C 1
ATOM 2949 O O . SER A 1 378 ? 1.409 14.719 1.758 1.00 81.69 378 SER A O 1
ATOM 2951 N N . PHE A 1 379 ? 3.248 15.735 0.988 1.00 84.69 379 PHE A N 1
ATOM 2952 C CA . PHE A 1 379 ? 4.109 14.579 1.191 1.00 84.69 379 PHE A CA 1
ATOM 2953 C C . PHE A 1 379 ? 4.472 14.376 2.661 1.00 84.69 379 PHE A C 1
ATOM 2955 O O . PHE A 1 379 ? 4.369 13.256 3.161 1.00 84.69 379 PHE A O 1
ATOM 2962 N N . ILE A 1 380 ? 4.839 15.440 3.379 1.00 85.88 380 ILE A N 1
ATOM 2963 C CA . ILE A 1 380 ? 5.114 15.383 4.821 1.00 85.88 380 ILE A CA 1
ATOM 2964 C C . ILE A 1 380 ? 3.878 14.886 5.577 1.00 85.88 380 ILE A C 1
ATOM 2966 O O . ILE A 1 380 ? 4.003 14.015 6.439 1.00 85.88 380 ILE A O 1
ATOM 2970 N N . ASP A 1 381 ? 2.689 15.354 5.212 1.00 86.69 381 ASP A N 1
ATOM 2971 C CA . ASP A 1 381 ? 1.424 14.884 5.771 1.00 86.69 381 ASP A CA 1
ATOM 2972 C C . ASP A 1 381 ? 1.260 13.374 5.585 1.00 86.69 381 ASP A C 1
ATOM 2974 O O . ASP A 1 381 ? 0.959 12.654 6.539 1.00 86.69 381 ASP A O 1
ATOM 2978 N N . GLN A 1 382 ? 1.538 12.859 4.383 1.00 83.69 382 GLN A N 1
ATOM 2979 C CA . GLN A 1 382 ? 1.501 11.419 4.122 1.00 83.69 382 GLN A CA 1
ATOM 2980 C C . GLN A 1 382 ? 2.507 10.647 4.980 1.00 83.69 382 GLN A C 1
ATOM 2982 O O . GLN A 1 382 ? 2.167 9.576 5.483 1.00 83.69 382 GLN A O 1
ATOM 2987 N N . LEU A 1 383 ? 3.714 11.177 5.205 1.00 85.88 383 LEU A N 1
ATOM 2988 C CA . LEU A 1 383 ? 4.691 10.556 6.106 1.00 85.88 383 LEU A CA 1
ATOM 2989 C C . LEU A 1 383 ? 4.172 10.502 7.543 1.00 85.88 383 LEU A C 1
ATOM 2991 O O . LEU A 1 383 ? 4.254 9.462 8.203 1.00 85.88 383 LEU A O 1
ATOM 2995 N N . VAL A 1 384 ? 3.592 11.601 8.018 1.00 85.38 384 VAL A N 1
ATOM 2996 C CA . VAL A 1 384 ? 3.016 11.699 9.360 1.00 85.38 384 VAL A CA 1
ATOM 2997 C C . VAL A 1 384 ? 1.855 10.712 9.527 1.00 85.38 384 VAL A C 1
ATOM 2999 O O . VAL A 1 384 ? 1.802 9.986 10.523 1.00 85.38 384 VAL A O 1
ATOM 3002 N N . LEU A 1 385 ? 0.971 10.600 8.533 1.00 85.75 385 LEU A N 1
ATOM 3003 C CA . LEU A 1 385 ? -0.135 9.636 8.514 1.00 85.75 385 LEU A CA 1
ATOM 3004 C C . LEU A 1 385 ? 0.351 8.183 8.374 1.00 85.75 385 LEU A C 1
ATOM 3006 O O . LEU A 1 385 ? -0.229 7.265 8.959 1.00 85.75 385 LEU A O 1
ATOM 3010 N N . ALA A 1 386 ? 1.476 7.964 7.691 1.00 83.94 386 ALA A N 1
ATOM 3011 C CA . ALA A 1 386 ? 2.200 6.693 7.671 1.00 83.94 386 ALA A CA 1
ATOM 3012 C C . ALA A 1 386 ? 2.966 6.413 8.980 1.00 83.94 386 ALA A C 1
ATOM 3014 O O . ALA A 1 386 ? 3.600 5.365 9.117 1.00 83.94 386 ALA A O 1
ATOM 3015 N N . ARG A 1 387 ? 2.864 7.308 9.974 1.00 89.94 387 ARG A N 1
ATOM 3016 C CA . ARG A 1 387 ? 3.494 7.220 11.300 1.00 89.94 387 ARG A CA 1
ATOM 3017 C C . ARG A 1 387 ? 5.013 7.261 11.256 1.00 89.94 387 ARG A C 1
ATOM 3019 O O . ARG A 1 387 ? 5.661 6.731 12.162 1.00 89.94 387 ARG A O 1
ATOM 3026 N N . VAL A 1 388 ? 5.583 7.880 10.234 1.00 87.50 388 VAL A N 1
ATOM 3027 C CA . VAL A 1 388 ? 7.007 8.199 10.160 1.00 87.50 388 VAL A CA 1
ATOM 3028 C C . VAL A 1 388 ? 7.296 9.330 11.152 1.00 87.50 388 VAL A C 1
ATOM 3030 O O . VAL A 1 388 ? 6.539 10.291 11.260 1.00 87.50 388 VAL A O 1
ATOM 3033 N N . THR A 1 389 ? 8.363 9.196 11.936 1.00 85.56 389 THR A N 1
ATOM 3034 C CA . THR A 1 389 ? 8.712 10.135 13.018 1.00 85.56 389 THR A CA 1
ATOM 3035 C C . THR A 1 389 ? 9.960 10.941 12.725 1.00 85.56 389 THR A C 1
ATOM 3037 O O . THR A 1 389 ? 10.208 11.938 13.399 1.00 85.56 389 THR A O 1
ATOM 3040 N N . PHE A 1 390 ? 10.760 10.483 11.770 1.00 86.44 390 PHE A N 1
ATOM 3041 C CA . PHE A 1 390 ? 11.883 11.220 11.230 1.00 86.44 390 PHE A CA 1
ATOM 3042 C C . PHE A 1 390 ? 12.041 10.873 9.756 1.00 86.44 390 PHE A C 1
ATOM 3044 O O . PHE A 1 390 ? 11.574 9.845 9.278 1.00 86.44 390 PHE A O 1
ATOM 3051 N N . TRP A 1 391 ? 12.721 11.728 9.026 1.00 82.44 391 TRP A N 1
ATOM 3052 C CA . TRP A 1 391 ? 13.104 11.453 7.659 1.00 82.44 391 TRP A CA 1
ATOM 3053 C C . TRP A 1 391 ? 14.462 12.087 7.438 1.00 82.44 391 TRP A C 1
ATOM 3055 O O . TRP A 1 391 ? 14.814 13.067 8.096 1.00 82.44 391 TRP A O 1
ATOM 3065 N N . SER A 1 392 ? 15.236 11.485 6.557 1.00 81.19 392 SER A N 1
ATOM 3066 C CA . SER A 1 392 ? 16.494 12.039 6.093 1.00 81.19 392 SER A CA 1
ATOM 3067 C C . SER A 1 392 ? 16.483 12.036 4.583 1.00 81.19 392 SER A C 1
ATOM 3069 O O . SER A 1 392 ? 15.779 11.246 3.943 1.00 81.19 392 SER A O 1
ATOM 3071 N N . PHE A 1 393 ? 17.252 12.937 3.995 1.00 76.75 393 PHE A N 1
ATOM 3072 C CA . PHE A 1 393 ? 17.394 12.946 2.558 1.00 76.75 393 PHE A CA 1
ATOM 3073 C C . PHE A 1 393 ? 18.819 13.246 2.149 1.00 76.75 393 PHE A C 1
ATOM 3075 O O . PHE A 1 393 ? 19.571 13.944 2.826 1.00 76.75 393 PHE A O 1
ATOM 3082 N N . PHE A 1 394 ? 19.192 12.694 1.005 1.00 70.00 394 PHE A N 1
ATOM 3083 C CA . PHE A 1 394 ? 20.446 13.023 0.361 1.00 70.00 394 PHE A CA 1
ATOM 3084 C C . PHE A 1 394 ? 20.176 13.907 -0.836 1.00 70.00 394 PHE A C 1
ATOM 3086 O O . PHE A 1 394 ? 19.317 13.603 -1.662 1.00 70.00 394 PHE A O 1
ATOM 3093 N N . SER A 1 395 ? 20.921 15.003 -0.896 1.00 62.78 395 SER A N 1
ATOM 3094 C CA . SER A 1 395 ? 20.843 15.985 -1.961 1.00 62.78 395 SER A CA 1
ATOM 3095 C C . SER A 1 395 ? 22.193 16.057 -2.672 1.00 62.78 395 SER A C 1
ATOM 3097 O O . SER A 1 395 ? 23.229 16.338 -2.057 1.00 62.78 395 SER A O 1
ATOM 3099 N N . VAL A 1 396 ? 22.181 15.788 -3.980 1.00 60.31 396 VAL A N 1
ATOM 3100 C CA . VAL A 1 396 ? 23.353 15.945 -4.853 1.00 60.31 396 VAL A CA 1
ATOM 3101 C C . VAL A 1 396 ? 23.247 17.268 -5.596 1.00 60.31 396 VAL A C 1
ATOM 3103 O O . VAL A 1 396 ? 22.701 17.319 -6.694 1.00 60.31 396 VAL A O 1
ATOM 3106 N N . ASP A 1 397 ? 23.812 18.339 -5.045 1.00 60.12 397 ASP A N 1
ATOM 3107 C CA . ASP A 1 397 ? 24.094 19.523 -5.856 1.00 60.12 397 ASP A CA 1
ATOM 3108 C C . ASP A 1 397 ? 25.249 19.169 -6.813 1.00 60.12 397 ASP A C 1
ATOM 3110 O O . ASP A 1 397 ? 26.270 18.615 -6.393 1.00 60.12 397 ASP A O 1
ATOM 3114 N N . ARG A 1 398 ? 25.113 19.501 -8.108 1.00 55.22 398 ARG A N 1
ATOM 3115 C CA . ARG A 1 398 ? 26.135 19.261 -9.150 1.00 55.22 398 ARG A CA 1
ATOM 3116 C C . ARG A 1 398 ? 27.520 19.797 -8.774 1.00 55.22 398 ARG A C 1
ATOM 3118 O O . ARG A 1 398 ? 28.502 19.391 -9.388 1.00 55.22 398 ARG A O 1
ATOM 3125 N N . ASN A 1 399 ? 27.610 20.684 -7.782 1.00 54.41 399 ASN A N 1
ATOM 3126 C CA . ASN A 1 399 ? 28.872 21.230 -7.300 1.00 54.41 399 ASN A CA 1
ATOM 3127 C C . ASN A 1 399 ? 29.304 20.762 -5.896 1.00 54.41 399 ASN A C 1
ATOM 3129 O O . ASN A 1 399 ? 30.471 20.986 -5.566 1.00 54.41 399 ASN A O 1
ATOM 3133 N N . ARG A 1 400 ? 28.436 20.144 -5.067 1.00 50.31 400 ARG A N 1
ATOM 3134 C CA . ARG A 1 400 ? 28.740 19.678 -3.689 1.00 50.31 400 ARG A CA 1
ATOM 3135 C C . ARG A 1 400 ? 27.737 18.623 -3.188 1.00 50.31 400 ARG A C 1
ATOM 3137 O O . ARG A 1 400 ? 26.535 18.803 -3.315 1.00 50.31 400 ARG A O 1
ATOM 3144 N N . ALA A 1 401 ? 28.217 17.571 -2.524 1.00 45.97 401 ALA A N 1
ATOM 3145 C CA . ALA A 1 401 ? 27.355 16.632 -1.798 1.00 45.97 401 ALA A CA 1
ATOM 3146 C C . ALA A 1 401 ? 27.102 17.128 -0.362 1.00 45.97 401 ALA A C 1
ATOM 3148 O O . ALA A 1 401 ? 28.056 17.481 0.337 1.00 45.97 401 ALA A O 1
ATOM 3149 N N . TYR A 1 402 ? 25.842 17.125 0.080 1.00 50.06 402 TYR A N 1
ATOM 3150 C CA . TYR A 1 402 ? 25.450 17.446 1.456 1.00 50.06 402 TYR A CA 1
ATOM 3151 C C . TYR A 1 402 ? 24.640 16.288 2.058 1.00 50.06 402 TYR A C 1
ATOM 3153 O O . TYR A 1 402 ? 23.741 15.749 1.417 1.00 50.06 402 TYR A O 1
ATOM 3161 N N . LEU A 1 403 ? 24.980 15.904 3.291 1.00 38.16 403 LEU A N 1
ATOM 3162 C CA . LEU A 1 403 ? 24.185 15.009 4.137 1.00 38.16 403 LEU A CA 1
ATOM 3163 C C . LEU A 1 403 ? 23.431 15.878 5.147 1.00 38.16 403 LEU A C 1
ATOM 3165 O O . LEU A 1 403 ? 24.063 16.706 5.811 1.00 38.16 403 LEU A O 1
ATOM 3169 N N . SER A 1 404 ? 22.116 1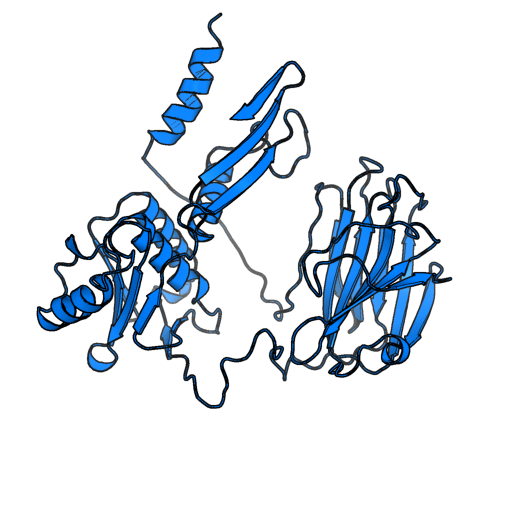5.693 5.249 1.00 45.72 404 SER A N 1
ATOM 3170 C CA . SER A 1 404 ? 21.240 16.411 6.183 1.00 45.72 404 SER A CA 1
ATOM 3171 C C . SER A 1 404 ? 20.196 15.498 6.801 1.00 45.72 404 SER A C 1
ATOM 3173 O O . SER A 1 404 ? 19.652 14.641 6.065 1.00 45.72 404 SER A O 1
#